Protein AF-A0A7S0A8S7-F1 (afdb_monomer_lite)

Structure (mmCIF, N/CA/C/O backbone):
data_AF-A0A7S0A8S7-F1
#
_entry.id   AF-A0A7S0A8S7-F1
#
loop_
_atom_site.group_PDB
_atom_site.id
_atom_site.type_symbol
_atom_site.label_atom_id
_atom_site.label_alt_id
_atom_site.label_comp_id
_atom_site.label_asym_id
_atom_site.label_entity_id
_atom_site.label_seq_id
_atom_site.pdbx_PDB_ins_code
_atom_site.Cartn_x
_atom_site.Cartn_y
_atom_site.Cartn_z
_atom_site.occupancy
_atom_site.B_iso_or_equiv
_atom_site.auth_seq_id
_atom_site.auth_comp_id
_atom_site.auth_asym_id
_atom_site.auth_atom_id
_atom_site.pdbx_PDB_model_num
ATOM 1 N N . SER A 1 1 ? -9.567 -7.579 32.554 1.00 58.75 1 SER A N 1
ATOM 2 C CA . SER A 1 1 ? -10.789 -6.808 32.878 1.00 58.75 1 SER A CA 1
ATOM 3 C C . SER A 1 1 ? -12.004 -7.494 32.246 1.00 58.75 1 SER A C 1
ATOM 5 O O . SER A 1 1 ? -11.808 -8.459 31.515 1.00 58.75 1 SER A O 1
ATOM 7 N N . SER A 1 2 ? -13.241 -7.058 32.522 1.00 63.56 2 SER A N 1
ATOM 8 C CA . SER A 1 2 ? -14.451 -7.548 31.824 1.00 63.56 2 SER A CA 1
ATOM 9 C C . SER A 1 2 ? -14.402 -7.273 30.315 1.00 63.56 2 SER A C 1
ATOM 11 O O . SER A 1 2 ? -14.761 -8.145 29.536 1.00 63.56 2 SER A O 1
ATOM 13 N N . ILE A 1 3 ? -13.845 -6.124 29.921 1.00 72.00 3 ILE A N 1
ATOM 14 C CA . ILE A 1 3 ? -13.625 -5.705 28.525 1.00 72.00 3 ILE A CA 1
ATOM 15 C C . ILE A 1 3 ? -12.713 -6.686 27.768 1.00 72.00 3 ILE A C 1
ATOM 17 O O . ILE A 1 3 ? -13.007 -7.087 26.646 1.00 72.00 3 ILE A O 1
ATOM 21 N N . ALA A 1 4 ? -11.634 -7.144 28.411 1.00 63.25 4 ALA A N 1
ATOM 22 C CA . ALA A 1 4 ? -10.728 -8.134 27.823 1.00 63.25 4 ALA A CA 1
ATOM 23 C C . ALA A 1 4 ? -11.401 -9.498 27.579 1.00 63.25 4 ALA A C 1
ATOM 25 O O . ALA A 1 4 ? -10.935 -10.269 26.753 1.00 63.25 4 ALA A O 1
ATOM 26 N N . LYS A 1 5 ? -12.473 -9.819 28.321 1.00 64.06 5 LYS A N 1
ATOM 27 C CA . LYS A 1 5 ? -13.243 -11.058 28.131 1.00 64.06 5 LYS A CA 1
ATOM 28 C C . LYS A 1 5 ? -14.317 -10.927 27.049 1.00 64.06 5 LYS A C 1
ATOM 30 O O . LYS A 1 5 ? -14.752 -11.954 26.543 1.00 64.06 5 LYS A O 1
ATOM 35 N N . SER A 1 6 ? -14.757 -9.707 26.734 1.00 76.50 6 SER A N 1
ATOM 36 C CA . SER A 1 6 ? -15.769 -9.440 25.705 1.00 76.50 6 SER A CA 1
ATOM 37 C C . SER A 1 6 ? -15.176 -9.121 24.333 1.00 76.50 6 SER A C 1
ATOM 39 O O . SER A 1 6 ? -15.915 -9.130 23.362 1.00 76.50 6 SER A O 1
ATOM 41 N N . THR A 1 7 ? -13.872 -8.843 24.244 1.00 86.12 7 THR A N 1
ATOM 42 C CA . THR A 1 7 ? -13.192 -8.567 22.970 1.00 86.12 7 THR A CA 1
ATOM 43 C C . THR A 1 7 ? -12.553 -9.853 22.435 1.00 86.12 7 THR A C 1
ATOM 45 O O . THR A 1 7 ? -11.788 -10.484 23.174 1.00 86.12 7 THR A O 1
ATOM 48 N N . PRO A 1 8 ? -12.812 -10.257 21.180 1.00 90.12 8 PRO A N 1
ATOM 49 C CA . PRO A 1 8 ? -12.187 -11.438 20.597 1.00 90.12 8 PRO A CA 1
ATOM 50 C C . PRO A 1 8 ? -10.664 -11.261 20.486 1.00 90.12 8 PRO A C 1
ATOM 52 O O . PRO A 1 8 ? -10.159 -10.206 20.104 1.00 90.12 8 PRO A O 1
ATOM 55 N N . ALA A 1 9 ? -9.917 -12.308 20.842 1.00 91.00 9 ALA A N 1
ATOM 56 C CA . ALA A 1 9 ? -8.463 -12.306 20.728 1.00 91.00 9 ALA A CA 1
ATOM 57 C C . ALA A 1 9 ? -8.043 -12.511 19.269 1.00 91.00 9 ALA A C 1
ATOM 59 O O . ALA A 1 9 ? -8.443 -13.497 18.647 1.00 91.00 9 ALA A O 1
ATOM 60 N N . ASN A 1 10 ? -7.196 -11.621 18.758 1.00 96.25 10 ASN A N 1
ATOM 61 C CA . ASN A 1 10 ? -6.667 -11.719 17.406 1.00 96.25 10 ASN A CA 1
ATOM 62 C C . ASN A 1 10 ? -5.588 -12.812 17.318 1.00 96.25 10 ASN A C 1
ATOM 64 O O . ASN A 1 10 ? -4.741 -12.944 18.206 1.00 96.25 10 ASN A O 1
ATOM 68 N N . ARG A 1 11 ? -5.632 -13.630 16.266 1.00 97.12 11 ARG A N 1
ATOM 69 C CA . ARG A 1 11 ? -4.727 -14.770 16.051 1.00 97.12 11 ARG A CA 1
ATOM 70 C C . ARG A 1 11 ? -4.126 -14.683 14.664 1.00 97.12 11 ARG A C 1
ATOM 72 O O . ARG A 1 11 ? -4.762 -14.169 13.761 1.00 97.12 11 ARG A O 1
ATOM 79 N N . LEU A 1 12 ? -2.932 -15.226 14.474 1.00 98.38 12 LEU A N 1
ATOM 80 C CA . LEU A 1 12 ? -2.344 -15.347 13.143 1.00 98.38 12 LEU A CA 1
ATOM 81 C C . LEU A 1 12 ? -2.818 -16.648 12.490 1.00 98.38 12 LEU A C 1
ATOM 83 O O . LEU A 1 12 ? -2.617 -17.727 13.050 1.00 98.38 12 LEU A O 1
ATOM 87 N N . LEU A 1 13 ? -3.441 -16.542 11.318 1.00 98.44 13 LEU A N 1
ATOM 88 C CA . LEU A 1 13 ? -3.839 -17.677 10.489 1.00 98.44 13 LEU A CA 1
ATOM 89 C C . LEU A 1 13 ? -2.891 -17.807 9.290 1.00 98.44 13 LEU A C 1
ATOM 91 O O . LEU A 1 13 ? -2.504 -16.787 8.711 1.00 98.44 13 LEU A O 1
ATOM 95 N N . PRO A 1 14 ? -2.514 -19.035 8.894 1.00 98.00 14 PRO A N 1
ATOM 96 C CA . PRO A 1 14 ? -1.633 -19.247 7.756 1.00 98.00 14 PRO A CA 1
ATOM 97 C C . PRO A 1 14 ? -2.344 -18.937 6.433 1.00 98.00 14 PRO A C 1
ATOM 99 O O . PRO A 1 14 ? -3.495 -19.315 6.221 1.00 98.00 14 PRO A O 1
ATOM 102 N N . VAL A 1 15 ? -1.614 -18.317 5.513 1.00 97.50 15 VAL A N 1
ATOM 103 C CA . VAL A 1 15 ? -1.987 -18.119 4.113 1.00 97.50 15 VAL A CA 1
ATOM 104 C C . VAL A 1 15 ? -0.984 -18.885 3.260 1.00 97.50 15 VAL A C 1
ATOM 106 O O . VAL A 1 15 ? 0.219 -18.625 3.304 1.00 97.50 15 VAL A O 1
ATOM 109 N N . ALA A 1 16 ? -1.471 -19.866 2.500 1.00 97.00 16 ALA A N 1
ATOM 110 C CA . ALA A 1 16 ? -0.621 -20.662 1.624 1.00 97.00 16 ALA A CA 1
ATOM 111 C C . ALA A 1 16 ? -0.030 -19.806 0.493 1.00 97.00 16 ALA A C 1
ATOM 113 O O . ALA A 1 16 ? -0.680 -18.883 -0.010 1.00 97.00 16 ALA A O 1
ATOM 114 N N . ALA A 1 17 ? 1.185 -20.167 0.071 1.00 97.12 17 ALA A N 1
ATOM 115 C CA . ALA A 1 17 ? 1.816 -19.572 -1.099 1.00 97.12 17 ALA A CA 1
ATOM 116 C C . ALA A 1 17 ? 0.915 -19.724 -2.333 1.00 97.12 17 ALA A C 1
ATOM 118 O O . ALA A 1 17 ? 0.209 -20.725 -2.483 1.00 97.12 17 ALA A O 1
ATOM 119 N N . GLY A 1 18 ? 0.948 -18.739 -3.222 1.00 95.38 18 GLY A N 1
ATOM 120 C CA . GLY A 1 18 ? 0.225 -18.807 -4.481 1.00 95.38 18 GLY A CA 1
ATOM 121 C C . GLY A 1 18 ? 0.223 -17.492 -5.239 1.00 95.38 18 GLY A C 1
ATOM 122 O O . GLY A 1 18 ? 0.656 -16.455 -4.735 1.00 95.38 18 GLY A O 1
ATOM 123 N N . ALA A 1 19 ? -0.309 -17.550 -6.452 1.00 94.81 19 ALA A N 1
ATOM 124 C CA . ALA A 1 19 ? -0.379 -16.404 -7.333 1.00 94.81 19 ALA A CA 1
ATOM 125 C C . ALA A 1 19 ? -1.597 -15.518 -7.030 1.00 94.81 19 ALA A C 1
ATOM 127 O O . ALA A 1 19 ? -2.662 -16.000 -6.634 1.00 94.81 19 ALA A O 1
ATOM 128 N N . THR A 1 20 ? -1.461 -14.217 -7.269 1.00 92.88 20 THR A N 1
ATOM 129 C CA . THR A 1 20 ? -2.587 -13.282 -7.359 1.00 92.88 20 THR A CA 1
ATOM 130 C C . THR A 1 20 ? -2.428 -12.373 -8.564 1.00 92.88 20 THR A C 1
ATOM 132 O O . THR A 1 20 ? -1.311 -12.069 -8.986 1.00 92.88 20 THR A O 1
ATOM 135 N N . ARG A 1 21 ? -3.551 -11.942 -9.129 1.00 92.31 21 ARG A N 1
ATOM 136 C CA . ARG A 1 21 ? -3.578 -11.037 -10.273 1.00 92.31 21 ARG A CA 1
ATOM 1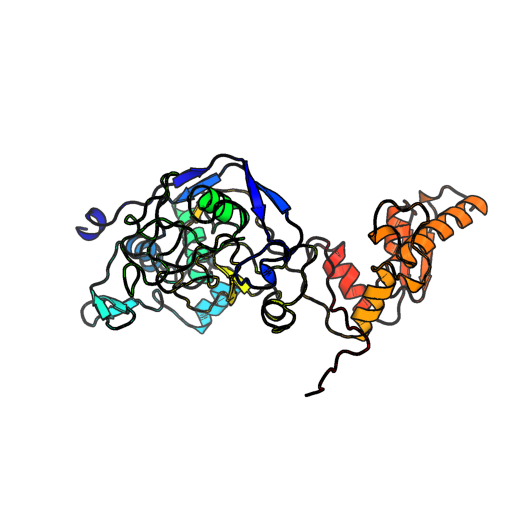37 C C . ARG A 1 21 ? -3.639 -9.587 -9.800 1.00 92.31 21 ARG A C 1
ATOM 139 O O . ARG A 1 21 ? -4.420 -9.264 -8.904 1.00 92.31 21 ARG A O 1
ATOM 146 N N . LEU A 1 22 ? -2.871 -8.716 -10.443 1.00 91.00 22 LEU A N 1
ATOM 147 C CA . LEU A 1 22 ? -2.986 -7.264 -10.324 1.00 91.00 22 LEU A CA 1
ATOM 148 C C . LEU A 1 22 ? -3.376 -6.649 -11.673 1.00 91.00 22 LEU A C 1
ATOM 150 O O . LEU A 1 22 ? -2.930 -7.121 -12.722 1.00 91.00 22 LEU A O 1
ATOM 154 N N . GLY A 1 23 ? -4.177 -5.584 -11.619 1.00 88.31 23 GLY A N 1
ATOM 155 C CA . GLY A 1 23 ? -4.526 -4.734 -12.758 1.00 88.31 23 GLY A CA 1
ATOM 156 C C . GLY A 1 23 ? -5.889 -4.985 -13.382 1.00 88.31 23 GLY A C 1
ATOM 157 O O . GLY A 1 23 ? -6.661 -5.808 -12.917 1.00 88.31 23 GLY A O 1
ATOM 158 N N . ARG A 1 24 ? -6.197 -4.270 -14.451 1.00 85.88 24 ARG A N 1
ATOM 159 C CA . ARG A 1 24 ? -7.437 -4.400 -15.214 1.00 85.88 24 ARG A CA 1
ATOM 160 C C . ARG A 1 24 ? -7.163 -3.913 -16.632 1.00 85.88 24 ARG A C 1
ATOM 162 O O . ARG A 1 24 ? -6.333 -3.029 -16.830 1.00 85.88 24 ARG A O 1
ATOM 169 N N . THR A 1 25 ? -7.826 -4.485 -17.626 1.00 84.94 25 THR A N 1
ATOM 170 C CA . THR A 1 25 ? -7.767 -3.971 -19.003 1.00 84.94 25 THR A CA 1
ATOM 171 C C . THR A 1 25 ? -8.823 -2.897 -19.196 1.00 84.94 25 THR A C 1
ATOM 173 O O . THR A 1 25 ? -9.869 -2.954 -18.558 1.00 84.94 25 THR A O 1
ATOM 176 N N . TRP A 1 26 ? -8.575 -1.912 -20.060 1.00 83.12 26 TRP A N 1
ATOM 177 C CA . TRP A 1 26 ? -9.603 -0.924 -20.405 1.00 83.12 26 TRP A CA 1
ATOM 178 C C . TRP A 1 26 ? -10.731 -1.586 -21.204 1.00 83.12 26 TRP A C 1
ATOM 180 O O . TRP A 1 26 ? -11.916 -1.343 -20.963 1.00 83.12 26 TRP A O 1
ATOM 190 N N . GLU A 1 27 ? -10.366 -2.477 -22.125 1.00 83.00 27 GLU A N 1
ATOM 191 C CA . GLU A 1 27 ? -11.289 -3.217 -22.971 1.00 83.00 27 GLU A CA 1
ATOM 192 C C . GLU A 1 27 ? -12.123 -4.216 -22.166 1.00 83.00 27 GLU A C 1
ATOM 194 O O . GLU A 1 27 ? -11.636 -4.882 -21.251 1.00 83.00 27 GLU A O 1
ATOM 199 N N . GLY A 1 28 ? -13.393 -4.356 -22.553 1.00 74.56 28 GLY A N 1
ATOM 200 C CA . GLY A 1 28 ? -14.297 -5.360 -21.990 1.00 74.56 28 GLY A CA 1
ATOM 201 C C . GLY A 1 28 ? -14.853 -5.014 -20.610 1.00 74.56 28 GLY A C 1
ATOM 202 O O . GLY A 1 28 ? -15.603 -5.811 -20.058 1.00 74.56 28 GLY A O 1
ATOM 203 N N . THR A 1 29 ? -14.545 -3.834 -20.068 1.00 77.69 29 THR A N 1
ATOM 204 C CA . THR A 1 29 ? -15.043 -3.388 -18.764 1.00 77.69 29 THR A CA 1
ATOM 205 C C . THR A 1 29 ? -16.413 -2.723 -18.859 1.00 77.69 29 THR A C 1
ATOM 207 O O . THR A 1 29 ? -16.665 -1.881 -19.716 1.00 77.69 29 THR A O 1
ATOM 210 N N . SER A 1 30 ? -17.326 -3.113 -17.966 1.00 79.94 30 SER A N 1
ATOM 211 C CA . SER A 1 30 ? -18.694 -2.563 -17.901 1.00 79.94 30 SER A CA 1
ATOM 212 C C . SER A 1 30 ? -18.893 -1.571 -16.753 1.00 79.94 30 SER A C 1
ATOM 214 O O . SER A 1 30 ? -19.967 -0.990 -16.601 1.00 79.94 30 SER A O 1
ATOM 216 N N . THR A 1 31 ? -17.855 -1.366 -15.942 1.00 79.88 31 THR A N 1
ATOM 217 C CA . THR A 1 31 ? -17.880 -0.508 -14.758 1.00 79.88 31 THR A CA 1
ATOM 218 C C . THR A 1 31 ? -16.710 0.454 -14.764 1.00 79.88 31 THR A C 1
ATOM 220 O O . THR A 1 31 ? -15.607 0.115 -15.195 1.00 79.88 31 THR A O 1
ATOM 223 N N . TYR A 1 32 ? -16.963 1.646 -14.231 1.00 84.88 32 TYR A N 1
ATOM 224 C CA . TYR A 1 32 ? -15.934 2.645 -13.988 1.00 84.88 32 TYR A CA 1
ATOM 225 C C . TYR A 1 32 ? -14.827 2.092 -13.078 1.00 84.88 32 TYR A C 1
ATOM 227 O O . TYR A 1 32 ? -15.102 1.280 -12.195 1.00 84.88 32 TYR A O 1
ATOM 235 N N . GLY A 1 33 ? -13.599 2.550 -13.289 1.00 86.81 33 GLY A N 1
ATOM 236 C CA . GLY A 1 33 ? -12.448 2.321 -12.421 1.00 86.81 33 GLY A CA 1
ATOM 237 C C . GLY A 1 33 ? -11.481 3.490 -12.567 1.00 86.81 33 GLY A C 1
ATOM 238 O O . GLY A 1 33 ? -11.544 4.226 -13.558 1.00 86.81 33 GLY A O 1
ATOM 239 N N . TRP A 1 34 ? -10.604 3.678 -11.590 1.00 89.94 34 TRP A N 1
ATOM 240 C CA . TRP A 1 34 ? -9.567 4.701 -11.685 1.00 89.94 34 TRP A CA 1
ATOM 241 C C . TRP A 1 34 ? -8.426 4.247 -12.590 1.00 89.94 34 TRP A C 1
ATOM 243 O O . TRP A 1 34 ? -8.141 3.058 -12.691 1.00 89.94 34 TRP A O 1
ATOM 253 N N . ASP A 1 35 ? -7.748 5.193 -13.239 1.00 91.50 35 ASP A N 1
ATOM 254 C CA . ASP A 1 35 ? -6.638 4.923 -14.165 1.00 91.50 35 ASP A CA 1
ATOM 255 C C . ASP A 1 35 ? -5.547 4.014 -13.576 1.00 91.50 35 ASP A C 1
ATOM 257 O O . ASP A 1 35 ? -5.009 3.157 -14.272 1.00 91.50 35 ASP A O 1
ATOM 261 N N . ASN A 1 36 ? -5.256 4.140 -12.278 1.00 91.75 36 ASN A N 1
ATOM 262 C CA . ASN A 1 36 ? -4.265 3.318 -11.577 1.00 91.75 36 ASN A CA 1
ATOM 263 C C . ASN A 1 36 ? -4.650 1.844 -11.389 1.00 91.75 36 ASN A C 1
ATOM 265 O O . ASN A 1 36 ? -3.794 1.047 -10.989 1.00 91.75 36 ASN A O 1
ATOM 269 N N . GLU A 1 37 ? -5.908 1.493 -11.651 1.00 91.44 37 GLU A N 1
ATOM 270 C CA . GLU A 1 37 ? -6.406 0.120 -11.679 1.00 91.44 37 GLU A CA 1
ATOM 271 C C . GLU A 1 37 ? -6.057 -0.556 -13.007 1.00 91.44 37 GLU A C 1
ATOM 273 O O . GLU A 1 37 ? -5.996 -1.783 -13.066 1.00 91.44 37 GLU A O 1
ATOM 278 N N . PHE A 1 38 ? -5.778 0.230 -14.054 1.00 90.31 38 PHE A N 1
ATOM 279 C CA . PHE A 1 38 ? -5.532 -0.253 -15.404 1.00 90.31 38 PHE A CA 1
ATOM 280 C C . PHE A 1 38 ? -4.048 -0.346 -15.764 1.00 90.31 38 PHE A C 1
ATOM 282 O O . PHE A 1 38 ? -3.190 0.361 -15.231 1.00 90.31 38 PHE A O 1
ATOM 289 N N . GLY A 1 39 ? -3.753 -1.244 -16.701 1.00 87.19 39 GLY A N 1
ATOM 290 C CA . GLY A 1 39 ? -2.416 -1.512 -17.219 1.00 87.19 39 GLY A CA 1
ATOM 291 C C . GLY A 1 39 ? -2.258 -2.983 -17.593 1.00 87.19 39 GLY A C 1
ATOM 292 O O . GLY A 1 39 ? -3.232 -3.726 -17.728 1.00 87.19 39 GLY A O 1
ATOM 293 N N . ALA A 1 40 ? -1.016 -3.426 -17.737 1.00 87.75 40 ALA A N 1
ATOM 294 C CA . ALA A 1 40 ? -0.675 -4.809 -18.000 1.00 87.75 40 ALA A CA 1
ATOM 295 C C . ALA A 1 40 ? -1.099 -5.702 -16.825 1.00 87.75 40 ALA A C 1
ATOM 297 O O . ALA A 1 40 ? -0.671 -5.526 -15.677 1.00 87.75 40 ALA A O 1
ATOM 298 N N . LEU A 1 41 ? -1.922 -6.705 -17.133 1.00 88.62 41 LEU A N 1
ATOM 299 C CA . LEU A 1 41 ? -2.302 -7.733 -16.174 1.00 88.62 41 LEU A CA 1
ATOM 300 C C . LEU A 1 41 ? -1.059 -8.510 -15.748 1.00 88.62 41 LEU A C 1
ATOM 302 O O . LEU A 1 41 ? -0.392 -9.143 -16.564 1.00 88.62 41 LEU A O 1
ATOM 306 N N . THR A 1 42 ? -0.769 -8.477 -14.450 1.00 89.25 42 THR A N 1
ATOM 307 C CA . THR A 1 42 ? 0.425 -9.113 -13.892 1.00 89.25 42 THR A CA 1
ATOM 308 C C . THR A 1 42 ? 0.030 -10.174 -12.879 1.00 89.25 42 THR A C 1
ATOM 310 O O . THR A 1 42 ? -0.719 -9.899 -11.940 1.00 89.25 42 THR A O 1
ATOM 313 N N . MET A 1 43 ? 0.581 -11.379 -13.028 1.00 92.56 43 MET A N 1
ATOM 314 C CA . MET A 1 43 ? 0.515 -12.415 -11.999 1.00 92.56 43 MET A CA 1
ATOM 315 C C . MET A 1 43 ? 1.688 -12.248 -11.033 1.00 92.56 43 MET A C 1
ATOM 317 O O . MET A 1 43 ? 2.844 -12.169 -11.450 1.00 92.56 43 MET A O 1
ATOM 321 N N . ARG A 1 44 ? 1.396 -12.162 -9.735 1.00 92.69 44 ARG A N 1
ATOM 322 C CA . ARG A 1 44 ? 2.389 -12.030 -8.665 1.00 92.69 44 ARG A CA 1
ATOM 323 C C . ARG A 1 44 ? 2.406 -13.308 -7.849 1.00 92.69 44 ARG A C 1
ATOM 325 O O . ARG A 1 44 ? 1.390 -13.665 -7.260 1.00 92.69 44 ARG A O 1
ATOM 332 N N . GLU A 1 45 ? 3.561 -13.957 -7.794 1.00 95.38 45 GLU A N 1
ATOM 333 C CA . GLU A 1 45 ? 3.798 -15.072 -6.882 1.00 95.38 45 GLU A CA 1
ATOM 334 C C . GLU A 1 45 ? 4.012 -14.532 -5.469 1.00 95.38 45 GLU A C 1
ATOM 336 O O . GLU A 1 45 ? 4.935 -13.754 -5.216 1.00 95.38 45 GLU A O 1
ATOM 341 N N . VAL A 1 46 ? 3.142 -14.939 -4.549 1.00 96.31 46 VAL A N 1
ATOM 342 C CA . VAL A 1 46 ? 3.194 -14.530 -3.147 1.00 96.31 46 VAL A CA 1
ATOM 343 C C . VAL A 1 46 ? 3.616 -15.741 -2.314 1.00 96.31 46 VAL A C 1
ATOM 345 O O . VAL A 1 46 ? 2.914 -16.758 -2.326 1.00 96.31 46 VAL A O 1
ATOM 348 N N . PRO A 1 47 ? 4.753 -15.675 -1.596 1.00 96.56 47 PRO A N 1
ATOM 349 C CA . PRO A 1 47 ? 5.154 -16.718 -0.656 1.00 96.56 47 PRO A CA 1
ATOM 350 C C . PRO A 1 47 ? 4.105 -16.942 0.436 1.00 96.56 47 PRO A C 1
ATOM 352 O O . PRO A 1 47 ? 3.238 -16.102 0.664 1.00 96.56 47 PRO A O 1
ATOM 355 N N . ALA A 1 48 ? 4.197 -18.066 1.146 1.00 97.50 48 ALA A N 1
ATOM 356 C CA . ALA A 1 48 ? 3.348 -18.295 2.307 1.00 97.50 48 ALA A CA 1
ATOM 357 C C . ALA A 1 48 ? 3.666 -17.271 3.410 1.00 97.50 48 ALA A C 1
ATOM 359 O O . ALA A 1 48 ? 4.826 -16.922 3.626 1.00 97.50 48 ALA A O 1
ATOM 360 N N . PHE A 1 49 ? 2.636 -16.822 4.119 1.00 98.25 49 PHE A N 1
ATOM 361 C CA . PHE A 1 49 ? 2.741 -15.894 5.247 1.00 98.25 49 PHE A CA 1
ATOM 362 C C . PHE A 1 49 ? 1.644 -16.208 6.267 1.00 98.25 49 PHE A C 1
ATOM 364 O O . PHE A 1 49 ? 0.809 -17.080 6.030 1.00 98.25 49 PHE A O 1
ATOM 371 N N . ALA A 1 50 ? 1.619 -15.516 7.404 1.00 98.56 50 ALA A N 1
ATOM 372 C CA . ALA A 1 50 ? 0.454 -15.534 8.285 1.00 98.56 50 ALA A CA 1
ATOM 373 C C . ALA A 1 50 ? -0.157 -14.137 8.388 1.00 98.56 50 ALA A C 1
ATOM 375 O O . ALA A 1 50 ? 0.561 -13.143 8.397 1.00 98.56 50 ALA A O 1
ATOM 376 N N . ALA A 1 51 ? -1.477 -14.052 8.471 1.00 98.56 51 ALA A N 1
ATOM 377 C CA . ALA A 1 51 ? -2.210 -12.799 8.620 1.00 98.56 51 ALA A CA 1
ATOM 378 C C . ALA A 1 51 ? -3.029 -12.827 9.905 1.00 98.56 51 ALA A C 1
ATOM 380 O O . ALA A 1 51 ? -3.490 -13.893 10.318 1.00 98.56 51 ALA A O 1
ATOM 381 N N . SER A 1 52 ? -3.220 -11.675 10.548 1.00 98.56 52 SER A N 1
ATOM 382 C CA . SER A 1 52 ? -4.119 -11.598 11.697 1.00 98.56 52 SER A CA 1
ATOM 383 C C . SER A 1 52 ? -5.530 -11.963 11.239 1.00 98.56 52 SER A C 1
ATOM 385 O O . SER A 1 52 ? -5.925 -11.600 10.137 1.00 98.56 52 SER A O 1
ATOM 387 N N . GLU A 1 53 ? -6.265 -12.738 12.027 1.00 98.38 53 GLU A N 1
ATOM 388 C CA . GLU A 1 53 ? -7.612 -13.233 11.733 1.00 98.38 53 GLU A CA 1
ATOM 389 C C . GLU A 1 53 ? -8.593 -12.064 11.628 1.00 98.38 53 GLU A C 1
ATOM 391 O O . GLU A 1 53 ? -9.399 -11.987 10.698 1.00 98.38 53 GLU A O 1
ATOM 396 N N . LEU A 1 54 ? -8.460 -11.125 12.560 1.00 98.50 54 LEU A N 1
ATOM 397 C CA . LEU A 1 54 ? -9.296 -9.948 12.723 1.00 98.50 54 LEU A CA 1
ATOM 398 C C . LEU A 1 54 ? -8.486 -8.698 12.356 1.00 98.50 54 LEU A C 1
ATOM 400 O O . LEU A 1 54 ? -7.246 -8.705 12.384 1.00 98.50 54 LEU A O 1
ATOM 404 N N . LEU A 1 55 ? -9.185 -7.607 12.047 1.00 98.62 55 LEU A N 1
ATOM 405 C CA . LEU A 1 55 ? -8.572 -6.279 12.073 1.00 98.62 55 LEU A CA 1
ATOM 406 C C . LEU A 1 55 ? -8.150 -5.933 13.504 1.00 98.62 55 LEU A C 1
ATOM 408 O O . LEU A 1 55 ? -8.716 -6.451 14.469 1.00 98.62 55 LEU A O 1
ATOM 412 N N . VAL A 1 56 ? -7.160 -5.051 13.648 1.00 98.69 56 VAL A N 1
ATOM 413 C CA . VAL A 1 56 ? -6.739 -4.586 14.974 1.00 98.69 56 VAL A CA 1
ATOM 414 C C . VAL A 1 56 ? -7.884 -3.816 15.619 1.00 98.69 56 VAL A C 1
ATOM 416 O O . VAL A 1 56 ? -8.351 -2.808 15.086 1.00 98.69 56 VAL A O 1
ATOM 419 N N . SER A 1 57 ? -8.349 -4.301 16.767 1.00 98.56 57 SER A N 1
ATOM 420 C CA . SER A 1 57 ? -9.446 -3.676 17.501 1.00 98.56 57 SER A CA 1
ATOM 421 C C . SER A 1 57 ? -8.975 -2.472 18.312 1.00 98.56 57 SER A C 1
ATOM 423 O O . SER A 1 57 ? -7.786 -2.320 18.613 1.00 98.56 57 SER A O 1
ATOM 425 N N . ASN A 1 58 ? -9.916 -1.630 18.741 1.00 98.38 58 ASN A N 1
ATOM 426 C CA . ASN A 1 58 ? -9.630 -0.550 19.681 1.00 98.38 58 ASN A CA 1
ATOM 427 C C . ASN A 1 58 ? -8.969 -1.079 20.966 1.00 98.38 58 ASN A C 1
ATOM 429 O O . ASN A 1 58 ? -8.064 -0.443 21.505 1.00 98.38 58 ASN A O 1
ATOM 433 N N . PHE A 1 59 ? -9.384 -2.252 21.451 1.00 97.44 59 PHE A N 1
ATOM 434 C CA . PHE A 1 59 ? -8.789 -2.878 22.631 1.00 97.44 59 PHE A CA 1
ATOM 435 C C . PHE A 1 59 ? -7.350 -3.335 22.397 1.00 97.44 59 PHE A C 1
ATOM 437 O O . PHE A 1 59 ? -6.490 -3.126 23.248 1.00 97.44 59 PHE A O 1
ATOM 444 N N . GLU A 1 60 ? -7.077 -3.954 21.248 1.00 97.69 60 GLU A N 1
ATOM 445 C CA . GLU A 1 60 ? -5.727 -4.391 20.898 1.00 97.69 60 GLU A CA 1
ATOM 446 C C . GLU A 1 60 ? -4.796 -3.175 20.751 1.00 97.69 60 GLU A C 1
ATOM 448 O O . GLU A 1 60 ? -3.690 -3.163 21.298 1.00 97.69 60 GLU A O 1
ATOM 453 N N . PHE A 1 61 ? -5.280 -2.098 20.123 1.00 98.56 61 PHE A N 1
ATOM 454 C CA . PHE A 1 61 ? -4.536 -0.846 19.991 1.00 98.56 61 PHE A CA 1
ATOM 455 C C . PHE A 1 61 ? -4.321 -0.123 21.331 1.00 98.56 61 PHE A C 1
ATOM 457 O O . PHE A 1 61 ? -3.284 0.514 21.520 1.00 98.56 61 PHE A O 1
ATOM 464 N N . LEU A 1 62 ? -5.241 -0.251 22.297 1.00 97.56 62 LEU A N 1
ATOM 465 C CA . LEU A 1 62 ? -5.086 0.336 23.635 1.00 97.56 62 LEU A CA 1
ATOM 466 C C . LEU A 1 62 ? -3.773 -0.100 24.298 1.00 97.56 62 LEU A C 1
ATOM 468 O O . LEU A 1 62 ? -3.109 0.728 24.914 1.00 97.56 62 LEU A O 1
ATOM 472 N N . ALA A 1 63 ? -3.347 -1.352 24.112 1.00 97.12 63 ALA A N 1
ATOM 473 C CA . ALA A 1 63 ? -2.089 -1.841 24.675 1.00 97.12 63 ALA A CA 1
ATOM 474 C C . ALA A 1 63 ? -0.864 -1.069 24.148 1.00 97.12 63 ALA A C 1
ATOM 476 O O . ALA A 1 63 ? 0.078 -0.823 24.899 1.00 97.12 63 ALA A O 1
ATOM 477 N N . PHE A 1 64 ? -0.876 -0.653 22.877 1.00 98.56 64 PHE A N 1
ATOM 478 C CA . PHE A 1 64 ? 0.160 0.216 22.310 1.00 98.56 64 PHE A CA 1
ATOM 479 C C . PHE A 1 64 ? 0.126 1.611 22.941 1.00 98.56 64 PHE A C 1
ATOM 481 O O . PHE A 1 64 ? 1.175 2.148 23.296 1.00 98.56 64 PHE A O 1
ATOM 488 N N . VAL A 1 65 ? -1.069 2.177 23.141 1.00 98.25 65 VAL A N 1
ATOM 489 C CA . VAL A 1 65 ? -1.242 3.474 23.816 1.00 98.25 65 VAL A CA 1
ATOM 490 C C . VAL A 1 65 ? -0.690 3.419 25.244 1.00 98.25 65 VAL A C 1
ATOM 492 O O . VAL A 1 65 ? 0.144 4.244 25.617 1.00 98.25 65 VAL A O 1
ATOM 495 N N . GLU A 1 66 ? -1.095 2.415 26.022 1.00 97.25 66 GLU A N 1
ATOM 496 C CA . GLU A 1 66 ? -0.684 2.214 27.418 1.00 97.25 66 GLU A CA 1
ATOM 497 C C . GLU A 1 66 ? 0.812 1.898 27.560 1.00 97.25 66 GLU A C 1
ATOM 499 O O . GLU A 1 66 ? 1.433 2.272 28.554 1.00 97.25 66 GLU A O 1
ATOM 504 N N . ALA A 1 67 ? 1.425 1.275 26.549 1.00 98.12 67 ALA A N 1
ATOM 505 C CA . ALA A 1 67 ? 2.867 1.044 26.490 1.00 98.12 67 ALA A CA 1
ATOM 506 C C . ALA A 1 67 ? 3.688 2.302 26.141 1.00 98.12 67 ALA A C 1
ATOM 508 O O . ALA A 1 67 ? 4.907 2.208 25.979 1.00 98.12 67 ALA A O 1
ATOM 509 N N . GLY A 1 68 ? 3.051 3.471 26.009 1.00 98.25 68 GLY A N 1
ATOM 510 C CA . GLY A 1 68 ? 3.717 4.714 25.624 1.00 98.25 68 GLY A CA 1
ATOM 511 C C . GLY A 1 68 ? 4.006 4.793 24.125 1.00 98.25 68 GLY A C 1
ATOM 512 O O . GLY A 1 68 ? 5.022 5.363 23.726 1.00 98.25 68 GLY A O 1
ATOM 513 N N . GLY A 1 69 ? 3.135 4.216 23.291 1.00 98.38 69 GLY A N 1
ATOM 514 C CA . GLY A 1 69 ? 3.261 4.166 21.831 1.00 98.38 69 GLY A CA 1
ATOM 515 C C . GLY A 1 69 ? 3.603 5.509 21.193 1.00 98.38 69 GLY A C 1
ATOM 516 O O . GLY A 1 69 ? 4.548 5.617 20.413 1.00 98.38 69 GLY A O 1
ATOM 517 N N . TYR A 1 70 ? 2.894 6.557 21.607 1.00 98.44 70 TYR A N 1
ATOM 518 C CA . TYR A 1 70 ? 3.061 7.918 21.094 1.00 98.44 70 TYR A CA 1
ATOM 519 C C . TYR A 1 70 ? 4.241 8.697 21.695 1.00 98.44 70 TYR A C 1
ATOM 521 O O . TYR A 1 70 ? 4.562 9.778 21.216 1.00 98.44 70 TYR A O 1
ATOM 529 N N . SER A 1 71 ? 4.911 8.164 22.719 1.00 97.69 71 SER A N 1
ATOM 530 C CA . SER A 1 71 ? 6.091 8.782 23.344 1.00 97.69 71 SER A CA 1
ATOM 531 C C . SER A 1 71 ? 7.385 8.007 23.083 1.00 97.69 71 SER A C 1
ATOM 533 O O . SER A 1 71 ? 8.418 8.311 23.676 1.00 97.69 71 SER A O 1
ATOM 535 N N . THR A 1 72 ? 7.339 6.988 22.223 1.00 98.25 72 THR A N 1
ATOM 536 C CA . THR A 1 72 ? 8.420 6.014 22.054 1.00 98.25 72 THR A CA 1
ATOM 537 C C . THR A 1 72 ? 8.913 5.973 20.609 1.00 98.25 72 THR A C 1
ATOM 539 O O . THR A 1 72 ? 8.400 5.210 19.797 1.00 98.25 72 THR A O 1
ATOM 542 N N . GLN A 1 73 ? 9.961 6.743 20.298 1.00 98.38 73 GLN A N 1
ATOM 543 C CA . GLN A 1 73 ? 10.487 6.913 18.933 1.00 98.38 73 GLN A CA 1
ATOM 544 C C . GLN A 1 73 ? 10.820 5.607 18.201 1.00 98.38 73 GLN A C 1
ATOM 546 O O . GLN A 1 73 ? 10.559 5.499 17.009 1.00 98.38 73 GLN A O 1
ATOM 551 N N . ARG A 1 74 ? 11.373 4.603 18.893 1.00 98.25 74 ARG A N 1
ATOM 552 C CA . ARG A 1 74 ? 11.899 3.373 18.265 1.00 98.25 74 ARG A CA 1
ATOM 553 C C . ARG A 1 74 ? 10.868 2.550 17.478 1.00 98.25 74 ARG A C 1
ATOM 555 O O . ARG A 1 74 ? 11.258 1.710 16.676 1.00 98.25 74 ARG A O 1
ATOM 562 N N . TRP A 1 75 ? 9.571 2.767 17.702 1.00 98.56 75 TRP A N 1
ATOM 563 C CA . TRP A 1 75 ? 8.508 2.093 16.948 1.00 98.56 75 TRP A CA 1
ATOM 564 C C . TRP A 1 75 ? 8.087 2.854 15.689 1.00 98.56 75 TRP A C 1
ATOM 566 O O . TRP A 1 75 ? 7.368 2.317 14.850 1.00 98.56 75 TRP A O 1
ATOM 576 N N . TRP A 1 76 ? 8.552 4.082 15.499 1.00 98.56 76 TRP A N 1
ATOM 577 C CA . TRP A 1 76 ? 8.162 4.932 14.384 1.00 98.56 76 TRP A CA 1
ATOM 578 C C . TRP A 1 76 ? 9.246 4.939 13.307 1.00 98.56 76 TRP A C 1
ATOM 580 O O . TRP A 1 76 ? 10.440 4.886 13.588 1.00 98.56 76 TRP A O 1
ATOM 590 N N . SER A 1 77 ? 8.820 5.031 12.049 1.00 96.62 77 SER A N 1
ATOM 591 C CA . SER A 1 77 ? 9.690 5.521 10.973 1.00 96.62 77 SER A CA 1
ATOM 592 C C . SER A 1 77 ? 10.079 6.974 11.246 1.00 96.62 77 SER A C 1
ATOM 594 O O . SER A 1 77 ? 9.330 7.664 11.933 1.00 96.62 77 SER A O 1
ATOM 596 N N . GLU A 1 78 ? 11.136 7.474 10.614 1.00 96.88 78 GLU A N 1
ATOM 597 C CA . GLU A 1 78 ? 11.529 8.887 10.708 1.00 96.88 78 GLU A CA 1
ATOM 598 C C . GLU A 1 78 ? 10.373 9.853 10.382 1.00 96.88 78 GLU A C 1
ATOM 600 O O . GLU A 1 78 ? 10.003 10.657 11.234 1.00 96.88 78 GLU A O 1
ATOM 605 N N . GLU A 1 79 ? 9.717 9.695 9.222 1.00 96.00 79 GLU A N 1
ATOM 606 C CA . GLU A 1 79 ? 8.545 10.500 8.821 1.00 96.00 79 GLU A CA 1
ATOM 607 C C . GLU A 1 79 ? 7.418 10.440 9.871 1.00 96.00 79 GLU A C 1
ATOM 609 O O . GLU A 1 79 ? 6.897 11.459 10.320 1.00 96.00 79 GLU A O 1
ATOM 614 N N . GLY A 1 80 ? 7.070 9.229 10.312 1.00 97.88 80 GLY A N 1
ATOM 615 C CA . GLY A 1 80 ? 6.042 9.018 11.333 1.00 97.88 80 GLY A CA 1
ATOM 616 C C . GLY A 1 80 ? 6.388 9.615 12.703 1.00 97.88 80 GLY A C 1
ATOM 617 O O . GLY A 1 80 ? 5.497 10.110 13.389 1.00 97.88 80 GLY A O 1
ATOM 618 N N . TRP A 1 81 ? 7.661 9.599 13.106 1.00 98.56 81 TRP A N 1
ATOM 619 C CA . TRP A 1 81 ? 8.096 10.213 14.360 1.00 98.56 81 TRP A CA 1
ATOM 620 C C . TRP A 1 81 ? 8.075 11.735 14.281 1.00 98.56 81 TRP A C 1
ATOM 622 O O . TRP A 1 81 ? 7.661 12.385 15.239 1.00 98.56 81 TRP A O 1
ATOM 632 N N . GLN A 1 82 ? 8.468 12.297 13.136 1.00 98.25 82 GLN A N 1
ATOM 633 C CA . GLN A 1 82 ? 8.337 13.726 12.877 1.00 98.25 82 GLN A CA 1
ATOM 634 C C . GLN A 1 82 ? 6.869 14.152 13.008 1.00 98.25 82 GLN A C 1
ATOM 636 O O . GLN A 1 82 ? 6.554 15.050 13.786 1.00 98.25 82 GLN A O 1
ATOM 641 N N . TRP A 1 83 ? 5.953 13.418 12.366 1.00 97.88 83 TRP A N 1
ATOM 642 C CA . TRP A 1 83 ? 4.514 13.639 12.515 1.00 97.88 83 TRP A CA 1
ATOM 643 C C . TRP A 1 83 ? 4.045 13.558 13.978 1.00 97.88 83 TRP A C 1
ATOM 645 O O . TRP A 1 83 ? 3.298 14.426 14.433 1.00 97.88 83 TRP A O 1
ATOM 655 N N . ALA A 1 84 ? 4.485 12.546 14.734 1.00 98.19 84 ALA A N 1
ATOM 656 C CA . ALA A 1 84 ? 4.121 12.391 16.142 1.00 98.19 84 ALA A CA 1
ATOM 657 C C . ALA A 1 84 ? 4.646 13.552 17.009 1.00 98.19 84 ALA A C 1
ATOM 659 O O . ALA A 1 84 ? 3.921 14.046 17.874 1.00 98.19 84 ALA A O 1
ATOM 660 N N . CYS A 1 85 ? 5.865 14.034 16.754 1.00 98.12 85 CYS A N 1
ATOM 661 C CA . CYS A 1 85 ? 6.440 15.200 17.428 1.00 98.12 85 CYS A CA 1
ATOM 662 C C . CYS A 1 85 ? 5.668 16.493 17.130 1.00 98.12 85 CYS A C 1
ATOM 664 O O . CYS A 1 85 ? 5.441 17.297 18.040 1.00 98.12 85 CYS A O 1
ATOM 666 N N . ASP A 1 86 ? 5.255 16.681 15.876 1.00 97.81 86 ASP A N 1
ATOM 667 C CA . ASP A 1 86 ? 4.570 17.890 15.422 1.00 97.81 86 ASP A CA 1
ATOM 668 C C . ASP A 1 86 ? 3.119 17.931 15.912 1.00 97.81 86 ASP A C 1
ATOM 670 O O . ASP A 1 86 ? 2.661 18.934 16.467 1.00 97.81 86 ASP A O 1
ATOM 674 N N . MET A 1 87 ? 2.400 16.816 15.765 1.00 97.69 87 MET A N 1
ATOM 675 C CA . MET A 1 87 ? 0.974 16.728 16.087 1.00 97.69 87 MET A CA 1
ATOM 676 C C . MET A 1 87 ? 0.696 16.396 17.555 1.00 97.69 87 MET A C 1
ATOM 678 O O . MET A 1 87 ? -0.404 16.671 18.038 1.00 97.69 87 MET A O 1
ATOM 682 N N . LYS A 1 88 ? 1.670 15.805 18.261 1.00 97.50 88 LYS A N 1
ATOM 683 C CA . LYS A 1 88 ? 1.600 15.393 19.676 1.00 97.50 88 LYS A CA 1
ATOM 684 C C . LYS A 1 88 ? 0.329 14.603 20.035 1.00 97.50 88 LYS A C 1
ATOM 686 O O . LYS A 1 88 ? -0.326 14.923 21.033 1.00 97.50 88 LYS A O 1
ATOM 691 N N . PRO A 1 89 ? -0.068 13.598 19.234 1.00 97.00 89 PRO A N 1
ATOM 692 C CA . PRO A 1 89 ? -1.213 12.756 19.559 1.00 97.00 89 PRO A CA 1
ATOM 693 C C . PRO A 1 89 ? -0.945 11.942 20.831 1.00 97.00 89 PRO A C 1
ATOM 695 O O . PRO A 1 89 ? 0.191 11.596 21.145 1.00 97.00 89 PRO A O 1
ATOM 698 N N . THR A 1 90 ? -2.009 11.608 21.557 1.00 95.88 90 THR A N 1
ATOM 699 C CA . THR A 1 90 ? -1.948 10.730 22.740 1.00 95.88 90 THR A CA 1
ATOM 700 C C . THR A 1 90 ? -2.802 9.471 22.593 1.00 95.88 90 THR A C 1
ATOM 702 O O . THR A 1 90 ? -2.710 8.571 23.422 1.00 95.88 90 THR A O 1
ATOM 705 N N . ALA A 1 91 ? -3.636 9.414 21.555 1.00 97.25 91 ALA A N 1
ATOM 706 C CA . ALA A 1 91 ? -4.536 8.322 21.202 1.00 97.25 91 ALA A CA 1
ATOM 707 C C . ALA A 1 91 ? -4.979 8.495 19.731 1.00 97.25 91 ALA A C 1
ATOM 709 O O . ALA A 1 91 ? -4.811 9.598 19.187 1.00 97.25 91 ALA A O 1
ATOM 710 N N . PRO A 1 92 ? -5.593 7.470 19.107 1.00 97.69 92 PRO A N 1
ATOM 711 C CA . PRO A 1 92 ? -6.200 7.600 17.785 1.00 97.69 92 PRO A CA 1
ATOM 712 C C . PRO A 1 92 ? -7.167 8.787 17.698 1.00 97.69 92 PRO A C 1
ATOM 714 O O . PRO A 1 92 ? -7.878 9.112 18.651 1.00 97.69 92 PRO A O 1
ATOM 717 N N . ARG A 1 93 ? -7.229 9.441 16.531 1.00 96.62 93 ARG A N 1
ATOM 718 C CA . ARG A 1 93 ? -7.901 10.743 16.341 1.00 96.62 93 ARG A CA 1
ATOM 719 C C . ARG A 1 93 ? -9.353 10.801 16.816 1.00 96.62 93 ARG A C 1
ATOM 721 O O . ARG A 1 93 ? -9.810 11.861 17.256 1.00 96.62 93 ARG A O 1
ATOM 728 N N . PHE A 1 94 ? -10.086 9.701 16.672 1.00 96.88 94 PHE A N 1
ATOM 729 C CA . PHE A 1 94 ? -11.508 9.627 17.005 1.00 96.88 94 PHE A CA 1
ATOM 730 C C . PHE A 1 94 ? -11.779 9.184 18.444 1.00 96.88 94 PHE A C 1
ATOM 732 O O . PHE A 1 94 ? -12.931 9.219 18.872 1.00 96.88 94 PHE A O 1
ATOM 739 N N . TRP A 1 95 ? -10.748 8.842 19.218 1.00 98.00 95 TRP A N 1
ATOM 740 C CA . TRP A 1 95 ? -10.883 8.580 20.645 1.00 98.00 95 TRP A CA 1
ATOM 741 C C . TRP A 1 95 ? -10.997 9.904 21.404 1.00 98.00 95 TRP A C 1
ATOM 743 O O . TRP A 1 95 ? -10.140 10.787 21.323 1.00 98.00 95 TRP A O 1
ATOM 753 N N . ARG A 1 96 ? -12.095 10.069 22.138 1.00 97.62 96 ARG A N 1
ATOM 754 C CA . ARG A 1 96 ? -12.472 11.306 22.827 1.00 97.62 96 ARG A CA 1
ATOM 755 C C . ARG A 1 96 ? -12.308 11.114 24.330 1.00 97.62 96 ARG A C 1
ATOM 757 O O . ARG A 1 96 ? -13.103 10.380 24.923 1.00 97.62 96 ARG A O 1
ATOM 764 N N . PRO A 1 97 ? -11.281 11.716 24.955 1.00 95.75 97 PRO A N 1
ATOM 765 C CA . PRO A 1 97 ? -11.037 11.534 26.379 1.00 95.75 97 PRO A CA 1
ATOM 766 C C . PRO A 1 97 ? -12.197 12.103 27.197 1.00 95.75 97 PRO A C 1
ATOM 768 O O . PRO A 1 97 ? -12.687 13.199 26.919 1.00 95.75 97 PRO A O 1
ATOM 771 N N . GLN A 1 98 ? -12.619 11.364 28.220 1.00 95.88 98 GLN A N 1
ATOM 772 C CA . GLN A 1 98 ? -13.715 11.762 29.102 1.00 95.88 98 GLN A CA 1
ATOM 773 C C . GLN A 1 98 ? -13.191 12.359 30.413 1.00 95.88 98 GLN A C 1
ATOM 775 O O . GLN A 1 98 ? -12.128 11.985 30.909 1.00 95.88 98 GLN A O 1
ATOM 780 N N . LYS A 1 99 ? -13.962 13.272 31.024 1.00 88.25 99 LYS A N 1
ATOM 781 C CA . LYS A 1 99 ? -13.579 13.966 32.275 1.00 88.25 99 LYS A CA 1
ATOM 782 C C . LYS A 1 99 ? -13.363 13.021 33.471 1.00 88.25 99 LYS A C 1
ATOM 784 O O . LYS A 1 99 ? -12.676 13.401 34.411 1.00 88.25 99 LYS A O 1
ATOM 789 N N . GLY A 1 100 ? -13.934 11.815 33.435 1.00 85.88 100 GLY A N 1
ATOM 790 C CA . GLY A 1 100 ? -13.766 10.767 34.453 1.00 85.88 100 GLY A CA 1
ATOM 791 C C . GLY A 1 100 ? -12.663 9.747 34.150 1.00 85.88 100 GLY A C 1
ATOM 792 O O . GLY A 1 100 ? -12.559 8.750 34.858 1.00 85.88 100 GLY A O 1
ATOM 793 N N . GLY A 1 101 ? -11.862 9.974 33.105 1.00 87.81 101 GLY A N 1
ATOM 794 C CA . GLY A 1 101 ? -10.939 8.981 32.561 1.00 87.81 101 GLY A CA 1
ATOM 795 C C . GLY A 1 101 ? -11.601 8.075 31.520 1.00 87.81 101 GLY A C 1
ATOM 796 O O . GLY A 1 101 ? -12.824 8.011 31.402 1.00 87.81 101 GLY A O 1
ATOM 797 N N . GLY A 1 102 ? -10.769 7.390 30.736 1.00 91.00 102 GLY A N 1
ATOM 798 C CA . GLY A 1 102 ? -11.217 6.585 29.601 1.00 91.00 102 GLY A CA 1
ATOM 799 C C . GLY A 1 102 ? -11.578 7.417 28.367 1.00 91.00 102 GLY A C 1
ATOM 800 O O . GLY A 1 102 ? -11.337 8.626 28.300 1.00 91.00 102 GLY A O 1
ATOM 801 N N . PHE A 1 103 ? -12.149 6.737 27.376 1.00 96.25 103 PHE A N 1
ATOM 802 C CA . PHE A 1 103 ? -12.443 7.297 26.063 1.00 96.25 103 PHE A CA 1
ATOM 803 C C . PHE A 1 103 ? -13.877 6.982 25.635 1.00 96.25 103 PHE A C 1
ATOM 805 O O . PHE A 1 103 ? -14.436 5.950 26.003 1.00 96.25 103 PHE A O 1
ATOM 812 N N . HIS A 1 104 ? -14.447 7.868 24.827 1.00 97.62 104 HIS A N 1
ATOM 813 C CA . HIS A 1 104 ? -15.548 7.571 23.912 1.00 97.62 104 HIS A CA 1
ATOM 814 C C . HIS A 1 104 ? -15.000 7.470 22.488 1.00 97.62 104 HIS A C 1
ATOM 816 O O . HIS A 1 104 ? -13.916 7.985 22.206 1.00 97.62 104 HIS A O 1
ATOM 822 N N . LEU A 1 105 ? -15.745 6.839 21.585 1.00 97.81 105 LEU A N 1
ATOM 823 C CA . LEU A 1 105 ? -15.448 6.863 20.156 1.00 97.81 105 LEU A CA 1
ATOM 824 C C . LEU A 1 105 ? -16.379 7.858 19.464 1.00 97.81 105 LEU A C 1
ATOM 826 O O . LEU A 1 105 ? -17.598 7.754 19.582 1.00 97.81 105 LEU A O 1
ATOM 830 N N . ARG A 1 106 ? -15.817 8.814 18.720 1.00 97.50 106 ARG A N 1
ATOM 831 C CA . ARG A 1 106 ? -16.606 9.689 17.848 1.00 97.50 106 ARG A CA 1
ATOM 832 C C . ARG A 1 106 ? -16.919 8.973 16.536 1.00 97.50 106 ARG A C 1
ATOM 834 O O . ARG A 1 106 ? -16.020 8.776 15.725 1.00 97.50 106 ARG A O 1
ATOM 841 N N . THR A 1 107 ? -18.188 8.641 16.338 1.00 95.56 107 THR A N 1
ATOM 842 C CA . THR A 1 107 ? -18.751 8.093 15.094 1.00 95.56 107 THR A CA 1
ATOM 843 C C . THR A 1 107 ? -19.229 9.223 14.170 1.00 95.56 107 THR A C 1
ATOM 845 O O . THR A 1 107 ? -18.963 10.398 14.438 1.00 95.56 107 THR A O 1
ATOM 848 N N . LEU A 1 108 ? -19.937 8.890 13.082 1.00 94.31 108 LEU A N 1
ATOM 849 C CA . LEU A 1 108 ? -20.453 9.876 12.128 1.00 94.31 108 LEU A CA 1
ATOM 850 C C . LEU A 1 108 ? -21.392 10.910 12.779 1.00 94.31 108 LEU A C 1
ATOM 852 O O . LEU A 1 108 ? -21.322 12.089 12.435 1.00 94.31 108 LEU A O 1
ATOM 856 N N . PHE A 1 109 ? -22.246 10.487 13.719 1.00 92.81 109 PHE A N 1
ATOM 857 C CA . PHE A 1 109 ? -23.301 11.340 14.286 1.00 92.81 109 PHE A CA 1
ATOM 858 C C . PHE A 1 109 ? -23.176 11.600 15.792 1.00 92.81 109 PHE A C 1
ATOM 860 O O . PHE A 1 109 ? -23.786 12.546 16.290 1.00 92.81 109 PHE A O 1
ATOM 867 N N . GLU A 1 110 ? -22.394 10.805 16.528 1.00 95.50 110 GLU A N 1
ATOM 868 C CA . GLU A 1 110 ? -22.337 10.893 17.992 1.00 95.50 110 GLU A CA 1
ATOM 869 C C . GLU A 1 110 ? -21.022 10.371 18.599 1.00 95.50 110 GLU A C 1
ATOM 871 O O . GLU A 1 110 ? -20.266 9.628 17.969 1.00 95.50 110 GLU A O 1
ATOM 876 N N . GLU A 1 111 ? -20.750 10.756 19.850 1.00 97.12 111 GLU A N 1
ATOM 877 C CA . GLU A 1 111 ? -19.700 10.156 20.681 1.00 97.12 111 GLU A CA 1
ATOM 878 C C . GLU A 1 111 ? -20.298 9.035 21.544 1.00 97.12 111 GLU A C 1
ATOM 880 O O . GLU A 1 111 ? -20.988 9.306 22.528 1.00 97.12 111 GLU A O 1
ATOM 885 N N . VAL A 1 112 ? -20.003 7.781 21.207 1.00 96.31 112 VAL A N 1
ATOM 886 C CA . VAL A 1 112 ? -20.517 6.600 21.919 1.00 96.31 112 VAL A CA 1
ATOM 887 C C . VAL A 1 112 ? -19.525 6.101 22.976 1.00 96.31 112 VAL A C 1
ATOM 889 O O . VAL A 1 112 ? -18.314 6.317 22.826 1.00 96.31 112 VAL A O 1
ATOM 892 N N . PRO A 1 113 ? -19.982 5.394 24.029 1.00 96.06 113 PRO A N 1
ATOM 893 C CA . PRO A 1 113 ? -19.085 4.636 24.900 1.00 96.06 113 PRO A CA 1
ATOM 894 C C . PRO A 1 113 ? -18.151 3.745 24.073 1.00 96.06 113 PRO A C 1
ATOM 896 O O . PRO A 1 113 ? -18.600 3.144 23.102 1.00 96.06 113 PRO A O 1
ATOM 899 N N . MET A 1 114 ? -16.864 3.674 24.434 1.00 96.31 114 MET A N 1
ATOM 900 C CA . MET A 1 114 ? -15.848 3.027 23.593 1.00 96.31 114 MET A CA 1
ATOM 901 C C . MET A 1 114 ? -16.216 1.575 23.225 1.00 96.31 114 MET A C 1
ATOM 903 O O . MET A 1 114 ? -16.243 0.720 24.120 1.00 96.31 114 MET A O 1
ATOM 907 N N . PRO A 1 115 ? -16.432 1.272 21.930 1.00 96.25 115 PRO A N 1
ATOM 908 C CA . PRO A 1 115 ? -16.629 -0.086 21.457 1.00 96.25 115 PRO A CA 1
ATOM 909 C C . PRO A 1 115 ? -15.258 -0.735 21.235 1.00 96.25 115 PRO A C 1
ATOM 911 O O . PRO A 1 115 ? -14.582 -0.551 20.219 1.00 96.25 115 PRO A O 1
ATOM 914 N N . TRP A 1 116 ? -14.802 -1.444 22.261 1.00 97.00 116 TRP A N 1
ATOM 915 C CA . TRP A 1 116 ? -13.455 -2.012 22.336 1.00 97.00 116 TRP A CA 1
ATOM 916 C C . TRP A 1 116 ? -13.182 -3.120 21.306 1.00 97.00 116 TRP A C 1
ATOM 918 O O . TRP A 1 116 ? -12.029 -3.346 20.945 1.00 97.00 116 TRP A O 1
ATOM 928 N N . ASP A 1 117 ? -14.229 -3.765 20.804 1.00 97.38 117 ASP A N 1
ATOM 929 C CA . ASP A 1 117 ? -14.221 -4.820 19.788 1.00 97.38 117 ASP A CA 1
ATOM 930 C C . ASP A 1 117 ? -14.412 -4.311 18.352 1.00 97.38 117 ASP A C 1
ATOM 932 O O . ASP A 1 117 ? -14.376 -5.106 17.419 1.00 97.38 117 ASP A O 1
ATOM 936 N N . TRP A 1 118 ? -14.574 -3.003 18.142 1.00 98.06 118 TRP A N 1
ATOM 937 C CA . TRP A 1 118 ? -14.571 -2.397 16.805 1.00 98.06 118 TRP A CA 1
ATOM 938 C C . TRP A 1 118 ? -13.138 -2.166 16.315 1.00 98.06 118 TRP A C 1
ATOM 940 O O . TRP A 1 118 ? -12.230 -2.045 17.149 1.00 98.06 118 TRP A O 1
ATOM 950 N N . PRO A 1 119 ? -12.901 -2.078 14.992 1.00 98.38 119 PRO A N 1
ATOM 951 C CA . PRO A 1 119 ? -11.574 -1.787 14.470 1.00 98.38 119 PRO A CA 1
ATOM 952 C C . PRO A 1 119 ? -11.105 -0.407 14.932 1.00 98.38 119 PRO A C 1
ATOM 954 O O . PRO A 1 119 ? -11.893 0.538 15.043 1.00 98.38 119 PRO A O 1
ATOM 957 N N . VAL A 1 120 ? -9.805 -0.282 15.181 1.00 98.56 120 VAL A N 1
ATOM 958 C CA . VAL A 1 120 ? -9.192 1.029 15.386 1.00 98.56 120 VAL A CA 1
ATOM 959 C C . VAL A 1 120 ? -9.138 1.783 14.058 1.00 98.56 120 VAL A C 1
ATOM 961 O O . VAL A 1 120 ? -8.683 1.248 13.050 1.00 98.56 120 VAL A O 1
ATOM 964 N N . GLU A 1 121 ? -9.576 3.042 14.061 1.00 98.25 121 GLU A N 1
ATOM 965 C CA . GLU A 1 121 ? -9.354 3.967 12.949 1.00 98.25 121 GLU A CA 1
ATOM 966 C C . GLU A 1 121 ? -8.133 4.847 13.253 1.00 98.25 121 GLU A C 1
ATOM 968 O O . GLU A 1 121 ? -8.136 5.629 14.211 1.00 98.25 121 GLU A O 1
ATOM 973 N N . CYS A 1 122 ? -7.079 4.724 12.448 1.00 98.38 122 CYS A N 1
ATOM 974 C CA . CYS A 1 122 ? -5.810 5.426 12.639 1.00 98.38 122 CYS A CA 1
ATOM 975 C C . CYS A 1 122 ? -5.169 5.809 11.299 1.00 98.38 122 CYS A C 1
ATOM 977 O O . CYS A 1 122 ? -5.596 5.369 10.231 1.00 98.38 122 CYS A O 1
ATOM 979 N N . ASN A 1 123 ? -4.127 6.637 11.329 1.00 98.31 123 ASN A N 1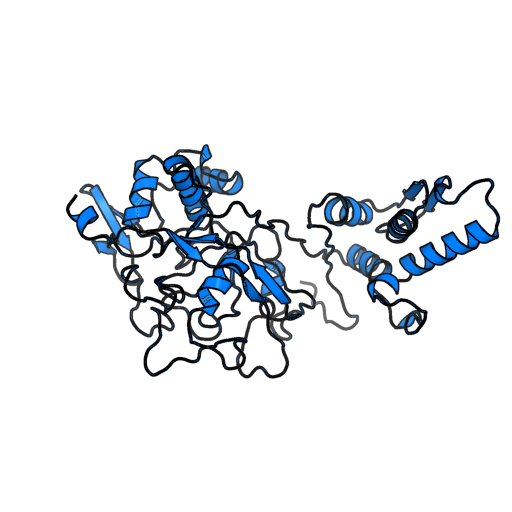
ATOM 980 C CA . ASN A 1 123 ? -3.329 6.899 10.135 1.00 98.31 123 ASN A CA 1
ATOM 981 C C . ASN A 1 123 ? -2.308 5.771 9.876 1.00 98.31 123 ASN A C 1
ATOM 983 O O . ASN A 1 123 ? -2.153 4.839 10.673 1.00 98.31 123 ASN A O 1
ATOM 987 N N . HIS A 1 124 ? -1.599 5.853 8.750 1.00 98.50 124 HIS A N 1
ATOM 988 C CA . HIS A 1 124 ? -0.648 4.821 8.338 1.00 98.50 124 HIS A CA 1
ATOM 989 C C . HIS A 1 124 ? 0.565 4.735 9.278 1.00 98.50 124 HIS A C 1
ATOM 991 O O . HIS A 1 124 ? 1.053 3.640 9.560 1.00 98.50 124 HIS A O 1
ATOM 997 N N . HIS A 1 125 ? 1.063 5.870 9.780 1.00 98.44 125 HIS A N 1
ATOM 998 C CA . HIS A 1 125 ? 2.207 5.891 10.695 1.00 98.44 125 HIS A CA 1
ATOM 999 C C . HIS A 1 125 ? 1.891 5.203 12.023 1.00 98.44 125 HIS A C 1
ATOM 1001 O O . HIS A 1 125 ? 2.704 4.417 12.503 1.00 98.44 125 HIS A O 1
ATOM 1007 N N . GLU A 1 126 ? 0.705 5.457 12.574 1.00 98.88 126 GLU A N 1
ATOM 1008 C CA . GLU A 1 126 ? 0.184 4.811 13.779 1.00 98.88 126 GLU A CA 1
ATOM 1009 C C . GLU A 1 126 ? 0.067 3.294 13.581 1.00 98.88 126 GLU A C 1
ATOM 1011 O O . GLU A 1 126 ? 0.569 2.527 14.402 1.00 98.88 126 GLU A O 1
ATOM 1016 N N . ALA A 1 127 ? -0.515 2.859 12.458 1.00 98.75 127 ALA A N 1
ATOM 1017 C CA . ALA A 1 127 ? -0.656 1.446 12.110 1.00 98.75 127 ALA A CA 1
ATOM 1018 C C . ALA A 1 127 ? 0.707 0.739 11.979 1.00 98.75 127 ALA A C 1
ATOM 1020 O O . ALA A 1 127 ? 0.938 -0.331 12.551 1.00 98.75 127 ALA A O 1
ATOM 1021 N N . ALA A 1 128 ? 1.653 1.360 11.267 1.00 98.44 128 ALA A N 1
ATOM 1022 C CA . ALA A 1 128 ? 3.005 0.835 11.118 1.00 98.44 128 ALA A CA 1
ATOM 1023 C C . ALA A 1 128 ? 3.762 0.808 12.457 1.00 98.44 128 ALA A C 1
ATOM 1025 O O . ALA A 1 128 ? 4.488 -0.149 12.730 1.00 98.44 128 ALA A O 1
ATOM 1026 N N . ALA A 1 129 ? 3.591 1.828 13.305 1.00 98.81 129 ALA A N 1
ATOM 1027 C CA . ALA A 1 129 ? 4.221 1.881 14.619 1.00 98.81 129 ALA A CA 1
ATOM 1028 C C . ALA A 1 129 ? 3.676 0.817 15.571 1.00 98.81 129 ALA A C 1
ATOM 1030 O O . ALA A 1 129 ? 4.456 0.149 16.252 1.00 98.81 129 ALA A O 1
ATOM 1031 N N . PHE A 1 130 ? 2.364 0.584 15.543 1.00 98.88 130 PHE A N 1
ATOM 1032 C CA . PHE A 1 130 ? 1.749 -0.529 16.251 1.00 98.88 130 PHE A CA 1
ATOM 1033 C C . PHE A 1 130 ? 2.358 -1.872 15.824 1.00 98.88 130 PHE A C 1
ATOM 1035 O O . PHE A 1 130 ? 2.711 -2.680 16.681 1.00 98.88 130 PHE A O 1
ATOM 1042 N N . CYS A 1 131 ? 2.543 -2.108 14.519 1.00 98.69 131 CYS A N 1
ATOM 1043 C CA . CYS A 1 131 ? 3.150 -3.353 14.039 1.00 98.69 131 CYS A CA 1
ATOM 1044 C C . CYS A 1 131 ? 4.578 -3.538 14.580 1.00 98.69 131 CYS A C 1
ATOM 1046 O O . CYS A 1 131 ? 4.915 -4.622 15.045 1.00 98.69 131 CYS A O 1
ATOM 1048 N N . ARG A 1 132 ? 5.407 -2.479 14.597 1.00 98.62 132 ARG A N 1
ATOM 1049 C CA . ARG A 1 132 ? 6.767 -2.538 15.177 1.00 98.62 132 ARG A CA 1
ATOM 1050 C C . ARG A 1 132 ? 6.747 -2.778 16.688 1.00 98.62 132 ARG A C 1
ATOM 1052 O O . ARG A 1 132 ? 7.548 -3.565 17.187 1.00 98.62 132 ARG A O 1
ATOM 1059 N N . TYR A 1 133 ? 5.818 -2.148 17.405 1.00 98.81 133 TYR A N 1
ATOM 1060 C CA . TYR A 1 133 ? 5.582 -2.415 18.824 1.00 98.81 133 TYR A CA 1
ATOM 1061 C C . TYR A 1 133 ? 5.229 -3.886 19.073 1.00 98.81 133 TYR A C 1
ATOM 1063 O O . TYR A 1 133 ? 5.823 -4.535 19.937 1.00 98.81 133 TYR A O 1
ATOM 1071 N N . LEU A 1 134 ? 4.277 -4.424 18.310 1.00 98.56 134 LEU A N 1
ATOM 1072 C CA . LEU A 1 134 ? 3.816 -5.795 18.483 1.00 98.56 134 LEU A CA 1
ATOM 1073 C C . LEU A 1 134 ? 4.909 -6.801 18.096 1.00 98.56 134 LEU A C 1
ATOM 1075 O O . LEU A 1 134 ? 5.070 -7.811 18.782 1.00 98.56 134 LEU A O 1
ATOM 1079 N N . SER A 1 135 ? 5.712 -6.496 17.073 1.00 98.44 135 SER A N 1
ATOM 1080 C CA . SER A 1 135 ? 6.918 -7.254 16.721 1.00 98.44 135 SER A CA 1
ATOM 1081 C C . SER A 1 135 ? 7.898 -7.341 17.891 1.00 98.44 135 SER A C 1
ATOM 1083 O O . SER A 1 135 ? 8.284 -8.439 18.282 1.00 98.44 135 SER A O 1
ATOM 1085 N N . GLU A 1 136 ? 8.234 -6.210 18.527 1.00 98.25 136 GLU A N 1
ATOM 1086 C CA . GLU A 1 136 ? 9.108 -6.181 19.715 1.00 98.25 136 GLU A CA 1
ATOM 1087 C C . GLU A 1 136 ? 8.523 -7.013 20.867 1.00 98.25 136 GLU A C 1
ATOM 1089 O O . GLU A 1 136 ? 9.243 -7.760 21.528 1.00 98.25 136 GLU A O 1
ATOM 1094 N N . LYS A 1 137 ? 7.209 -6.920 21.105 1.00 98.12 137 LYS A N 1
ATOM 1095 C CA . LYS A 1 137 ? 6.539 -7.645 22.195 1.00 98.12 137 LYS A CA 1
ATOM 1096 C C . LYS A 1 137 ? 6.462 -9.150 21.986 1.00 98.12 137 LYS A C 1
ATOM 1098 O O . LYS A 1 137 ? 6.491 -9.891 22.966 1.00 98.12 137 LYS A O 1
ATOM 1103 N N . THR A 1 138 ? 6.303 -9.591 20.745 1.00 97.44 138 THR A N 1
ATOM 1104 C CA . THR A 1 138 ? 6.049 -11.001 20.415 1.00 97.44 138 THR A CA 1
ATOM 1105 C C . THR A 1 138 ? 7.286 -11.731 19.904 1.00 97.44 138 THR A C 1
ATOM 1107 O O . THR A 1 138 ? 7.283 -12.958 19.867 1.00 97.44 138 THR A O 1
ATOM 1110 N N . GLY A 1 139 ? 8.335 -11.000 19.513 1.00 97.88 139 GLY A N 1
ATOM 1111 C CA . GLY A 1 139 ? 9.509 -11.554 18.839 1.00 97.88 139 GLY A CA 1
ATOM 1112 C C . GLY A 1 139 ? 9.240 -11.994 17.396 1.00 97.88 139 GLY A C 1
ATOM 1113 O O . GLY A 1 139 ? 10.075 -12.678 16.811 1.00 97.88 139 GLY A O 1
ATOM 1114 N N . LYS A 1 140 ? 8.081 -11.635 16.832 1.00 97.44 140 LYS A N 1
ATOM 1115 C CA . LYS A 1 140 ? 7.675 -11.971 15.463 1.00 97.44 140 LYS A CA 1
ATOM 1116 C C . LYS A 1 140 ? 7.955 -10.820 14.506 1.00 97.44 140 LYS A C 1
ATOM 1118 O O . LYS A 1 140 ? 7.973 -9.662 14.908 1.00 97.44 140 LYS A O 1
ATOM 1123 N N . SER A 1 141 ? 8.107 -11.139 13.226 1.00 97.12 141 SER A N 1
ATOM 1124 C CA . SER A 1 141 ? 8.291 -10.160 12.152 1.00 97.12 141 SER A CA 1
ATOM 1125 C C . SER A 1 141 ? 6.934 -9.668 11.644 1.00 97.12 141 SER A C 1
ATOM 1127 O O . SER A 1 141 ? 6.403 -10.180 10.659 1.00 97.12 141 SER A O 1
ATOM 1129 N N . LEU A 1 142 ? 6.314 -8.734 12.377 1.00 98.44 142 LEU A N 1
ATOM 1130 C CA . LEU A 1 142 ? 4.980 -8.206 12.076 1.00 98.44 142 LEU A CA 1
ATOM 1131 C C . LEU A 1 142 ? 5.038 -6.855 11.363 1.00 98.44 142 LEU A C 1
ATOM 1133 O O . LEU A 1 142 ? 5.701 -5.909 11.803 1.00 98.44 142 LEU A O 1
ATOM 1137 N N . ARG A 1 143 ? 4.270 -6.744 10.280 1.00 98.06 143 ARG A N 1
ATOM 1138 C CA . ARG A 1 143 ? 4.146 -5.524 9.474 1.00 98.06 143 ARG A CA 1
ATOM 1139 C C . ARG A 1 143 ? 2.760 -5.397 8.852 1.00 98.06 143 ARG A C 1
ATOM 1141 O O . ARG A 1 143 ? 1.952 -6.321 8.905 1.00 98.06 143 ARG A O 1
ATOM 1148 N N . LEU A 1 144 ? 2.501 -4.251 8.227 1.00 98.38 144 LEU A N 1
ATOM 1149 C CA . LEU A 1 144 ? 1.340 -4.092 7.355 1.00 98.38 144 LEU A CA 1
ATOM 1150 C C . LEU A 1 144 ? 1.466 -5.025 6.128 1.00 98.38 144 LEU A C 1
ATOM 1152 O O . LEU A 1 144 ? 2.589 -5.249 5.652 1.00 98.38 144 LEU A O 1
ATOM 1156 N N . PRO A 1 145 ? 0.351 -5.559 5.598 1.00 97.62 145 PRO A N 1
ATOM 1157 C CA . PRO A 1 145 ? 0.358 -6.362 4.383 1.00 97.62 145 PRO A CA 1
ATOM 1158 C C . PRO A 1 145 ? 0.839 -5.550 3.176 1.00 97.62 145 PRO A C 1
ATOM 1160 O O . PRO A 1 145 ? 0.489 -4.375 3.020 1.00 97.62 145 PRO A O 1
ATOM 1163 N N . ALA A 1 146 ? 1.590 -6.179 2.277 1.00 96.62 146 ALA A N 1
ATOM 1164 C CA . ALA A 1 146 ? 1.794 -5.649 0.932 1.00 96.62 146 ALA A CA 1
ATOM 1165 C C . ALA A 1 146 ? 0.488 -5.729 0.110 1.00 96.62 146 ALA A C 1
ATOM 1167 O O . ALA A 1 146 ? -0.470 -6.408 0.495 1.00 96.62 146 ALA A O 1
ATOM 1168 N N . GLU A 1 147 ? 0.430 -5.028 -1.024 1.00 95.00 147 GLU A N 1
ATOM 1169 C CA . GLU A 1 147 ? -0.726 -5.069 -1.931 1.00 95.00 147 GLU A CA 1
ATOM 1170 C C . GLU A 1 147 ? -1.058 -6.505 -2.352 1.00 95.00 147 GLU A C 1
ATOM 1172 O O . GLU A 1 147 ? -2.205 -6.927 -2.252 1.00 95.00 147 GLU A O 1
ATOM 1177 N N . ASP A 1 148 ? -0.060 -7.271 -2.784 1.00 95.19 148 ASP A N 1
ATOM 1178 C CA . ASP A 1 148 ? -0.264 -8.633 -3.277 1.00 95.19 148 ASP A CA 1
ATOM 1179 C C . ASP A 1 148 ? -0.672 -9.609 -2.160 1.00 95.19 148 ASP A C 1
ATOM 1181 O O . ASP A 1 148 ? -1.555 -10.436 -2.365 1.00 95.19 148 ASP A O 1
ATOM 1185 N N . GLU A 1 149 ? -0.138 -9.464 -0.948 1.00 97.00 149 GLU A N 1
ATOM 1186 C CA . GLU A 1 149 ? -0.615 -10.189 0.241 1.00 97.00 149 GLU A CA 1
ATOM 1187 C C . GLU A 1 149 ? -2.075 -9.840 0.578 1.00 97.00 149 GLU A C 1
ATOM 1189 O O . GLU A 1 149 ? -2.870 -10.731 0.884 1.00 97.00 149 GLU A O 1
ATOM 1194 N N . SER A 1 150 ? -2.462 -8.565 0.457 1.00 95.50 150 SER A N 1
ATOM 1195 C CA . SER A 1 150 ? -3.859 -8.134 0.623 1.00 95.50 150 SER A CA 1
ATOM 1196 C C . SER A 1 150 ? -4.760 -8.760 -0.443 1.00 95.50 150 SER A C 1
ATOM 1198 O O . SER A 1 150 ? -5.867 -9.207 -0.141 1.00 95.50 150 SER A O 1
ATOM 1200 N N . MET A 1 151 ? -4.275 -8.854 -1.684 1.00 94.06 151 MET A N 1
ATOM 1201 C CA . MET A 1 151 ? -4.998 -9.505 -2.775 1.00 94.06 151 MET A CA 1
ATOM 1202 C C . MET A 1 151 ? -5.128 -11.018 -2.578 1.00 94.06 151 MET A C 1
ATOM 1204 O O . MET A 1 151 ? -6.193 -11.555 -2.860 1.00 94.06 151 MET A O 1
ATOM 1208 N N . ARG A 1 152 ? -4.138 -11.706 -1.988 1.00 94.25 152 ARG A N 1
ATOM 1209 C CA . ARG A 1 152 ? -4.281 -13.127 -1.602 1.00 94.25 152 ARG A CA 1
ATOM 1210 C C . ARG A 1 152 ? -5.433 -13.357 -0.627 1.00 94.25 152 ARG A C 1
ATOM 1212 O O . ARG A 1 152 ? -6.149 -14.346 -0.765 1.00 94.25 152 ARG A O 1
ATOM 1219 N N . LEU A 1 153 ? -5.627 -12.451 0.334 1.00 94.25 153 LEU A N 1
ATOM 1220 C CA . LEU A 1 153 ? -6.778 -12.500 1.241 1.00 94.25 153 LEU A CA 1
ATOM 1221 C C . LEU A 1 153 ? -8.078 -12.200 0.485 1.00 94.25 153 LEU A C 1
ATOM 1223 O O . LEU A 1 153 ? -9.075 -12.902 0.651 1.00 94.25 153 LEU A O 1
ATOM 1227 N N . ARG A 1 154 ? -8.057 -11.179 -0.377 1.00 90.81 154 ARG A N 1
ATOM 1228 C CA . ARG A 1 154 ? -9.218 -10.736 -1.156 1.00 90.81 154 ARG A CA 1
ATOM 1229 C C . ARG A 1 154 ? -9.712 -11.777 -2.163 1.00 90.81 154 ARG A C 1
ATOM 1231 O O . ARG A 1 154 ? -10.923 -11.871 -2.364 1.00 90.81 154 ARG A O 1
ATOM 1238 N N . ASP A 1 155 ? -8.809 -12.567 -2.742 1.00 89.56 155 ASP A N 1
ATOM 1239 C CA . ASP A 1 155 ? -9.105 -13.653 -3.687 1.00 89.56 155 ASP A CA 1
ATOM 1240 C C . ASP A 1 155 ? -9.930 -14.784 -3.049 1.00 89.56 155 ASP A C 1
ATOM 1242 O O . ASP A 1 155 ? -10.595 -15.539 -3.754 1.00 89.56 155 ASP A O 1
ATOM 1246 N N . ALA A 1 156 ? -9.926 -14.899 -1.717 1.00 85.00 156 ALA A N 1
ATOM 1247 C CA . ALA A 1 156 ? -10.749 -15.868 -0.999 1.00 85.00 156 ALA A CA 1
ATOM 1248 C C . ALA A 1 156 ? -12.208 -15.416 -0.791 1.00 85.00 156 ALA A C 1
ATOM 1250 O O . ALA A 1 156 ? -13.023 -16.189 -0.283 1.00 85.00 156 ALA A O 1
ATOM 1251 N N . VAL A 1 157 ? -12.550 -14.171 -1.145 1.00 83.44 157 VAL A N 1
ATOM 1252 C CA . VAL A 1 157 ? -13.896 -13.606 -0.985 1.00 83.44 157 VAL A CA 1
ATOM 1253 C C . VAL A 1 157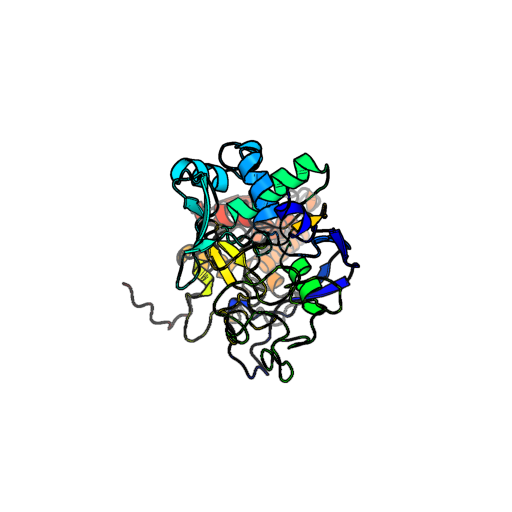 ? -14.629 -13.641 -2.322 1.00 83.44 157 VAL A C 1
ATOM 1255 O O . VAL A 1 157 ? -14.255 -12.949 -3.268 1.00 83.44 157 VAL A O 1
ATOM 1258 N N . ALA A 1 158 ? -15.698 -14.438 -2.386 1.00 73.81 158 ALA A N 1
ATOM 1259 C CA . ALA A 1 158 ? -16.471 -14.663 -3.600 1.00 73.81 158 ALA A CA 1
ATOM 1260 C C . ALA A 1 158 ? -17.433 -13.507 -3.929 1.00 73.81 158 ALA A C 1
ATOM 1262 O O . ALA A 1 158 ? -18.633 -13.614 -3.688 1.00 73.81 158 ALA A O 1
ATOM 1263 N N . THR A 1 159 ? -16.899 -12.397 -4.445 1.00 71.50 159 THR A N 1
ATOM 1264 C CA . THR A 1 159 ? -17.680 -11.244 -4.927 1.00 71.50 159 THR A CA 1
ATOM 1265 C C . THR A 1 159 ? -17.526 -11.052 -6.437 1.00 71.50 159 THR A C 1
ATOM 1267 O O . THR A 1 159 ? -18.101 -11.781 -7.234 1.00 71.50 159 THR A O 1
ATOM 1270 N N . ASP A 1 160 ? -16.679 -10.125 -6.858 1.00 62.47 160 ASP A N 1
ATOM 1271 C CA . ASP A 1 160 ? -16.308 -9.823 -8.241 1.00 62.47 160 ASP A CA 1
ATOM 1272 C C . ASP A 1 160 ? -15.147 -10.693 -8.727 1.00 62.47 160 ASP A C 1
ATOM 1274 O O . ASP A 1 160 ? -14.243 -10.210 -9.410 1.00 62.47 160 ASP A O 1
ATOM 1278 N N . LEU A 1 161 ? -15.155 -11.965 -8.306 1.00 59.94 161 LEU A N 1
ATOM 1279 C CA . LEU A 1 161 ? -14.060 -12.910 -8.480 1.00 59.94 161 LEU A CA 1
ATOM 1280 C C . LEU A 1 161 ? -13.452 -12.795 -9.880 1.00 59.94 161 LEU A C 1
ATOM 1282 O O . LEU A 1 161 ? -13.997 -13.313 -10.847 1.00 59.94 161 LEU A O 1
ATOM 1286 N N . GLN A 1 162 ? -12.258 -12.202 -9.887 1.00 57.88 162 GLN A N 1
ATOM 1287 C CA . GLN A 1 162 ? -11.179 -12.318 -10.861 1.00 57.88 162 GLN A CA 1
ATOM 1288 C C . GLN A 1 162 ? -10.849 -11.107 -11.731 1.00 57.88 162 GLN A C 1
ATOM 1290 O O . GLN A 1 162 ? -9.706 -11.086 -12.157 1.00 57.88 162 GLN A O 1
ATOM 1295 N N . ASP A 1 163 ? -11.659 -10.063 -11.927 1.00 64.12 163 ASP A N 1
ATOM 1296 C CA . ASP A 1 163 ? -11.248 -8.934 -12.812 1.00 64.12 163 ASP A CA 1
ATOM 1297 C C . ASP A 1 163 ? -11.987 -7.595 -12.644 1.00 64.12 163 ASP A C 1
ATOM 1299 O O . ASP A 1 163 ? -11.755 -6.661 -13.419 1.00 64.12 163 ASP A O 1
ATOM 1303 N N . SER A 1 164 ? -12.883 -7.480 -11.656 1.00 77.25 164 SER A N 1
ATOM 1304 C CA . SER A 1 164 ? -13.738 -6.298 -11.460 1.00 77.25 164 SER A CA 1
ATOM 1305 C C . SER A 1 164 ? -14.514 -5.883 -12.725 1.00 77.25 164 SER A C 1
ATOM 1307 O O . SER A 1 164 ? -15.093 -4.797 -12.758 1.00 77.25 164 SER A O 1
ATOM 1309 N N . VAL A 1 165 ? -14.571 -6.708 -13.785 1.00 77.31 165 VAL A N 1
ATOM 1310 C CA . VAL A 1 165 ? -15.124 -6.353 -15.109 1.00 77.31 165 VAL A CA 1
ATOM 1311 C C . VAL A 1 165 ? -16.590 -5.939 -15.010 1.00 77.31 165 VAL A C 1
ATOM 1313 O O . VAL A 1 165 ? -17.018 -4.991 -15.677 1.00 77.31 165 VAL A O 1
ATOM 1316 N N . HIS A 1 166 ? -17.328 -6.594 -14.118 1.00 74.88 166 HIS A N 1
ATOM 1317 C CA . HIS A 1 166 ? -18.738 -6.331 -13.833 1.00 74.88 166 HIS A CA 1
ATOM 1318 C C . HIS A 1 166 ? -18.966 -5.552 -12.530 1.00 74.88 166 HIS A C 1
ATOM 1320 O O . HIS A 1 166 ? -20.107 -5.322 -12.137 1.00 74.88 166 HIS A O 1
ATOM 1326 N N . GLY A 1 167 ? -17.886 -5.104 -11.881 1.00 75.25 167 GLY A N 1
ATOM 1327 C CA . GLY A 1 167 ? -17.934 -4.491 -10.560 1.00 75.25 167 GLY A CA 1
ATOM 1328 C C . GLY A 1 167 ? -18.295 -5.487 -9.455 1.00 75.25 167 GLY A C 1
ATOM 1329 O O . GLY A 1 167 ? -18.291 -6.698 -9.689 1.00 75.25 167 GLY A O 1
ATOM 1330 N N . PRO A 1 168 ? -18.602 -4.989 -8.245 1.00 75.88 168 PRO A N 1
ATOM 1331 C CA . PRO A 1 168 ? -18.896 -5.834 -7.103 1.00 75.88 168 PRO A CA 1
ATOM 1332 C C . PRO A 1 168 ? -20.187 -6.616 -7.356 1.00 75.88 168 PRO A C 1
ATOM 1334 O O . PRO A 1 168 ? -21.261 -6.027 -7.460 1.00 75.88 168 PRO A O 1
ATOM 1337 N N . ALA A 1 169 ? -20.081 -7.940 -7.447 1.00 72.81 169 ALA A N 1
ATOM 1338 C CA . ALA A 1 169 ? -21.222 -8.832 -7.598 1.00 72.81 169 ALA A CA 1
ATOM 1339 C C . ALA A 1 169 ? -21.346 -9.698 -6.343 1.00 72.81 169 ALA A C 1
ATOM 1341 O O . ALA A 1 169 ? -20.528 -10.573 -6.089 1.00 72.81 169 ALA A O 1
ATOM 1342 N N . TRP A 1 170 ? -22.361 -9.451 -5.528 1.00 78.88 170 TRP A N 1
ATOM 1343 C CA . TRP A 1 170 ? -22.748 -10.343 -4.437 1.00 78.88 170 TRP A CA 1
ATOM 1344 C C . TRP A 1 170 ? -24.248 -10.611 -4.512 1.00 78.88 170 TRP A C 1
ATOM 1346 O O . TRP A 1 170 ? -24.959 -9.991 -5.303 1.00 78.88 170 TRP A O 1
ATOM 1356 N N . GLY A 1 171 ? -24.712 -11.594 -3.737 1.00 73.19 171 GLY A N 1
ATOM 1357 C CA . GLY A 1 171 ? -26.129 -11.940 -3.652 1.00 73.19 171 GLY A CA 1
ATOM 1358 C C . GLY A 1 171 ? -26.964 -10.838 -2.990 1.00 73.19 171 GLY A C 1
ATOM 1359 O O . GLY A 1 171 ? -26.644 -9.656 -3.046 1.00 73.19 171 GLY A O 1
ATOM 1360 N N . ALA A 1 172 ? -28.050 -11.223 -2.321 1.00 78.81 172 ALA A N 1
ATOM 1361 C CA . ALA A 1 172 ? -28.944 -10.259 -1.675 1.00 78.81 172 ALA A CA 1
ATOM 1362 C C . ALA A 1 172 ? -28.270 -9.423 -0.565 1.00 78.81 172 ALA A C 1
ATOM 1364 O O . ALA A 1 172 ? -28.726 -8.320 -0.277 1.00 78.81 172 ALA A O 1
ATOM 1365 N N . GLU A 1 173 ? -27.190 -9.927 0.039 1.00 86.06 173 GLU A N 1
ATOM 1366 C CA . GLU A 1 173 ? -26.491 -9.287 1.155 1.00 86.06 173 GLU A CA 1
ATOM 1367 C C . GLU A 1 173 ? -25.023 -9.021 0.808 1.00 86.06 173 GLU A C 1
ATOM 1369 O O . GLU A 1 173 ? -24.350 -9.854 0.193 1.00 86.06 173 GLU A O 1
ATOM 1374 N N . ALA A 1 174 ? -24.520 -7.853 1.217 1.00 89.31 174 ALA A N 1
ATOM 1375 C CA . ALA A 1 174 ? -23.110 -7.515 1.069 1.00 89.31 174 ALA A CA 1
ATOM 1376 C C . ALA A 1 174 ? -22.261 -8.359 2.042 1.00 89.31 174 ALA A C 1
ATOM 1378 O O . ALA A 1 174 ? -22.575 -8.390 3.234 1.00 89.31 174 ALA A O 1
ATOM 1379 N N . PRO A 1 175 ? -21.160 -8.990 1.590 1.00 88.94 175 PRO A N 1
ATOM 1380 C CA . PRO A 1 175 ? -20.381 -9.937 2.399 1.00 88.94 175 PRO A CA 1
ATOM 1381 C C . PRO A 1 175 ? -19.454 -9.274 3.430 1.00 88.94 175 PRO A C 1
ATOM 1383 O O . PRO A 1 175 ? -18.637 -9.946 4.054 1.00 88.94 175 PRO A O 1
ATOM 1386 N N . GLY A 1 176 ? -19.564 -7.958 3.587 1.00 92.56 176 GLY A N 1
ATOM 1387 C CA . GLY A 1 176 ? -18.830 -7.132 4.532 1.00 92.56 176 GLY A CA 1
ATOM 1388 C C . GLY A 1 176 ? -19.634 -5.878 4.861 1.00 92.56 176 GLY A C 1
ATOM 1389 O O . GLY A 1 176 ? -20.583 -5.545 4.142 1.00 92.56 176 GLY A O 1
ATOM 1390 N N . ASN A 1 177 ? -19.239 -5.148 5.906 1.00 95.44 177 ASN A N 1
ATOM 1391 C CA . ASN A 1 177 ? -19.786 -3.820 6.183 1.00 95.44 177 ASN A CA 1
ATOM 1392 C C . ASN A 1 177 ? -19.276 -2.827 5.128 1.00 95.44 177 ASN A C 1
ATOM 1394 O O . ASN A 1 177 ? -18.246 -2.191 5.314 1.00 95.44 177 ASN A O 1
ATOM 1398 N N . ILE A 1 178 ? -19.935 -2.760 3.977 1.00 93.06 178 ILE A N 1
ATOM 1399 C CA . ILE A 1 178 ? -19.546 -1.940 2.827 1.00 93.06 178 ILE A CA 1
ATOM 1400 C C . ILE A 1 178 ? -20.797 -1.450 2.101 1.00 93.06 178 ILE A C 1
ATOM 1402 O O . ILE A 1 178 ? -21.900 -1.938 2.352 1.00 93.06 178 ILE A O 1
ATOM 1406 N N . ASN A 1 179 ? -20.639 -0.502 1.180 1.00 91.06 179 ASN A N 1
ATOM 1407 C CA . ASN A 1 179 ? -21.706 -0.011 0.314 1.00 91.06 179 ASN A CA 1
ATOM 1408 C C . ASN A 1 179 ? -22.897 0.591 1.077 1.00 91.06 179 ASN A C 1
ATOM 1410 O O . ASN A 1 179 ? -24.016 0.580 0.567 1.00 91.06 179 ASN A O 1
ATOM 1414 N N . LEU A 1 180 ? -22.673 1.075 2.309 1.00 92.06 180 LEU A N 1
ATOM 1415 C CA . LEU A 1 180 ? -23.729 1.519 3.225 1.00 92.06 180 LEU A CA 1
ATOM 1416 C C . LEU A 1 180 ? -24.841 0.468 3.420 1.00 92.06 180 LEU A C 1
ATOM 1418 O O . LEU A 1 180 ? -25.981 0.813 3.720 1.00 92.06 180 LEU A O 1
ATOM 1422 N N . ALA A 1 181 ? -24.522 -0.817 3.233 1.00 92.44 181 ALA A N 1
ATOM 1423 C CA . ALA A 1 181 ? -25.510 -1.892 3.225 1.00 92.44 181 ALA A CA 1
ATOM 1424 C C . ALA A 1 181 ? -25.957 -2.316 4.632 1.00 92.44 181 ALA A C 1
ATOM 1426 O O . ALA A 1 181 ? -27.002 -2.945 4.767 1.00 92.44 181 ALA A O 1
ATOM 1427 N N . HIS A 1 182 ? -25.173 -1.979 5.663 1.00 93.69 182 HIS A N 1
ATOM 1428 C CA . HIS A 1 182 ? -25.410 -2.435 7.034 1.00 93.69 182 HIS A CA 1
ATOM 1429 C C . HIS A 1 182 ? -25.532 -1.274 8.025 1.00 93.69 182 HIS A C 1
ATOM 1431 O O . HIS A 1 182 ? -26.607 -1.053 8.580 1.00 93.69 182 HIS A O 1
ATOM 1437 N N . TRP A 1 183 ? -24.452 -0.510 8.231 1.00 94.38 183 TRP A N 1
ATOM 1438 C CA . TRP A 1 183 ? -24.400 0.570 9.224 1.00 94.38 183 TRP A CA 1
ATOM 1439 C C . TRP A 1 183 ? -23.698 1.827 8.699 1.00 94.38 183 TRP A C 1
ATOM 1441 O O . TRP A 1 183 ? -22.933 1.787 7.738 1.00 94.38 183 TRP A O 1
ATOM 1451 N N . ALA A 1 184 ? -23.935 2.953 9.379 1.00 95.12 184 ALA A N 1
ATOM 1452 C CA . ALA A 1 184 ? -23.232 4.225 9.175 1.00 95.12 184 ALA A CA 1
ATOM 1453 C C . ALA A 1 184 ? -22.035 4.387 10.142 1.00 95.12 184 ALA A C 1
ATOM 1455 O O . ALA A 1 184 ? -21.788 5.467 10.685 1.00 95.12 184 ALA A O 1
ATOM 1456 N N . SER A 1 185 ? -21.351 3.278 10.424 1.00 96.00 185 SER A N 1
ATOM 1457 C CA . SER A 1 185 ? -20.211 3.169 11.334 1.00 96.00 185 SER A CA 1
ATOM 1458 C C . SER A 1 185 ? -19.461 1.856 11.086 1.00 96.00 185 SER A C 1
ATOM 1460 O O . SER A 1 185 ? -20.011 0.955 10.440 1.00 96.00 185 SER A O 1
ATOM 1462 N N . PRO A 1 186 ? -18.257 1.686 11.663 1.00 97.31 186 PRO A N 1
ATOM 1463 C CA . PRO A 1 186 ? -17.672 0.364 11.829 1.00 97.31 186 PRO A CA 1
ATOM 1464 C C . PRO A 1 186 ? -18.566 -0.559 12.673 1.00 97.31 186 PRO A C 1
ATOM 1466 O O . PRO A 1 186 ? -19.532 -0.120 13.304 1.00 97.31 186 PRO A O 1
ATOM 1469 N N . CYS A 1 187 ? -18.222 -1.841 12.691 1.00 97.25 187 CYS A N 1
ATOM 1470 C CA . CYS A 1 187 ? -18.865 -2.888 13.484 1.00 97.25 187 CYS A CA 1
ATOM 1471 C C . CYS A 1 187 ? -17.805 -3.768 14.183 1.00 97.25 187 CYS A C 1
ATOM 1473 O O . CYS A 1 187 ? -16.613 -3.619 13.883 1.00 97.25 187 CYS A O 1
ATOM 1475 N N . PRO A 1 188 ? -18.195 -4.688 15.090 1.00 97.81 188 PRO A N 1
ATOM 1476 C CA . PRO A 1 188 ? -17.253 -5.608 15.730 1.00 97.81 188 PRO A CA 1
ATOM 1477 C C . PRO A 1 188 ? -16.412 -6.387 14.712 1.00 97.81 188 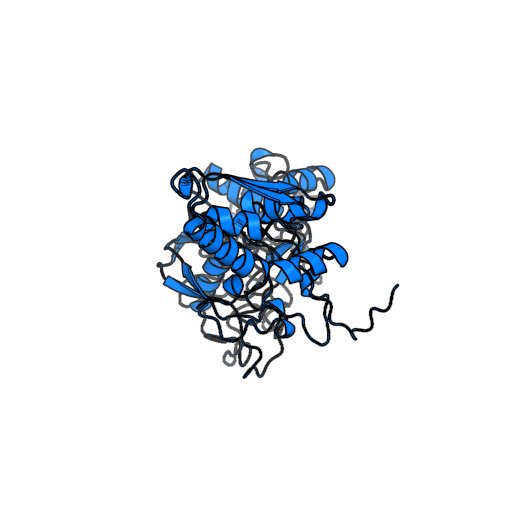PRO A C 1
ATOM 1479 O O . PRO A 1 188 ? -16.938 -6.842 13.692 1.00 97.81 188 PRO A O 1
ATOM 1482 N N . VAL A 1 189 ? -15.113 -6.539 14.992 1.00 98.06 189 VAL A N 1
ATOM 1483 C CA . VAL A 1 189 ? -14.103 -7.086 14.058 1.00 98.06 189 VAL A CA 1
ATOM 1484 C C . VAL A 1 189 ? -14.290 -8.565 13.695 1.00 98.06 189 VAL A C 1
ATOM 1486 O O . VAL A 1 189 ? -13.561 -9.103 12.865 1.00 98.06 189 VAL A O 1
ATOM 1489 N N . ASP A 1 190 ? -15.226 -9.256 14.340 1.00 97.06 190 ASP A N 1
ATOM 1490 C CA . ASP A 1 190 ? -15.550 -10.666 14.132 1.00 97.06 190 ASP A CA 1
ATOM 1491 C C . ASP A 1 190 ? -16.902 -10.891 13.429 1.00 97.06 190 ASP A C 1
ATOM 1493 O O . ASP A 1 190 ? -17.338 -12.036 13.301 1.00 97.06 190 ASP A O 1
ATOM 1497 N N . THR A 1 191 ? -17.530 -9.821 12.923 1.00 96.38 191 THR A N 1
ATOM 1498 C CA . THR A 1 191 ? -18.864 -9.870 12.298 1.00 96.38 191 THR A CA 1
ATOM 1499 C C . THR A 1 191 ? -18.851 -10.552 10.924 1.00 96.38 191 THR A C 1
ATOM 1501 O O . THR A 1 191 ? -19.648 -11.458 10.680 1.00 96.38 191 THR A O 1
ATOM 1504 N N . PHE A 1 192 ? -17.956 -10.146 10.012 1.00 94.88 192 PHE A N 1
ATOM 1505 C CA . PHE A 1 192 ? -17.970 -10.617 8.618 1.00 94.88 192 PHE A CA 1
ATOM 1506 C C . PHE A 1 192 ? -16.816 -11.557 8.316 1.00 94.88 192 PHE A C 1
ATOM 1508 O O . PHE A 1 192 ? -15.723 -11.120 7.964 1.00 94.88 192 PHE A O 1
ATOM 1515 N N . ARG A 1 193 ? -17.061 -12.865 8.408 1.00 95.12 193 ARG A N 1
ATOM 1516 C CA . ARG A 1 193 ? -16.043 -13.896 8.180 1.00 95.12 193 ARG A CA 1
ATOM 1517 C C . ARG A 1 193 ? -16.019 -14.378 6.729 1.00 95.12 193 ARG A C 1
ATOM 1519 O O . ARG A 1 193 ? -17.018 -14.869 6.211 1.00 95.12 193 ARG A O 1
ATOM 1526 N N . SER A 1 194 ? -14.852 -14.300 6.095 1.00 92.25 194 SER A N 1
ATOM 1527 C CA . SER A 1 194 ? -14.615 -14.866 4.762 1.00 92.25 194 SER A CA 1
ATOM 1528 C C . SER A 1 194 ? -14.510 -16.402 4.789 1.00 92.25 194 SER A C 1
ATOM 1530 O O . SER A 1 194 ? -14.191 -16.978 5.834 1.00 92.25 194 SER A O 1
ATOM 1532 N N . PRO A 1 195 ? -14.678 -17.088 3.640 1.00 90.19 195 PRO A N 1
ATOM 1533 C CA . PRO A 1 195 ? -14.461 -18.536 3.530 1.00 90.19 195 PRO A CA 1
ATOM 1534 C C . PRO A 1 195 ? -13.059 -19.009 3.946 1.00 90.19 195 PRO A C 1
ATOM 1536 O O . PRO A 1 195 ? -12.905 -20.139 4.399 1.00 90.19 195 PRO A O 1
ATOM 1539 N N . ALA A 1 196 ? -12.040 -18.149 3.833 1.00 91.50 196 ALA A N 1
ATOM 1540 C CA . ALA A 1 196 ? -10.679 -18.436 4.298 1.00 91.50 196 ALA A CA 1
ATOM 1541 C C . ALA A 1 196 ? -10.483 -18.226 5.812 1.00 91.50 196 ALA A C 1
ATOM 1543 O O . ALA A 1 196 ? -9.377 -18.393 6.319 1.00 91.50 196 ALA A O 1
ATOM 1544 N N . GLY A 1 197 ? -11.535 -17.854 6.545 1.00 95.31 197 GLY A N 1
ATOM 1545 C CA . GLY A 1 197 ? -11.514 -17.689 7.997 1.00 95.31 197 GLY A CA 1
ATOM 1546 C C . GLY A 1 197 ? -11.124 -16.293 8.482 1.00 95.31 197 GLY A C 1
ATOM 1547 O O . GLY A 1 197 ? -11.316 -16.015 9.660 1.00 95.31 197 GLY A O 1
ATOM 1548 N N . PHE A 1 198 ? -10.655 -15.398 7.611 1.00 97.19 198 PHE A N 1
ATOM 1549 C CA . PHE A 1 198 ? -10.340 -14.007 7.960 1.00 97.19 198 PHE A CA 1
ATOM 1550 C C . PHE A 1 198 ? -11.603 -13.149 8.021 1.00 97.19 198 PHE A C 1
ATOM 1552 O O . PHE A 1 198 ? -12.429 -13.229 7.107 1.00 97.19 198 PHE A O 1
ATOM 1559 N N . CYS A 1 199 ? -11.740 -12.309 9.046 1.00 97.19 199 CYS A N 1
ATOM 1560 C CA . CYS A 1 199 ? -12.855 -11.369 9.160 1.00 97.19 199 CYS A CA 1
ATOM 1561 C C . CYS A 1 199 ? -12.536 -10.016 8.523 1.00 97.19 199 CYS A C 1
ATOM 1563 O O . CYS A 1 199 ? -11.377 -9.611 8.535 1.00 97.19 199 CYS A O 1
ATOM 1565 N N . ASP A 1 200 ? -13.542 -9.325 7.984 1.00 96.19 200 ASP A N 1
ATOM 1566 C CA . ASP A 1 200 ? -13.438 -7.975 7.408 1.00 96.19 200 ASP A CA 1
ATOM 1567 C C . ASP A 1 200 ? -12.329 -7.856 6.345 1.00 96.19 200 ASP A C 1
ATOM 1569 O O . ASP A 1 200 ? -11.518 -6.932 6.331 1.00 96.19 200 ASP A O 1
ATOM 1573 N N . VAL A 1 201 ? -12.238 -8.838 5.443 1.00 94.12 201 VAL A N 1
ATOM 1574 C CA . VAL A 1 201 ? -11.365 -8.731 4.256 1.00 94.12 201 VAL A CA 1
ATOM 1575 C C . VAL A 1 201 ? -11.899 -7.667 3.284 1.00 94.12 201 VAL A C 1
ATOM 1577 O O . VAL A 1 201 ? -11.119 -7.023 2.586 1.00 94.12 201 VAL A O 1
ATOM 1580 N N . LEU A 1 202 ? -13.220 -7.475 3.258 1.00 91.56 202 LEU A N 1
ATOM 1581 C CA . LEU A 1 202 ? -13.924 -6.444 2.500 1.00 91.56 202 LEU A CA 1
ATOM 1582 C C . LEU A 1 202 ? -14.762 -5.604 3.472 1.00 91.56 202 LEU A C 1
ATOM 1584 O O . LEU A 1 202 ? -15.556 -6.161 4.231 1.00 91.56 202 LEU A O 1
ATOM 1588 N N . GLY A 1 203 ? -14.633 -4.282 3.408 1.00 93.94 203 GLY A N 1
ATOM 1589 C CA . GLY A 1 203 ? -15.406 -3.360 4.229 1.00 93.94 203 GLY A CA 1
ATOM 1590 C C . GLY A 1 203 ? -14.951 -3.270 5.687 1.00 93.94 203 GLY A C 1
ATOM 1591 O O . GLY A 1 203 ? -13.819 -3.577 6.050 1.00 93.94 203 GLY A O 1
ATOM 1592 N N . ASN A 1 204 ? -15.877 -2.811 6.523 1.00 97.25 204 ASN A N 1
ATOM 1593 C CA . ASN A 1 204 ? -15.684 -2.274 7.861 1.00 97.25 204 ASN A CA 1
ATOM 1594 C C . ASN A 1 204 ? -14.841 -0.995 7.807 1.00 97.25 204 ASN A C 1
ATOM 1596 O O . ASN A 1 204 ? -15.390 0.104 7.800 1.00 97.25 204 ASN A O 1
ATOM 1600 N N . VAL A 1 205 ? -13.532 -1.113 7.621 1.00 97.50 205 VAL A N 1
ATOM 1601 C CA . VAL A 1 205 ? -12.628 0.022 7.412 1.00 97.50 205 VAL A CA 1
ATOM 1602 C C . VAL A 1 205 ? -11.641 -0.306 6.303 1.00 97.50 205 VAL A C 1
ATOM 1604 O O . VAL A 1 205 ? -11.242 -1.456 6.126 1.00 97.50 205 VAL A O 1
ATOM 1607 N N . TRP A 1 206 ? -11.186 0.728 5.603 1.00 97.38 206 TRP A N 1
ATOM 1608 C CA . TRP A 1 206 ? -10.034 0.613 4.722 1.00 97.38 206 TRP A CA 1
ATOM 1609 C C . TRP A 1 206 ? -8.832 0.043 5.485 1.00 97.38 206 TRP A C 1
ATOM 1611 O O . TRP A 1 206 ? -8.646 0.331 6.665 1.00 97.38 206 TRP A O 1
ATOM 1621 N N . GLN A 1 207 ? -7.990 -0.743 4.822 1.00 97.31 207 GLN A N 1
ATOM 1622 C CA . GLN A 1 207 ? -6.832 -1.381 5.450 1.00 97.31 207 GLN A CA 1
ATOM 1623 C C . GLN A 1 207 ? -5.537 -0.770 4.925 1.00 97.31 207 GLN A C 1
ATOM 1625 O O . GLN A 1 207 ? -5.275 -0.819 3.722 1.00 97.31 207 GLN A O 1
ATOM 1630 N N . HIS A 1 208 ? -4.718 -0.207 5.819 1.00 97.94 208 HIS A N 1
ATOM 1631 C CA . HIS A 1 208 ? -3.394 0.315 5.461 1.00 97.94 208 HIS A CA 1
ATOM 1632 C C . HIS A 1 208 ? -2.490 -0.786 4.901 1.00 97.94 208 HIS A C 1
ATOM 1634 O O . HIS A 1 208 ? -2.308 -1.828 5.532 1.00 97.94 208 HIS A O 1
ATOM 1640 N N . SER A 1 209 ? -1.870 -0.523 3.751 1.00 96.75 209 SER A N 1
ATOM 1641 C CA . SER A 1 209 ? -0.875 -1.402 3.136 1.00 96.75 209 SER A CA 1
ATOM 1642 C C . SER A 1 209 ? 0.536 -0.842 3.297 1.00 96.75 209 SER A C 1
ATOM 1644 O O . SER A 1 209 ? 0.744 0.370 3.255 1.00 96.75 209 SER A O 1
ATOM 1646 N N . ALA A 1 210 ? 1.520 -1.733 3.439 1.00 95.75 210 ALA A N 1
ATOM 1647 C CA . ALA A 1 210 ? 2.938 -1.387 3.366 1.00 95.75 210 ALA A CA 1
ATOM 1648 C C . ALA A 1 210 ? 3.367 -0.939 1.958 1.00 95.75 210 ALA A C 1
ATOM 1650 O O . ALA A 1 210 ? 4.400 -0.289 1.817 1.00 95.75 210 ALA A O 1
ATOM 1651 N N . SER A 1 211 ? 2.603 -1.291 0.918 1.00 94.00 211 SER A N 1
ATOM 1652 C CA . SER A 1 211 ? 2.923 -0.899 -0.450 1.00 94.00 211 SER A CA 1
ATOM 1653 C C . SER A 1 211 ? 2.661 0.595 -0.665 1.00 94.00 211 SER A C 1
ATOM 1655 O O . SER A 1 211 ? 1.556 1.075 -0.373 1.00 94.00 211 SER A O 1
ATOM 1657 N N . PRO A 1 212 ? 3.640 1.342 -1.204 1.00 92.44 212 PRO A N 1
ATOM 1658 C CA . PRO A 1 212 ? 3.411 2.719 -1.598 1.00 92.44 212 PRO A CA 1
ATOM 1659 C C . PRO A 1 212 ? 2.454 2.782 -2.792 1.00 92.44 212 PRO A C 1
ATOM 1661 O O . PRO A 1 212 ? 2.181 1.775 -3.456 1.00 92.44 212 PRO A O 1
ATOM 1664 N N . ILE A 1 213 ? 1.948 3.978 -3.081 1.00 90.94 213 ILE A N 1
ATOM 1665 C CA . ILE A 1 213 ? 1.212 4.188 -4.323 1.00 90.94 213 ILE A CA 1
ATOM 1666 C C . ILE A 1 213 ? 2.161 4.167 -5.504 1.00 90.94 213 ILE A C 1
ATOM 1668 O O . ILE A 1 213 ? 3.165 4.874 -5.541 1.00 90.94 213 ILE A O 1
ATOM 1672 N N . ASP A 1 214 ? 1.789 3.334 -6.468 1.00 89.00 214 ASP A N 1
ATOM 1673 C CA . ASP A 1 214 ? 2.480 3.185 -7.729 1.00 89.00 214 ASP A CA 1
ATOM 1674 C C . ASP A 1 214 ? 1.517 2.700 -8.822 1.00 89.00 214 ASP A C 1
ATOM 1676 O O . ASP A 1 214 ? 0.470 2.108 -8.516 1.00 89.00 214 ASP A O 1
ATOM 1680 N N . VAL A 1 215 ? 1.893 2.914 -10.078 1.00 88.50 215 VAL A N 1
ATOM 1681 C CA . VAL A 1 215 ? 1.147 2.525 -11.278 1.00 88.50 215 VAL A CA 1
ATOM 1682 C C . VAL A 1 215 ? 1.555 1.147 -11.795 1.00 88.50 215 VAL A C 1
ATOM 1684 O O . VAL A 1 215 ? 2.614 0.616 -11.450 1.00 88.50 215 VAL A O 1
ATOM 1687 N N . LEU A 1 216 ? 0.691 0.558 -12.615 1.00 88.62 216 LEU A N 1
ATOM 1688 C CA . LEU A 1 216 ? 0.960 -0.691 -13.318 1.00 88.62 216 LEU A CA 1
ATOM 1689 C C . LEU A 1 216 ? 1.768 -0.426 -14.592 1.00 88.62 216 LEU A C 1
ATOM 1691 O O . LEU A 1 216 ? 1.779 0.690 -15.117 1.00 88.62 216 LEU A O 1
ATOM 1695 N N . ASP A 1 217 ? 2.446 -1.453 -15.098 1.00 84.25 217 ASP A N 1
ATOM 1696 C CA . ASP A 1 217 ? 3.139 -1.352 -16.383 1.00 84.25 217 ASP A CA 1
ATOM 1697 C C . ASP A 1 217 ? 2.103 -1.072 -17.486 1.00 84.25 217 ASP A C 1
ATOM 1699 O O . ASP A 1 217 ? 1.004 -1.616 -17.455 1.00 84.25 217 ASP A O 1
ATOM 1703 N N . GLY A 1 218 ? 2.402 -0.181 -18.433 1.00 83.06 218 GLY A N 1
ATOM 1704 C CA . GLY A 1 218 ? 1.423 0.251 -19.442 1.00 83.06 218 GLY A CA 1
ATOM 1705 C C . GLY A 1 218 ? 0.311 1.174 -18.918 1.00 83.06 218 GLY A C 1
ATOM 1706 O O . GLY A 1 218 ? -0.686 1.366 -19.610 1.00 83.06 218 GLY A O 1
ATOM 1707 N N . PHE A 1 219 ? 0.457 1.740 -17.714 1.00 87.38 219 PHE A N 1
ATOM 1708 C CA . PHE A 1 219 ? -0.447 2.770 -17.200 1.00 87.38 219 PHE A CA 1
ATOM 1709 C C . PHE A 1 219 ? -0.579 3.953 -18.166 1.00 87.38 219 PHE A C 1
ATOM 1711 O O . PHE A 1 219 ? 0.413 4.484 -18.670 1.00 87.38 219 PHE A O 1
ATOM 1718 N N . ALA A 1 220 ? -1.818 4.404 -18.337 1.00 86.19 220 ALA A N 1
ATOM 1719 C CA . ALA A 1 220 ? -2.176 5.640 -19.008 1.00 86.19 220 ALA A CA 1
ATOM 1720 C C . ALA A 1 220 ? -3.181 6.385 -18.129 1.00 86.19 220 ALA A C 1
ATOM 1722 O O . ALA A 1 220 ? -4.022 5.758 -17.484 1.00 86.19 220 ALA A O 1
ATOM 1723 N N . THR A 1 221 ? -3.087 7.712 -18.105 1.00 87.94 221 THR A N 1
ATOM 1724 C CA . THR A 1 221 ? -4.009 8.555 -17.344 1.00 87.94 221 THR A CA 1
ATOM 1725 C C . THR A 1 221 ? -5.438 8.428 -17.860 1.00 87.94 221 THR A C 1
ATOM 1727 O O . THR A 1 221 ? -5.682 8.101 -19.024 1.00 87.94 221 THR A O 1
ATOM 1730 N N . HIS A 1 222 ? -6.408 8.710 -16.989 1.00 85.81 222 HIS A N 1
ATOM 1731 C CA . HIS A 1 222 ? -7.807 8.701 -17.398 1.00 85.81 222 HIS A CA 1
ATOM 1732 C C . HIS A 1 222 ? -8.061 9.825 -18.429 1.00 85.81 222 HIS A C 1
ATOM 1734 O O . HIS A 1 222 ? -7.760 10.980 -18.119 1.00 85.81 222 HIS A O 1
ATOM 1740 N N . PRO A 1 223 ? -8.703 9.562 -19.590 1.00 80.00 223 PRO A N 1
ATOM 1741 C CA . PRO A 1 223 ? -8.891 10.565 -20.652 1.00 80.00 223 PRO A CA 1
ATOM 1742 C C . PRO A 1 223 ? -9.669 11.826 -20.245 1.00 80.00 223 PRO A C 1
ATOM 1744 O O . PRO A 1 223 ? -9.641 12.833 -20.939 1.00 80.00 223 PRO A O 1
ATOM 1747 N N . LEU A 1 224 ? -10.431 11.748 -19.151 1.00 85.25 224 LEU A N 1
ATOM 1748 C CA . LEU A 1 224 ? -11.241 12.852 -18.618 1.00 85.25 224 LEU A CA 1
ATOM 1749 C C . LEU A 1 224 ? -10.714 13.423 -17.291 1.00 85.25 224 LEU A C 1
ATOM 1751 O O . LEU A 1 224 ? -11.318 14.354 -16.766 1.00 85.25 224 LEU A O 1
ATOM 1755 N N . TYR A 1 225 ? -9.667 12.832 -16.704 1.00 85.31 225 TYR A N 1
ATOM 1756 C CA . TYR A 1 225 ? -9.149 13.244 -15.395 1.00 85.31 225 TYR A CA 1
ATOM 1757 C C . TYR A 1 225 ? -7.670 12.859 -15.256 1.00 85.31 225 TYR A C 1
ATOM 1759 O O . TYR A 1 225 ? -7.318 11.849 -14.649 1.00 85.31 225 TYR A O 1
ATOM 1767 N N . GLU A 1 226 ? -6.805 13.663 -15.867 1.00 80.19 226 GLU A N 1
ATOM 1768 C CA . GLU A 1 226 ? -5.394 13.319 -16.077 1.00 80.19 226 GLU A CA 1
ATOM 1769 C C . GLU A 1 226 ? -4.529 13.356 -14.807 1.00 80.19 226 GLU A C 1
ATOM 1771 O O . GLU A 1 226 ? -3.492 12.697 -14.735 1.00 80.19 226 GLU A O 1
ATOM 1776 N N . ASP A 1 227 ? -4.940 14.105 -13.786 1.00 83.75 227 ASP A N 1
ATOM 1777 C CA . ASP A 1 227 ? -4.179 14.330 -12.558 1.00 83.75 227 ASP A CA 1
ATOM 1778 C C . ASP A 1 227 ? -4.746 13.592 -11.337 1.00 83.75 227 ASP A C 1
ATOM 1780 O O . ASP A 1 227 ? -4.348 13.881 -10.210 1.00 83.75 227 ASP A O 1
ATOM 1784 N N . PHE A 1 228 ? -5.611 12.590 -11.529 1.00 88.12 228 PHE A N 1
ATOM 1785 C CA . PHE A 1 228 ? -6.111 11.779 -10.416 1.00 88.12 228 PHE A CA 1
ATOM 1786 C C . PHE A 1 228 ? -4.988 10.980 -9.729 1.00 88.12 228 PHE A C 1
ATOM 1788 O O . PHE A 1 228 ? -4.787 11.089 -8.518 1.00 88.12 228 PHE A O 1
ATOM 1795 N N . THR A 1 229 ? -4.222 10.194 -10.496 1.00 90.00 229 THR A N 1
ATOM 1796 C CA . THR A 1 229 ? -3.188 9.305 -9.937 1.00 90.00 229 THR A CA 1
ATOM 1797 C C . THR A 1 229 ? -1.807 9.944 -9.891 1.00 90.00 229 THR A C 1
ATOM 1799 O O . THR A 1 229 ? -1.103 9.803 -8.889 1.00 90.00 229 THR A O 1
ATOM 1802 N N . LEU A 1 230 ? -1.385 10.647 -10.946 1.00 86.25 230 LEU A N 1
ATOM 1803 C CA . LEU A 1 230 ? 0.002 11.107 -11.099 1.00 86.25 230 LEU A CA 1
ATOM 1804 C C . LEU A 1 230 ? 0.561 11.914 -9.909 1.00 86.25 230 LEU A C 1
ATOM 1806 O O . LEU A 1 230 ? 1.733 11.721 -9.579 1.00 86.25 230 LEU A O 1
ATOM 1810 N N . PRO A 1 231 ? -0.198 12.800 -9.232 1.00 87.50 231 PRO A N 1
ATOM 1811 C CA . PRO A 1 231 ? 0.294 13.523 -8.055 1.00 87.50 231 PRO A CA 1
ATOM 1812 C C . PRO A 1 231 ? 0.560 12.636 -6.834 1.00 87.50 231 PRO A C 1
ATOM 1814 O O . PRO A 1 231 ? 1.220 13.078 -5.899 1.00 87.50 231 PRO A O 1
ATOM 1817 N N . THR A 1 232 ? 0.043 11.406 -6.823 1.00 89.62 232 THR A N 1
ATOM 1818 C CA . THR A 1 232 ? 0.164 10.481 -5.688 1.00 89.62 232 THR A CA 1
ATOM 1819 C C . THR A 1 232 ? 1.350 9.518 -5.806 1.00 89.62 232 THR A C 1
ATOM 1821 O O . THR A 1 232 ? 1.761 8.920 -4.811 1.00 89.62 232 THR A O 1
ATOM 1824 N N . VAL A 1 233 ? 1.961 9.416 -6.991 1.00 88.25 233 VAL A N 1
ATOM 1825 C CA . VAL A 1 233 ? 3.155 8.595 -7.267 1.00 88.25 233 VAL A CA 1
ATOM 1826 C C . VAL A 1 233 ? 4.419 9.386 -6.906 1.00 88.25 233 VAL A C 1
ATOM 1828 O O . VAL A 1 233 ? 5.218 9.763 -7.760 1.00 88.25 233 VAL A O 1
ATOM 1831 N N . ASP A 1 234 ? 4.565 9.704 -5.620 1.00 84.69 234 ASP A N 1
ATOM 1832 C CA . ASP A 1 234 ? 5.614 10.598 -5.106 1.00 84.69 234 ASP A CA 1
ATOM 1833 C C . ASP A 1 234 ? 6.375 10.046 -3.891 1.00 84.69 234 ASP A C 1
ATOM 1835 O O . ASP A 1 234 ? 7.172 10.746 -3.270 1.00 84.69 234 ASP A O 1
ATOM 1839 N N . GLY A 1 235 ? 6.115 8.789 -3.528 1.00 86.69 235 GLY A N 1
ATOM 1840 C CA . GLY A 1 235 ? 6.772 8.115 -2.409 1.00 86.69 235 GLY A CA 1
ATOM 1841 C C . GLY A 1 235 ? 6.256 8.497 -1.015 1.00 86.69 235 GLY A C 1
ATOM 1842 O O . GLY A 1 235 ? 6.651 7.843 -0.045 1.00 86.69 235 GLY A O 1
ATOM 1843 N N . LEU A 1 236 ? 5.344 9.473 -0.883 1.00 90.50 236 LEU A N 1
ATOM 1844 C CA . LEU A 1 236 ? 4.740 9.852 0.412 1.00 90.50 236 LEU A CA 1
ATOM 1845 C C . LEU A 1 236 ? 3.263 9.434 0.544 1.00 90.50 236 LEU A C 1
ATOM 1847 O O . LEU A 1 236 ? 2.616 9.721 1.556 1.00 90.50 236 LEU A O 1
ATOM 1851 N N . HIS A 1 237 ? 2.716 8.748 -0.461 1.00 93.81 237 HIS A N 1
ATOM 1852 C CA . HIS A 1 237 ? 1.417 8.081 -0.376 1.00 93.81 237 HIS A CA 1
ATOM 1853 C C . HIS A 1 237 ? 1.586 6.571 -0.190 1.00 93.81 237 HIS A C 1
ATOM 1855 O O . HIS A 1 237 ? 2.431 5.937 -0.826 1.00 93.81 237 HIS A O 1
ATOM 1861 N N . SER A 1 238 ? 0.741 5.992 0.660 1.00 94.38 238 SER A N 1
ATOM 1862 C CA . SER A 1 238 ? 0.607 4.540 0.813 1.00 94.38 238 SER A CA 1
ATOM 1863 C C . SER A 1 238 ? -0.770 4.089 0.350 1.00 94.38 238 SER A C 1
ATOM 1865 O O . SER A 1 238 ? -1.733 4.865 0.382 1.00 94.38 238 SER A O 1
ATOM 1867 N N . ARG A 1 239 ? -0.857 2.829 -0.081 1.00 93.88 239 ARG A N 1
ATOM 1868 C CA . ARG A 1 239 ? -2.125 2.225 -0.478 1.00 93.88 239 ARG A CA 1
ATOM 1869 C C . ARG A 1 239 ? -3.015 1.942 0.727 1.00 93.88 239 ARG A C 1
ATOM 1871 O O . ARG A 1 239 ? -2.535 1.552 1.795 1.00 93.88 239 ARG A O 1
ATOM 1878 N N . ILE A 1 240 ? -4.316 2.069 0.508 1.00 94.81 240 ILE A N 1
ATOM 1879 C CA . ILE A 1 240 ? -5.355 1.512 1.368 1.00 94.81 240 ILE A CA 1
ATOM 1880 C C . ILE A 1 240 ? -6.222 0.549 0.553 1.00 94.81 240 ILE A C 1
ATOM 1882 O O . ILE A 1 240 ? -6.543 0.824 -0.602 1.00 94.81 240 ILE A O 1
ATOM 1886 N N . MET A 1 241 ? -6.577 -0.591 1.148 1.00 93.94 241 MET A N 1
ATOM 1887 C CA . MET A 1 241 ? -7.224 -1.710 0.452 1.00 93.94 241 MET A CA 1
ATOM 1888 C C . MET A 1 241 ? -8.552 -2.101 1.115 1.00 93.94 241 MET A C 1
ATOM 1890 O O . MET A 1 241 ? -8.734 -1.898 2.314 1.00 93.94 241 MET A O 1
ATOM 1894 N N . GLY A 1 242 ? -9.468 -2.691 0.343 1.00 90.81 242 GLY A N 1
ATOM 1895 C CA . GLY A 1 242 ? -10.644 -3.404 0.865 1.00 90.81 242 GLY A CA 1
ATOM 1896 C C . GLY A 1 242 ? -11.910 -2.579 1.132 1.00 90.81 242 GLY A C 1
ATOM 1897 O O . GLY A 1 242 ? -12.950 -3.181 1.390 1.00 90.81 242 GLY A O 1
ATOM 1898 N N . GLY A 1 243 ? -11.868 -1.249 1.035 1.00 93.56 243 GLY A N 1
ATOM 1899 C CA . GLY A 1 243 ? -13.039 -0.396 1.261 1.00 93.56 243 GLY A CA 1
ATOM 1900 C C . GLY A 1 243 ? -13.425 -0.239 2.733 1.00 93.56 243 GLY A C 1
ATOM 1901 O O . GLY A 1 243 ? -13.002 -0.998 3.597 1.00 93.56 243 GLY A O 1
ATOM 1902 N N . SER A 1 244 ? -14.266 0.752 3.021 1.00 95.81 244 SER A N 1
ATOM 1903 C CA . SER A 1 244 ? -14.871 0.978 4.344 1.00 95.81 244 SER A CA 1
ATOM 1904 C C . SER A 1 244 ? -16.395 0.860 4.286 1.00 95.81 244 SER A C 1
ATOM 1906 O O . SER A 1 244 ? -16.967 0.761 3.201 1.00 95.81 244 SER A O 1
ATOM 1908 N N . TRP A 1 245 ? -17.070 0.940 5.433 1.00 95.88 245 TRP A N 1
ATOM 1909 C CA . TRP A 1 245 ? -18.539 0.928 5.530 1.00 95.88 245 TRP A CA 1
ATOM 1910 C C . TRP A 1 245 ? -19.250 1.945 4.619 1.00 95.88 245 TRP A C 1
ATOM 1912 O O . TRP A 1 245 ? -20.348 1.668 4.132 1.00 95.88 245 TRP A O 1
ATOM 1922 N N . ILE A 1 246 ? -18.603 3.073 4.296 1.00 94.75 246 ILE A N 1
ATOM 1923 C CA . ILE A 1 246 ? -19.136 4.112 3.396 1.00 94.75 246 ILE A CA 1
ATOM 1924 C C . ILE A 1 246 ? -18.652 4.004 1.938 1.00 94.75 246 ILE A C 1
ATOM 1926 O O . ILE A 1 246 ? -19.112 4.751 1.073 1.00 94.75 246 ILE A O 1
ATOM 1930 N N . SER A 1 247 ? -17.736 3.083 1.629 1.00 92.94 247 SER A N 1
ATOM 1931 C CA . SER A 1 247 ? -17.241 2.871 0.263 1.00 92.94 247 SER A CA 1
ATOM 1932 C C . SER A 1 247 ? -18.322 2.246 -0.616 1.00 92.94 247 SER A C 1
ATOM 1934 O O . SER A 1 247 ? -18.896 1.223 -0.253 1.00 92.94 247 SER A O 1
ATOM 1936 N N . THR A 1 248 ? -18.578 2.831 -1.788 1.00 87.69 248 THR A N 1
ATOM 1937 C CA . THR A 1 248 ? -19.615 2.387 -2.737 1.00 87.69 248 THR A CA 1
ATOM 1938 C C . THR A 1 248 ? -19.032 2.221 -4.142 1.00 87.69 248 THR A C 1
ATOM 1940 O O . THR A 1 248 ? -18.132 2.962 -4.541 1.00 87.69 248 THR A O 1
ATOM 1943 N N . GLY A 1 249 ? -19.540 1.247 -4.904 1.00 79.75 249 GLY A N 1
ATOM 1944 C CA . GLY A 1 249 ? -19.140 1.011 -6.299 1.00 79.75 249 GLY A CA 1
ATOM 1945 C C . GLY A 1 249 ? -17.620 0.917 -6.517 1.00 79.75 249 GLY A C 1
ATOM 1946 O O . GLY A 1 249 ? -16.905 0.268 -5.756 1.00 79.75 249 GLY A O 1
ATOM 1947 N N . ALA A 1 250 ? -17.118 1.597 -7.551 1.00 72.75 250 ALA A N 1
ATOM 1948 C CA . ALA A 1 250 ? -15.687 1.657 -7.868 1.00 72.75 250 ALA A CA 1
ATOM 1949 C C . ALA A 1 250 ? -14.837 2.365 -6.792 1.00 72.75 250 ALA A C 1
ATOM 1951 O O . ALA A 1 250 ? -13.620 2.214 -6.773 1.00 72.75 250 ALA A O 1
ATOM 1952 N N . ASN A 1 251 ? -15.456 3.083 -5.843 1.00 74.94 251 ASN A N 1
ATOM 1953 C CA . ASN A 1 251 ? -14.751 3.791 -4.773 1.00 74.94 251 ASN A CA 1
ATOM 1954 C C . ASN A 1 251 ? -14.390 2.887 -3.580 1.00 74.94 251 ASN A C 1
ATOM 1956 O O . ASN A 1 251 ? -14.591 3.243 -2.413 1.00 74.94 251 ASN A O 1
ATOM 1960 N N . GLY A 1 252 ? -13.863 1.698 -3.879 1.00 73.25 252 GLY A N 1
ATOM 1961 C CA . GLY A 1 252 ? -13.354 0.752 -2.889 1.00 73.25 252 GLY A CA 1
ATOM 1962 C C . GLY A 1 252 ? -14.206 -0.474 -2.614 1.00 73.25 252 GLY A C 1
ATOM 1963 O O . GLY A 1 252 ? -13.841 -1.245 -1.733 1.00 73.25 252 GLY A O 1
ATOM 1964 N N . ALA A 1 253 ? -15.312 -0.679 -3.335 1.00 75.50 253 ALA A N 1
ATOM 1965 C CA . ALA A 1 253 ? -16.074 -1.924 -3.232 1.00 75.50 253 ALA A CA 1
ATOM 1966 C C . ALA A 1 253 ? -15.632 -2.995 -4.247 1.00 75.50 253 ALA A C 1
ATOM 1968 O O . ALA A 1 253 ? -16.039 -4.150 -4.113 1.00 75.50 253 ALA A O 1
ATOM 1969 N N . THR A 1 254 ? -14.791 -2.646 -5.228 1.00 84.75 254 THR A N 1
ATOM 1970 C CA . THR A 1 254 ? -14.221 -3.614 -6.184 1.00 84.75 254 THR A CA 1
ATOM 1971 C C . THR A 1 254 ? -12.885 -4.173 -5.705 1.00 84.75 254 THR A C 1
ATOM 1973 O O . THR A 1 254 ? -12.211 -3.580 -4.862 1.00 84.75 254 THR A O 1
ATOM 1976 N N . ARG A 1 255 ? -12.502 -5.339 -6.226 1.00 87.88 255 ARG A N 1
ATOM 1977 C CA . ARG A 1 255 ? -11.232 -6.014 -5.950 1.00 87.88 255 ARG A CA 1
ATOM 1978 C C . ARG A 1 255 ? -10.039 -5.184 -6.406 1.00 87.88 255 ARG A C 1
ATOM 1980 O O . ARG A 1 255 ? -9.060 -5.110 -5.670 1.00 87.88 255 ARG A O 1
ATOM 1987 N N . ASP A 1 256 ? -10.112 -4.619 -7.610 1.00 88.50 256 ASP A N 1
ATOM 1988 C CA . ASP A 1 256 ? -8.967 -3.976 -8.264 1.00 88.50 256 ASP A CA 1
ATOM 1989 C C . ASP A 1 256 ? -8.807 -2.491 -7.891 1.00 88.50 256 ASP A C 1
ATOM 1991 O O . ASP A 1 256 ? -7.810 -1.881 -8.274 1.00 88.50 256 ASP A O 1
ATOM 1995 N N . SER A 1 257 ? -9.719 -1.935 -7.081 1.00 89.00 257 SER A N 1
ATOM 1996 C CA . SER A 1 257 ? -9.625 -0.567 -6.558 1.00 89.00 257 SER A CA 1
ATOM 1997 C C . SER A 1 257 ? -8.294 -0.316 -5.843 1.00 89.00 257 SER A C 1
ATOM 1999 O O . SER A 1 257 ? -7.968 -0.969 -4.848 1.00 89.00 257 SER A O 1
ATOM 2001 N N . ARG A 1 258 ? -7.556 0.701 -6.302 1.00 90.12 258 ARG A N 1
ATOM 2002 C CA . ARG A 1 258 ? -6.253 1.103 -5.751 1.00 90.12 258 ARG A CA 1
ATOM 2003 C C . ARG A 1 258 ? -6.307 2.551 -5.281 1.00 90.12 258 ARG A C 1
ATOM 2005 O O . ARG A 1 258 ? -6.215 3.491 -6.064 1.00 90.12 258 ARG A O 1
ATOM 2012 N N . TYR A 1 259 ? -6.433 2.732 -3.970 1.00 90.44 259 TYR A N 1
ATOM 2013 C CA . TYR A 1 259 ? -6.524 4.056 -3.362 1.00 90.44 259 TYR A CA 1
ATOM 2014 C C . TYR A 1 259 ? -5.265 4.453 -2.625 1.00 90.44 259 TYR A C 1
ATOM 2016 O O . TYR A 1 259 ? -4.694 3.665 -1.873 1.00 90.44 259 TYR A O 1
ATOM 2024 N N . GLY A 1 260 ? -4.877 5.709 -2.821 1.00 89.94 260 GLY A N 1
ATOM 2025 C CA . GLY A 1 260 ? -3.690 6.315 -2.251 1.00 89.94 260 GLY A CA 1
ATOM 2026 C C . GLY A 1 260 ? -3.995 7.498 -1.371 1.00 89.94 260 GLY A C 1
ATOM 2027 O O . GLY A 1 260 ? -4.693 8.411 -1.795 1.00 89.94 260 GLY A O 1
ATOM 2028 N N . PHE A 1 261 ? -3.419 7.521 -0.173 1.00 92.69 261 PHE A N 1
ATOM 2029 C CA . PHE A 1 261 ? -3.513 8.677 0.713 1.00 92.69 261 PHE A CA 1
ATOM 2030 C C . PHE A 1 261 ? -2.169 9.003 1.355 1.00 92.69 261 PHE A C 1
ATOM 2032 O O . PHE A 1 261 ? -1.312 8.135 1.549 1.00 92.69 261 PHE A O 1
ATOM 2039 N N . ARG A 1 262 ? -1.994 10.287 1.694 1.00 95.56 262 ARG A N 1
ATOM 2040 C CA . ARG A 1 262 ? -0.885 10.748 2.532 1.00 95.56 262 ARG A CA 1
ATOM 2041 C C . ARG A 1 262 ? -0.910 9.977 3.844 1.00 95.56 262 ARG A C 1
ATOM 2043 O O . ARG A 1 262 ? -1.950 9.895 4.495 1.00 95.56 262 ARG A O 1
ATOM 2050 N N . ARG A 1 263 ? 0.243 9.453 4.259 1.00 96.25 263 ARG A N 1
ATOM 2051 C CA . ARG A 1 263 ? 0.359 8.549 5.418 1.00 96.25 263 ARG A CA 1
ATOM 2052 C C . ARG A 1 263 ? -0.142 9.144 6.739 1.00 96.25 263 ARG A C 1
ATOM 2054 O O . ARG A 1 263 ? -0.551 8.400 7.627 1.00 96.25 263 ARG A O 1
ATOM 2061 N N . HIS A 1 264 ? -0.147 10.470 6.857 1.00 96.00 264 HIS A N 1
ATOM 2062 C CA . HIS A 1 264 ? -0.614 11.199 8.036 1.00 96.00 264 HIS A CA 1
ATOM 2063 C C . HIS A 1 264 ? -2.095 11.621 7.978 1.00 96.00 264 HIS A C 1
ATOM 2065 O O . HIS A 1 264 ? -2.603 12.174 8.956 1.00 96.00 264 HIS A O 1
ATOM 2071 N N . PHE A 1 265 ? -2.800 11.395 6.864 1.00 95.56 265 PHE A N 1
ATOM 2072 C CA . PHE A 1 265 ? -4.225 11.712 6.757 1.00 95.56 265 PHE A CA 1
ATOM 2073 C C . PHE A 1 265 ? -5.083 10.625 7.397 1.00 95.56 265 PHE A C 1
ATOM 2075 O O . PHE A 1 265 ? -4.836 9.430 7.248 1.00 95.56 265 PHE A O 1
ATOM 2082 N N . TYR A 1 266 ? -6.131 11.067 8.087 1.00 93.69 266 TYR A N 1
ATOM 2083 C CA . TYR A 1 266 ? -7.152 10.182 8.628 1.00 93.69 266 TYR A CA 1
ATOM 2084 C C . TYR A 1 266 ? -8.210 9.910 7.567 1.00 93.69 266 TYR A C 1
ATOM 2086 O O . TYR A 1 266 ? -8.744 10.838 6.964 1.00 93.69 266 TYR A O 1
ATOM 2094 N N . GLN A 1 267 ? -8.506 8.633 7.378 1.00 94.12 267 GLN A N 1
ATOM 2095 C CA . GLN A 1 267 ? -9.630 8.107 6.609 1.00 94.12 267 GLN A CA 1
ATOM 2096 C C . GLN A 1 267 ? -10.423 7.172 7.536 1.00 94.12 267 GLN A C 1
ATOM 2098 O O . GLN A 1 267 ? -9.979 6.915 8.658 1.00 94.12 267 GLN A O 1
ATOM 2103 N N . HIS A 1 268 ? -11.543 6.610 7.074 1.00 95.94 268 HIS A N 1
ATOM 2104 C CA . HIS A 1 268 ? -12.156 5.439 7.723 1.00 95.94 268 HIS A CA 1
ATOM 2105 C C . HIS A 1 268 ? -11.285 4.202 7.480 1.00 95.94 268 HIS A C 1
ATOM 2107 O O . HIS A 1 268 ? -11.648 3.311 6.712 1.00 95.94 268 HIS A O 1
ATOM 2113 N N . ALA A 1 269 ? -10.082 4.219 8.056 1.00 97.44 269 ALA A N 1
ATOM 2114 C CA . ALA A 1 269 ? -9.013 3.273 7.807 1.00 97.44 269 ALA A CA 1
ATOM 2115 C C . ALA A 1 269 ? -8.442 2.735 9.119 1.00 97.44 269 ALA A C 1
ATOM 2117 O O . ALA A 1 269 ? -8.014 3.496 9.985 1.00 97.44 269 ALA A O 1
ATOM 2118 N N . GLY A 1 270 ? -8.411 1.416 9.221 1.00 98.31 270 GLY A N 1
ATOM 2119 C CA . GLY A 1 270 ? -7.677 0.664 10.221 1.00 98.31 270 GLY A CA 1
ATOM 2120 C C . GLY A 1 270 ? -6.635 -0.204 9.536 1.00 98.31 270 GLY A C 1
ATOM 2121 O O . GLY A 1 270 ? -6.084 0.150 8.489 1.00 98.31 270 GLY A O 1
ATOM 2122 N N . PHE A 1 271 ? -6.331 -1.354 10.126 1.00 98.62 271 PHE A N 1
ATOM 2123 C CA . PHE A 1 271 ? -5.340 -2.246 9.547 1.00 98.62 271 PHE A CA 1
ATOM 2124 C C . PHE A 1 271 ? -5.448 -3.677 10.060 1.00 98.62 271 PHE A C 1
ATOM 2126 O O . PHE A 1 271 ? -6.000 -3.971 11.122 1.00 98.62 271 PHE A O 1
ATOM 2133 N N . ARG A 1 272 ? -4.849 -4.553 9.262 1.00 98.06 272 ARG A N 1
ATOM 2134 C CA . ARG A 1 272 ? -4.457 -5.917 9.595 1.00 98.06 272 ARG A CA 1
ATOM 2135 C C . ARG A 1 272 ? -2.936 -5.953 9.689 1.00 98.06 272 ARG A C 1
ATOM 2137 O O . ARG A 1 272 ? -2.280 -5.136 9.045 1.00 98.06 272 ARG A O 1
ATOM 2144 N N . TYR A 1 273 ? -2.371 -6.900 10.427 1.00 98.62 273 TYR A N 1
ATOM 2145 C CA . TYR A 1 273 ? -0.937 -7.187 10.357 1.00 98.62 273 TYR A CA 1
ATOM 2146 C C . TYR A 1 273 ? -0.678 -8.583 9.794 1.00 98.62 273 TYR A C 1
ATOM 2148 O O . TYR A 1 273 ? -1.520 -9.479 9.878 1.00 98.62 273 TYR A O 1
ATOM 2156 N N . VAL A 1 274 ? 0.505 -8.761 9.215 1.00 98.69 274 VAL A N 1
ATOM 2157 C CA . VAL A 1 274 ? 1.016 -10.043 8.722 1.00 98.69 274 VAL A CA 1
ATOM 2158 C C . VAL A 1 274 ? 2.341 -10.373 9.387 1.00 98.69 274 VAL A C 1
ATOM 2160 O O . VAL A 1 274 ? 3.108 -9.468 9.705 1.00 98.69 274 VAL A O 1
ATOM 2163 N N . GLU A 1 275 ? 2.604 -11.662 9.570 1.00 98.56 275 GLU A N 1
ATOM 2164 C CA . GLU A 1 275 ? 3.911 -12.216 9.920 1.00 98.56 275 GLU A CA 1
ATOM 2165 C C . GLU A 1 275 ? 4.616 -12.662 8.635 1.00 98.56 275 GLU A C 1
ATOM 2167 O O . GLU A 1 275 ? 4.157 -13.598 7.971 1.00 98.56 275 GLU A O 1
ATOM 2172 N N . SER A 1 276 ? 5.684 -11.956 8.251 1.00 96.00 276 SER A N 1
ATOM 2173 C CA . SER A 1 276 ? 6.425 -12.217 7.012 1.00 96.00 276 SER A CA 1
ATOM 2174 C C . SER A 1 276 ? 7.773 -11.492 6.996 1.00 96.00 276 SER A C 1
ATOM 2176 O O . SER A 1 276 ? 7.820 -10.269 7.123 1.00 96.00 276 SER A O 1
ATOM 2178 N N . ASP A 1 277 ? 8.852 -12.232 6.731 1.00 90.81 277 ASP A N 1
ATOM 2179 C CA . ASP A 1 277 ? 10.207 -11.685 6.541 1.00 90.81 277 ASP A CA 1
ATOM 2180 C C . ASP A 1 277 ? 10.454 -11.164 5.120 1.00 90.81 277 ASP A C 1
ATOM 2182 O O . ASP A 1 277 ? 11.545 -10.701 4.789 1.00 90.81 277 ASP A O 1
ATOM 2186 N N . ARG A 1 278 ? 9.443 -11.241 4.248 1.00 91.75 278 ARG A N 1
ATOM 2187 C CA . ARG A 1 278 ? 9.540 -10.730 2.885 1.00 91.75 278 ARG A CA 1
ATOM 2188 C C . ARG A 1 278 ? 9.699 -9.212 2.908 1.00 91.75 278 ARG A C 1
ATOM 2190 O O . ARG A 1 278 ? 8.839 -8.504 3.440 1.00 91.75 278 ARG A O 1
ATOM 2197 N N . GLU A 1 279 ? 10.744 -8.730 2.243 1.00 85.94 279 GLU A N 1
ATOM 2198 C CA . GLU A 1 279 ? 10.928 -7.307 1.976 1.00 85.94 279 GLU A CA 1
ATOM 2199 C C . GLU A 1 279 ? 9.818 -6.770 1.066 1.00 85.94 279 GLU A C 1
ATOM 2201 O O . GLU A 1 279 ? 9.469 -7.360 0.039 1.00 85.94 279 GLU A O 1
ATOM 2206 N N . VAL A 1 280 ? 9.261 -5.622 1.448 1.00 85.94 280 VAL A N 1
ATOM 2207 C CA . VAL A 1 280 ? 8.284 -4.892 0.639 1.00 85.94 280 VAL A CA 1
ATOM 2208 C C . VAL A 1 280 ? 9.036 -3.831 -0.149 1.00 85.94 280 VAL A C 1
ATOM 2210 O O . VAL A 1 280 ? 9.747 -3.017 0.434 1.00 85.94 280 VAL A O 1
ATOM 2213 N N . ALA A 1 281 ? 8.873 -3.818 -1.471 1.00 77.50 281 ALA A N 1
ATOM 2214 C CA . ALA A 1 281 ? 9.443 -2.766 -2.302 1.00 77.50 281 ALA A CA 1
ATOM 2215 C C . ALA A 1 281 ? 8.792 -1.416 -1.951 1.00 77.50 281 ALA A C 1
ATOM 2217 O O . ALA A 1 281 ? 7.592 -1.228 -2.156 1.00 77.50 281 ALA A O 1
ATOM 2218 N N . LEU A 1 282 ? 9.588 -0.494 -1.404 1.00 75.44 282 LEU A N 1
ATOM 2219 C CA . LEU A 1 282 ? 9.151 0.857 -1.025 1.00 75.44 282 LEU A CA 1
ATOM 2220 C C . LEU A 1 282 ? 9.554 1.930 -2.047 1.00 75.44 282 LEU A C 1
ATOM 2222 O O . LEU A 1 282 ? 9.066 3.055 -1.966 1.00 75.44 282 LEU A O 1
ATOM 2226 N N . GLY A 1 283 ? 10.443 1.596 -2.987 1.00 69.12 283 GLY A N 1
ATOM 2227 C CA . GLY A 1 283 ? 10.897 2.520 -4.022 1.00 69.12 283 GLY A CA 1
ATOM 2228 C C . GLY A 1 283 ? 9.759 2.870 -4.974 1.00 69.12 283 GLY A C 1
ATOM 2229 O O . GLY A 1 283 ? 9.217 1.990 -5.641 1.00 69.12 283 GLY A O 1
ATOM 2230 N N . VAL A 1 284 ? 9.413 4.153 -5.038 1.00 74.69 284 VAL A N 1
ATOM 2231 C CA . VAL A 1 284 ? 8.510 4.709 -6.048 1.00 74.69 284 VAL A CA 1
ATOM 2232 C C . VAL A 1 284 ? 9.350 5.549 -6.988 1.00 74.69 284 VAL A C 1
ATOM 2234 O O . VAL A 1 284 ? 10.050 6.445 -6.526 1.00 74.69 284 VAL A O 1
ATOM 2237 N N . ALA A 1 285 ? 9.252 5.280 -8.289 1.00 74.38 285 ALA A N 1
ATOM 2238 C CA . ALA A 1 285 ? 9.850 6.133 -9.304 1.00 74.38 285 ALA A CA 1
ATOM 2239 C C . ALA A 1 285 ? 8.911 7.310 -9.585 1.00 74.38 285 ALA A C 1
ATOM 2241 O O . ALA A 1 285 ? 7.871 7.086 -10.222 1.00 74.38 285 ALA A O 1
ATOM 2242 N N . PRO A 1 286 ? 9.213 8.535 -9.108 1.00 74.81 286 PRO A N 1
ATOM 2243 C CA . PRO A 1 286 ? 8.405 9.689 -9.457 1.00 74.81 286 PRO A CA 1
ATOM 2244 C C . PRO A 1 286 ? 8.537 9.974 -10.954 1.00 74.81 286 PRO A C 1
ATOM 2246 O O . PRO A 1 286 ? 9.544 9.647 -11.585 1.00 74.81 286 PRO A O 1
ATOM 2249 N N . TYR A 1 287 ? 7.516 10.609 -11.519 1.00 77.88 287 TYR A N 1
ATOM 2250 C CA . TYR A 1 287 ? 7.570 11.077 -12.898 1.00 77.88 287 TYR A CA 1
ATOM 2251 C C . TYR A 1 287 ? 8.453 12.316 -13.000 1.00 77.88 287 TYR A C 1
ATOM 2253 O O . TYR A 1 287 ? 8.198 13.312 -12.319 1.00 77.88 287 TYR A O 1
ATOM 2261 N N . GLU A 1 288 ? 9.431 12.284 -13.903 1.00 83.25 288 GLU A N 1
ATOM 2262 C CA . GLU A 1 288 ? 10.037 13.512 -14.407 1.00 83.25 288 GLU A CA 1
ATOM 2263 C C . GLU A 1 288 ? 8.983 14.307 -15.196 1.00 83.25 288 GLU A C 1
ATOM 2265 O O . GLU A 1 288 ? 8.191 13.739 -15.954 1.00 83.25 288 GLU A O 1
ATOM 2270 N N . ARG A 1 289 ? 8.943 15.621 -14.969 1.00 81.00 289 ARG A N 1
ATOM 2271 C CA . ARG A 1 289 ? 7.965 16.556 -15.550 1.00 81.00 289 ARG A CA 1
ATOM 2272 C C . ARG A 1 289 ? 8.634 17.754 -16.213 1.00 81.00 289 ARG A C 1
ATOM 2274 O O . ARG A 1 289 ? 7.974 18.525 -16.907 1.00 81.00 289 ARG A O 1
ATOM 2281 N N . GLU A 1 290 ? 9.933 17.957 -16.014 1.00 85.56 290 GLU A N 1
ATOM 2282 C CA . GLU A 1 290 ? 10.656 18.967 -16.764 1.00 85.56 290 GLU A CA 1
ATOM 2283 C C . GLU A 1 290 ? 10.692 18.548 -18.236 1.00 85.56 290 GLU A C 1
ATOM 2285 O O . GLU A 1 290 ? 11.336 17.568 -18.612 1.00 85.56 290 GLU A O 1
ATOM 2290 N N . ARG A 1 291 ? 9.981 19.295 -19.087 1.00 84.19 291 ARG A N 1
ATOM 2291 C CA . ARG A 1 291 ? 9.783 18.947 -20.500 1.00 84.19 291 ARG A CA 1
ATOM 2292 C C . ARG A 1 291 ? 11.093 18.690 -21.250 1.00 84.19 291 ARG A C 1
ATOM 2294 O O . ARG A 1 291 ? 11.135 17.792 -22.083 1.00 84.19 291 ARG A O 1
ATOM 2301 N N . ALA A 1 292 ? 12.146 19.457 -20.960 1.00 84.62 292 ALA A N 1
ATOM 2302 C CA . ALA A 1 292 ? 13.457 19.257 -21.573 1.00 84.62 292 ALA A CA 1
ATOM 2303 C C . ALA A 1 292 ? 14.036 17.876 -21.221 1.00 84.62 292 ALA A C 1
ATOM 2305 O O . ALA A 1 292 ? 14.372 17.115 -22.122 1.00 84.62 292 ALA A O 1
ATOM 2306 N N . LEU A 1 293 ? 14.046 17.511 -19.934 1.00 86.31 293 LEU A N 1
ATOM 2307 C CA . LEU A 1 293 ? 14.509 16.197 -19.475 1.00 86.31 293 LEU A CA 1
ATOM 2308 C C . LEU A 1 293 ? 13.622 15.057 -19.990 1.00 86.31 293 LEU A C 1
ATOM 2310 O O . LEU A 1 293 ? 14.135 14.016 -20.384 1.00 86.31 293 LEU A O 1
ATOM 2314 N N . CYS A 1 294 ? 12.303 15.254 -20.043 1.00 86.69 294 CYS A N 1
ATOM 2315 C CA . CYS A 1 294 ? 11.378 14.264 -20.601 1.00 86.69 294 CYS A CA 1
ATOM 2316 C C . CYS A 1 294 ? 11.660 13.995 -22.085 1.00 86.69 294 CYS A C 1
ATOM 2318 O O . CYS A 1 294 ? 11.632 12.846 -22.516 1.00 86.69 294 CYS A O 1
ATOM 2320 N N . ASN A 1 295 ? 11.964 15.036 -22.867 1.00 85.06 295 ASN A N 1
ATOM 2321 C CA . ASN A 1 295 ? 12.320 14.888 -24.278 1.00 85.06 295 ASN A CA 1
ATOM 2322 C C . ASN A 1 295 ? 13.641 14.125 -24.457 1.00 85.06 295 ASN A C 1
ATOM 2324 O O . ASN A 1 295 ? 13.723 13.263 -25.331 1.00 85.06 295 ASN A O 1
ATOM 2328 N N . GLU A 1 296 ? 14.642 14.407 -23.619 1.00 86.94 296 GLU A N 1
ATOM 2329 C CA . GLU A 1 296 ? 15.908 13.666 -23.608 1.00 86.94 296 GLU A CA 1
ATOM 2330 C C . GLU A 1 296 ? 15.680 12.191 -23.254 1.00 86.94 296 GLU A C 1
ATOM 2332 O O . GLU A 1 296 ? 16.111 11.296 -23.979 1.00 86.94 296 GLU A O 1
ATOM 2337 N N . LEU A 1 297 ? 14.929 11.906 -22.187 1.00 87.31 297 LEU A N 1
ATOM 2338 C CA . LEU A 1 297 ? 14.588 10.533 -21.810 1.00 87.31 297 LEU A CA 1
ATOM 2339 C C . LEU A 1 297 ? 13.832 9.808 -22.926 1.00 87.31 297 LEU A C 1
ATOM 2341 O O . LEU A 1 297 ? 14.191 8.686 -23.269 1.00 87.31 297 LEU A O 1
ATOM 2345 N N . ARG A 1 298 ? 12.861 10.464 -23.561 1.00 84.44 298 ARG A N 1
ATOM 2346 C CA . ARG A 1 298 ? 12.141 9.918 -24.714 1.00 84.44 298 ARG A CA 1
ATOM 2347 C C . ARG A 1 298 ? 13.081 9.585 -25.871 1.00 84.44 298 ARG A C 1
ATOM 2349 O O . ARG A 1 298 ? 13.019 8.480 -26.396 1.00 84.44 298 ARG A O 1
ATOM 2356 N N . PHE A 1 299 ? 13.979 10.489 -26.260 1.00 84.56 299 PHE A N 1
ATOM 2357 C CA . PHE A 1 299 ? 14.956 10.198 -27.317 1.00 84.56 299 PHE A CA 1
ATOM 2358 C C . PHE A 1 299 ? 15.861 9.012 -26.953 1.00 84.56 299 PHE A C 1
ATOM 2360 O O . PHE A 1 299 ? 16.209 8.198 -27.813 1.00 84.56 299 PHE A O 1
ATOM 2367 N N . HIS A 1 300 ? 16.224 8.903 -25.673 1.00 87.12 300 HIS A N 1
ATOM 2368 C CA . HIS A 1 300 ? 17.165 7.898 -25.214 1.00 87.12 300 HIS A CA 1
ATOM 2369 C C . HIS A 1 300 ? 16.559 6.524 -24.930 1.00 87.12 300 HIS A C 1
ATOM 2371 O O . HIS A 1 300 ? 17.259 5.521 -25.073 1.00 87.12 300 HIS A O 1
ATOM 2377 N N . PHE A 1 301 ? 15.297 6.450 -24.520 1.00 83.62 301 PHE A N 1
ATOM 2378 C CA . PHE A 1 301 ? 14.691 5.217 -24.024 1.00 83.62 301 PHE A CA 1
ATOM 2379 C C . PHE A 1 301 ? 13.488 4.739 -24.841 1.00 83.62 301 PHE A C 1
ATOM 2381 O O . PHE A 1 301 ? 13.298 3.525 -24.899 1.00 83.62 301 PHE A O 1
ATOM 2388 N N . ASP A 1 302 ? 12.754 5.620 -25.532 1.00 78.94 302 ASP A N 1
ATOM 2389 C CA . ASP A 1 302 ? 11.675 5.189 -26.430 1.00 78.94 302 ASP A CA 1
ATOM 2390 C C . ASP A 1 302 ? 12.224 4.721 -27.782 1.00 78.94 302 ASP A C 1
ATOM 2392 O O . ASP A 1 302 ? 13.303 5.118 -28.227 1.00 78.94 302 ASP A O 1
ATOM 2396 N N . ALA A 1 303 ? 11.442 3.893 -28.476 1.00 68.31 303 ALA A N 1
ATOM 2397 C CA . ALA A 1 303 ? 11.662 3.532 -29.870 1.00 68.31 303 ALA A CA 1
ATOM 2398 C C . ALA A 1 303 ? 10.802 4.439 -30.771 1.00 68.31 303 ALA A C 1
ATOM 2400 O O . ALA A 1 303 ? 9.606 4.188 -30.920 1.00 68.31 303 ALA A O 1
ATOM 2401 N N . PRO A 1 304 ? 11.343 5.509 -31.388 1.00 56.88 304 PRO A N 1
ATOM 2402 C CA . PRO A 1 304 ? 10.516 6.408 -32.180 1.00 56.88 304 PRO A CA 1
ATOM 2403 C C . PRO A 1 304 ? 10.099 5.709 -33.483 1.00 56.88 304 PRO A C 1
ATOM 2405 O O . PRO A 1 304 ? 10.983 5.275 -34.231 1.00 56.88 304 PRO A O 1
ATOM 2408 N N . PRO A 1 305 ? 8.798 5.684 -33.836 1.00 50.66 305 PRO A N 1
ATOM 2409 C CA . PRO A 1 305 ? 8.341 5.138 -35.119 1.00 50.66 305 PRO A CA 1
ATOM 2410 C C . PRO A 1 305 ? 9.029 5.820 -36.317 1.00 50.66 305 PRO A C 1
ATOM 2412 O O . PRO A 1 305 ? 9.365 5.189 -37.317 1.00 50.66 305 PRO A O 1
ATOM 2415 N N . ALA A 1 306 ? 9.322 7.120 -36.182 1.00 54.06 306 ALA A N 1
ATOM 2416 C CA . ALA A 1 306 ? 9.897 7.963 -37.230 1.00 54.06 306 ALA A CA 1
ATOM 2417 C C . ALA A 1 306 ? 11.359 7.642 -37.601 1.00 54.06 306 ALA A C 1
ATOM 2419 O O . ALA A 1 306 ? 11.805 8.044 -38.674 1.00 54.06 306 ALA A O 1
ATOM 2420 N N . LEU A 1 307 ? 12.113 6.924 -36.758 1.00 54.69 307 LEU A N 1
ATOM 2421 C CA . LEU A 1 307 ? 13.506 6.546 -37.054 1.00 54.69 307 LEU A CA 1
ATOM 2422 C C . LEU A 1 307 ? 13.623 5.201 -37.797 1.00 54.69 307 LEU A C 1
ATOM 2424 O O . LEU A 1 307 ? 14.733 4.709 -38.005 1.00 54.69 307 LEU A O 1
ATOM 2428 N N . GLY A 1 308 ? 12.499 4.600 -38.212 1.00 48.22 308 GLY A N 1
ATOM 2429 C CA . GLY A 1 308 ? 12.499 3.352 -38.984 1.00 48.22 308 GLY A CA 1
ATOM 2430 C C . GLY A 1 308 ? 13.044 2.158 -38.195 1.00 48.22 308 GLY A C 1
ATOM 2431 O O . GLY A 1 308 ? 13.669 1.264 -38.763 1.00 48.22 308 GLY A O 1
ATOM 2432 N N . CYS A 1 309 ? 12.862 2.157 -36.872 1.00 49.69 309 CYS A N 1
ATOM 2433 C CA . CYS A 1 309 ? 13.315 1.080 -35.987 1.00 49.69 309 CYS A CA 1
ATOM 2434 C C . CYS A 1 309 ? 12.378 -0.143 -35.979 1.00 49.69 309 CYS A C 1
ATOM 2436 O O . CYS A 1 309 ? 12.668 -1.140 -35.316 1.00 49.69 309 CYS A O 1
ATOM 2438 N N . GLU A 1 310 ? 11.277 -0.097 -36.729 1.00 48.38 310 GLU A N 1
ATOM 2439 C CA . GLU A 1 310 ? 10.392 -1.236 -36.955 1.00 48.38 310 GLU A CA 1
ATOM 2440 C C . GLU A 1 310 ? 11.034 -2.190 -37.976 1.00 48.38 310 GLU A C 1
ATOM 2442 O O . GLU A 1 310 ? 10.987 -1.961 -39.181 1.00 48.38 310 GLU A O 1
ATOM 2447 N N . GLY A 1 311 ? 11.688 -3.254 -37.498 1.00 46.00 311 GLY A N 1
ATOM 2448 C CA . GLY A 1 311 ? 12.094 -4.383 -38.352 1.00 46.00 311 GLY A CA 1
ATOM 2449 C C . GLY A 1 311 ? 13.564 -4.813 -38.302 1.00 46.00 311 GLY A C 1
ATOM 2450 O O . GLY A 1 311 ? 13.919 -5.789 -38.958 1.00 46.00 311 GLY A O 1
ATOM 2451 N N . ALA A 1 312 ? 14.429 -4.162 -37.520 1.00 44.50 312 ALA A N 1
ATOM 2452 C CA . ALA A 1 312 ? 15.848 -4.525 -37.439 1.00 44.50 312 ALA A CA 1
ATOM 2453 C C . ALA A 1 312 ? 16.163 -5.401 -36.210 1.00 44.50 312 ALA A C 1
ATOM 2455 O O . ALA A 1 312 ? 16.707 -4.905 -35.231 1.00 44.50 312 ALA A O 1
ATOM 2456 N N . GLY A 1 313 ? 15.811 -6.691 -36.253 1.00 46.22 313 GLY A N 1
ATOM 2457 C CA . GLY A 1 313 ? 16.428 -7.764 -35.444 1.00 46.22 313 GLY A CA 1
ATOM 2458 C C . GLY A 1 313 ? 16.337 -7.712 -33.906 1.00 46.22 313 GLY A C 1
ATOM 2459 O O . GLY A 1 313 ? 16.784 -8.658 -33.269 1.00 46.22 313 GLY A O 1
ATOM 2460 N N . ALA A 1 314 ? 15.776 -6.664 -33.302 1.00 51.50 314 ALA A N 1
ATOM 2461 C CA . ALA A 1 314 ? 15.629 -6.532 -31.853 1.00 51.50 314 ALA A CA 1
ATOM 2462 C C . ALA A 1 314 ? 14.320 -7.173 -31.361 1.00 51.50 314 ALA A C 1
ATOM 2464 O O . ALA A 1 314 ? 13.215 -6.752 -31.741 1.00 51.50 314 ALA A O 1
ATOM 2465 N N . GLU A 1 315 ? 14.445 -8.180 -30.493 1.00 51.34 315 GLU A N 1
ATOM 2466 C CA . GLU A 1 315 ? 13.311 -8.914 -29.917 1.00 51.34 315 GLU A CA 1
ATOM 2467 C C . GLU A 1 315 ? 12.526 -8.064 -28.903 1.00 51.34 315 GLU A C 1
ATOM 2469 O O . GLU A 1 315 ? 11.309 -8.215 -28.802 1.00 51.34 315 GLU A O 1
ATOM 2474 N N . LYS A 1 316 ? 13.188 -7.125 -28.205 1.00 56.59 316 LYS A N 1
ATOM 2475 C CA . LYS A 1 316 ? 12.579 -6.249 -27.187 1.00 56.59 316 LYS A CA 1
ATOM 2476 C C . LYS A 1 316 ? 12.485 -4.795 -27.649 1.00 56.59 316 LYS A C 1
ATOM 2478 O O . LYS A 1 316 ? 13.361 -4.292 -28.344 1.00 56.59 316 LYS A O 1
ATOM 2483 N N . GLU A 1 317 ? 11.423 -4.107 -27.239 1.00 60.31 317 GLU A N 1
ATOM 2484 C CA . GLU A 1 317 ? 11.142 -2.713 -27.616 1.00 60.31 317 GLU A CA 1
ATOM 2485 C C . GLU A 1 317 ? 12.218 -1.732 -27.126 1.00 60.31 317 GLU A C 1
ATOM 2487 O O . GLU A 1 317 ? 12.667 -0.872 -27.878 1.00 60.31 317 GLU A O 1
ATOM 2492 N N . GLU A 1 318 ? 12.728 -1.940 -25.912 1.00 58.69 318 GLU A N 1
ATOM 2493 C CA . GLU A 1 318 ? 13.784 -1.126 -25.294 1.00 58.69 318 GLU A CA 1
ATOM 2494 C C . GLU A 1 318 ? 15.106 -1.144 -26.080 1.00 58.69 318 GLU A C 1
ATOM 2496 O O . GLU A 1 318 ? 15.894 -0.206 -25.983 1.00 58.69 318 GLU A O 1
ATOM 2501 N N . GLU A 1 319 ? 15.365 -2.195 -26.863 1.00 62.66 319 GLU A N 1
ATOM 2502 C CA . GLU A 1 319 ? 16.573 -2.358 -27.689 1.00 62.66 319 GLU A CA 1
ATOM 2503 C C . GLU A 1 319 ? 16.438 -1.655 -29.055 1.00 62.66 319 GLU A C 1
ATOM 2505 O O . GLU A 1 319 ? 17.396 -1.579 -29.827 1.00 62.66 319 GLU A O 1
ATOM 2510 N N . ARG A 1 320 ? 15.251 -1.113 -29.365 1.00 67.31 320 ARG A N 1
ATOM 2511 C CA . ARG A 1 320 ? 14.955 -0.419 -30.628 1.00 67.31 320 ARG A CA 1
ATOM 2512 C C . ARG A 1 320 ? 15.214 1.087 -30.568 1.00 67.31 320 ARG A C 1
ATOM 2514 O O . ARG A 1 320 ? 15.148 1.739 -31.615 1.00 67.31 320 ARG A O 1
ATOM 2521 N N . CYS A 1 321 ? 15.521 1.649 -29.396 1.00 80.00 321 CYS A N 1
ATOM 2522 C CA . CYS A 1 321 ? 15.856 3.068 -29.277 1.00 80.00 321 CYS A CA 1
ATOM 2523 C C . CYS A 1 321 ? 17.173 3.399 -30.002 1.00 80.00 321 CYS A C 1
ATOM 2525 O O . CYS A 1 321 ? 18.050 2.547 -30.191 1.00 80.00 321 CYS A O 1
ATOM 2527 N N . PHE A 1 322 ? 17.321 4.655 -30.429 1.00 84.88 322 PHE A N 1
ATOM 2528 C CA . PHE A 1 322 ? 18.491 5.077 -31.201 1.00 84.88 322 PHE A CA 1
ATOM 2529 C C . PHE A 1 322 ? 19.817 4.869 -30.441 1.00 84.88 322 PHE A C 1
ATOM 2531 O O . PHE A 1 322 ? 20.721 4.267 -31.029 1.00 84.88 322 PHE A O 1
ATOM 2538 N N . PRO A 1 323 ? 19.953 5.246 -29.151 1.00 89.69 323 PRO A N 1
ATOM 2539 C CA . PRO A 1 323 ? 21.207 5.035 -28.420 1.00 89.69 323 PRO A CA 1
ATOM 2540 C C . PRO A 1 323 ? 21.629 3.574 -28.247 1.00 89.69 323 PRO A C 1
ATOM 2542 O O . PRO A 1 323 ? 22.819 3.276 -28.331 1.00 89.69 323 PRO A O 1
ATOM 2545 N N . ALA A 1 324 ? 20.687 2.643 -28.059 1.00 87.25 324 ALA A N 1
ATOM 2546 C CA . ALA A 1 324 ? 21.021 1.220 -27.966 1.00 87.25 324 ALA A CA 1
ATOM 2547 C C . ALA A 1 324 ? 21.581 0.683 -29.290 1.00 87.25 324 ALA A C 1
ATOM 2549 O O . ALA A 1 324 ? 22.605 -0.003 -29.317 1.00 87.25 324 ALA A O 1
ATOM 2550 N N . ARG A 1 325 ? 20.972 1.078 -30.413 1.00 85.44 325 ARG A N 1
ATOM 2551 C CA . ARG A 1 325 ? 21.468 0.726 -31.750 1.00 85.44 325 ARG A CA 1
ATOM 2552 C C . ARG A 1 325 ? 22.812 1.378 -32.059 1.00 85.44 325 ARG A C 1
ATOM 2554 O O . ARG A 1 325 ? 23.666 0.739 -32.670 1.00 85.44 325 ARG A O 1
ATOM 2561 N N . LEU A 1 326 ? 23.009 2.625 -31.630 1.00 88.44 326 LEU A N 1
ATOM 2562 C CA . LEU A 1 326 ? 24.288 3.317 -31.758 1.00 88.44 326 LEU A CA 1
ATOM 2563 C C . LEU A 1 326 ? 25.388 2.566 -30.999 1.00 88.44 326 LEU A C 1
ATOM 2565 O O . LEU A 1 326 ? 26.435 2.295 -31.579 1.00 88.44 326 LEU A O 1
ATOM 2569 N N . ALA A 1 327 ? 25.133 2.158 -29.752 1.00 90.88 327 ALA A N 1
ATOM 2570 C CA . ALA A 1 327 ? 26.078 1.375 -28.959 1.00 90.88 327 ALA A CA 1
ATOM 2571 C C . ALA A 1 327 ? 26.461 0.056 -29.652 1.00 90.88 327 ALA A C 1
ATOM 2573 O O . ALA A 1 327 ? 27.650 -0.249 -29.774 1.00 90.88 327 ALA A O 1
ATOM 2574 N N . ALA A 1 328 ? 25.477 -0.685 -30.174 1.00 88.81 328 ALA A N 1
ATOM 2575 C CA . ALA A 1 328 ? 25.721 -1.918 -30.923 1.00 88.81 328 ALA A CA 1
ATOM 2576 C C . ALA A 1 328 ? 26.562 -1.671 -32.190 1.00 88.81 328 ALA A C 1
ATOM 2578 O O . ALA A 1 328 ? 27.563 -2.352 -32.418 1.00 88.81 328 ALA A O 1
ATOM 2579 N N . ALA A 1 329 ? 26.218 -0.650 -32.982 1.00 88.25 329 ALA A N 1
ATOM 2580 C CA . ALA A 1 329 ? 26.963 -0.293 -34.188 1.00 88.25 329 ALA A CA 1
ATOM 2581 C C . ALA A 1 329 ? 28.403 0.151 -33.876 1.00 88.25 329 ALA A C 1
ATOM 2583 O O . ALA A 1 329 ? 29.334 -0.227 -34.592 1.00 88.25 329 ALA A O 1
ATOM 2584 N N . CYS A 1 330 ? 28.604 0.916 -32.798 1.00 87.56 330 CYS A N 1
ATOM 2585 C CA . CYS A 1 330 ? 29.925 1.299 -32.308 1.00 87.56 330 CYS A CA 1
ATOM 2586 C C . CYS A 1 330 ? 30.746 0.075 -31.890 1.00 87.56 330 CYS A C 1
ATOM 2588 O O . CYS A 1 330 ? 31.912 -0.022 -32.272 1.00 87.56 330 CYS A O 1
ATOM 2590 N N . ALA A 1 331 ? 30.145 -0.872 -31.164 1.00 87.25 331 ALA A N 1
ATOM 2591 C CA . ALA A 1 331 ? 30.811 -2.108 -30.765 1.00 87.25 331 ALA A CA 1
ATOM 2592 C C . ALA A 1 331 ? 31.256 -2.929 -31.984 1.00 87.25 331 ALA A C 1
ATOM 2594 O O . ALA A 1 331 ? 32.423 -3.311 -32.083 1.00 87.25 331 ALA A O 1
ATOM 2595 N N . GLU A 1 332 ? 30.375 -3.120 -32.969 1.00 87.44 332 GLU A N 1
ATOM 2596 C CA . GLU A 1 332 ? 30.730 -3.812 -34.210 1.00 87.44 332 GLU A CA 1
ATOM 2597 C C . GLU A 1 332 ? 31.828 -3.094 -35.001 1.00 87.44 332 GLU A C 1
ATOM 2599 O O . GLU A 1 332 ? 32.747 -3.730 -35.521 1.00 87.44 332 GLU A O 1
ATOM 2604 N N . ALA A 1 333 ? 31.724 -1.769 -35.140 1.00 85.81 333 ALA A N 1
ATOM 2605 C CA . ALA A 1 333 ? 32.695 -0.974 -35.880 1.00 85.81 333 ALA A CA 1
ATOM 2606 C C . ALA A 1 333 ? 34.079 -1.044 -35.229 1.00 85.81 333 ALA A C 1
ATOM 2608 O O . ALA A 1 333 ? 35.070 -1.215 -35.937 1.00 85.81 333 ALA A O 1
ATOM 2609 N N . LEU A 1 334 ? 34.139 -0.975 -33.898 1.00 79.69 334 LEU A N 1
ATOM 2610 C CA . LEU A 1 334 ? 35.381 -1.109 -33.149 1.00 79.69 334 LEU A CA 1
ATOM 2611 C C . LEU A 1 334 ? 35.974 -2.505 -33.319 1.00 79.69 334 LEU A C 1
ATOM 2613 O O . LEU A 1 334 ? 37.137 -2.594 -33.687 1.00 79.69 334 LEU A O 1
ATOM 2617 N N . VAL A 1 335 ? 35.191 -3.581 -33.172 1.00 81.31 335 VAL A N 1
ATOM 2618 C CA . VAL A 1 335 ? 35.669 -4.955 -33.423 1.00 81.31 335 VAL A CA 1
ATOM 2619 C C . VAL A 1 335 ? 36.222 -5.106 -34.845 1.00 81.31 335 VAL A C 1
ATOM 2621 O O . VAL A 1 335 ? 37.307 -5.658 -35.021 1.00 81.31 335 VAL A O 1
ATOM 2624 N N . ARG A 1 336 ? 35.529 -4.569 -35.861 1.00 84.25 336 ARG A N 1
ATOM 2625 C CA . ARG A 1 336 ? 35.994 -4.586 -37.261 1.00 84.25 336 ARG A CA 1
ATOM 2626 C C . ARG A 1 336 ? 37.278 -3.784 -37.476 1.00 84.25 336 ARG A C 1
ATOM 2628 O O . ARG A 1 336 ? 38.102 -4.184 -38.292 1.00 84.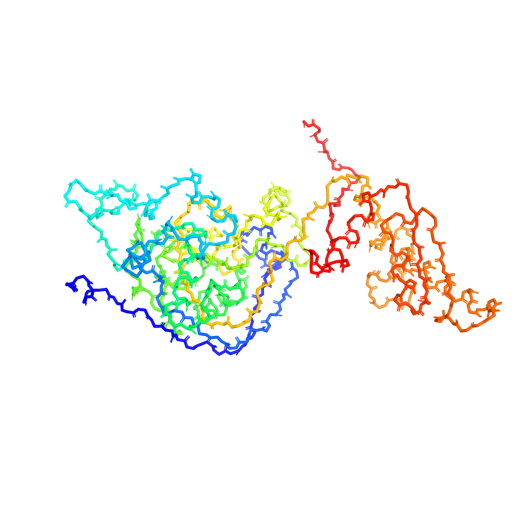25 336 ARG A O 1
ATOM 2635 N N . ALA A 1 337 ? 37.444 -2.666 -36.772 1.00 81.81 337 ALA A N 1
ATOM 2636 C CA . ALA A 1 337 ? 38.630 -1.821 -36.874 1.00 81.81 337 ALA A CA 1
ATOM 2637 C C . ALA A 1 337 ? 39.886 -2.470 -36.266 1.00 81.81 337 ALA A C 1
ATOM 2639 O O . ALA A 1 337 ? 40.989 -2.007 -36.544 1.00 81.81 337 ALA A O 1
ATOM 2640 N N . GLY A 1 338 ? 39.733 -3.535 -35.469 1.00 75.75 338 GLY A N 1
ATOM 2641 C CA . GLY A 1 338 ? 40.844 -4.234 -34.828 1.00 75.75 338 GLY A CA 1
ATOM 2642 C C . GLY A 1 338 ? 41.570 -3.331 -33.831 1.00 75.75 338 GLY A C 1
ATOM 2643 O O . GLY A 1 338 ? 42.745 -3.020 -34.042 1.00 75.75 338 GLY A O 1
ATOM 2644 N N . PRO A 1 339 ? 40.903 -2.884 -32.749 1.00 67.50 339 PRO A N 1
ATOM 2645 C CA . PRO A 1 339 ? 41.583 -2.133 -31.711 1.00 67.50 339 PRO A CA 1
ATOM 2646 C C . PRO A 1 339 ? 42.652 -3.062 -31.120 1.00 67.50 339 PRO A C 1
ATOM 2648 O O . PRO A 1 339 ? 42.486 -4.281 -31.123 1.00 67.50 339 PRO A O 1
ATOM 2651 N N . GLY A 1 340 ? 43.780 -2.521 -30.666 1.00 68.75 340 GLY A N 1
ATOM 2652 C CA . GLY A 1 340 ? 44.921 -3.316 -30.194 1.00 68.75 340 GLY A CA 1
ATOM 2653 C C . GLY A 1 340 ? 44.671 -4.054 -28.870 1.00 68.75 340 GLY A C 1
ATOM 2654 O O . GLY A 1 340 ? 45.401 -3.816 -27.916 1.00 68.75 340 GLY A O 1
ATOM 2655 N N . GLY A 1 341 ? 43.644 -4.904 -28.789 1.00 77.19 341 GLY A N 1
ATOM 2656 C CA . GLY A 1 341 ? 43.243 -5.669 -27.612 1.00 77.19 341 GLY A CA 1
ATOM 2657 C C . GLY A 1 341 ? 41.785 -6.159 -27.675 1.00 77.19 341 GLY A C 1
ATOM 2658 O O . GLY A 1 341 ? 41.019 -5.756 -28.554 1.00 77.19 341 GLY A O 1
ATOM 2659 N N . PRO A 1 342 ? 41.371 -7.034 -26.743 1.00 81.94 342 PRO A N 1
ATOM 2660 C CA . PRO A 1 342 ? 39.995 -7.516 -26.644 1.00 81.94 342 PRO A CA 1
ATOM 2661 C C . PRO A 1 342 ? 39.013 -6.393 -26.266 1.00 81.94 342 PRO A C 1
ATOM 2663 O O . PRO A 1 342 ? 39.383 -5.412 -25.622 1.00 81.94 342 PRO A O 1
ATOM 2666 N N . TRP A 1 343 ? 37.736 -6.559 -26.635 1.00 83.69 343 TRP A N 1
ATOM 2667 C CA . TRP A 1 343 ? 36.647 -5.603 -26.364 1.00 83.69 343 TRP A CA 1
ATOM 2668 C C . TRP A 1 343 ? 36.532 -5.209 -24.882 1.00 83.69 343 TRP A C 1
ATOM 2670 O O . TRP A 1 343 ? 36.414 -4.028 -24.560 1.00 83.69 343 TRP A O 1
ATOM 2680 N N . GLY A 1 344 ? 36.672 -6.183 -23.980 1.00 86.00 344 GLY A N 1
ATOM 2681 C CA . GLY A 1 344 ? 36.624 -5.971 -22.530 1.00 86.00 344 GLY A CA 1
ATOM 2682 C C . GLY A 1 344 ? 37.788 -5.165 -21.944 1.00 86.00 344 GLY A C 1
ATOM 2683 O O . GLY A 1 344 ? 37.764 -4.852 -20.762 1.00 86.00 344 GLY A O 1
ATOM 2684 N N . GLU A 1 345 ? 38.794 -4.807 -22.744 1.00 88.06 345 GLU A N 1
ATOM 2685 C CA . GLU A 1 345 ? 39.890 -3.913 -22.340 1.00 88.06 345 GLU A CA 1
ATOM 2686 C C . GLU A 1 345 ? 39.775 -2.523 -22.983 1.00 88.06 345 GLU A C 1
ATOM 2688 O O . GLU A 1 345 ? 40.508 -1.599 -22.622 1.00 88.06 345 GLU A O 1
ATOM 2693 N N . GLN A 1 346 ? 38.847 -2.350 -23.929 1.00 87.75 346 GLN A N 1
ATOM 2694 C CA . GLN A 1 346 ? 38.648 -1.078 -24.611 1.00 87.75 346 GLN A CA 1
ATOM 2695 C C . GLN A 1 346 ? 37.896 -0.081 -23.728 1.00 87.75 346 GLN A C 1
ATOM 2697 O O . GLN A 1 346 ? 37.160 -0.437 -22.803 1.00 87.75 346 GLN A O 1
ATOM 2702 N N . ARG A 1 347 ? 38.085 1.203 -24.039 1.00 91.06 347 ARG A N 1
ATOM 2703 C CA . ARG A 1 347 ? 37.458 2.319 -23.330 1.00 91.06 347 ARG A CA 1
ATOM 2704 C C . ARG A 1 347 ? 36.785 3.258 -24.321 1.00 91.06 347 ARG A C 1
ATOM 2706 O O . ARG A 1 347 ? 37.371 3.563 -25.357 1.00 91.06 347 ARG A O 1
ATOM 2713 N N . ALA A 1 348 ? 35.597 3.746 -23.984 1.00 90.88 348 ALA A N 1
ATOM 2714 C CA . ALA A 1 348 ? 34.869 4.732 -24.780 1.00 90.88 348 ALA A CA 1
ATOM 2715 C C . ALA A 1 348 ? 34.489 5.953 -23.938 1.00 90.88 348 ALA A C 1
ATOM 2717 O O . ALA A 1 348 ? 34.244 5.836 -22.736 1.00 90.88 348 ALA A O 1
ATOM 2718 N N . LEU A 1 349 ? 34.430 7.113 -24.593 1.00 93.00 349 LEU A N 1
ATOM 2719 C CA . LEU A 1 349 ? 33.911 8.360 -24.042 1.00 93.00 349 LEU A CA 1
ATOM 2720 C C . LEU A 1 349 ? 32.829 8.899 -24.979 1.00 93.00 349 LEU A C 1
ATOM 2722 O O . LEU A 1 349 ? 33.113 9.173 -26.144 1.00 93.00 349 LEU A O 1
ATOM 2726 N N . GLU A 1 350 ? 31.619 9.079 -24.463 1.00 91.75 350 GLU A N 1
ATOM 2727 C CA . GLU A 1 350 ? 30.535 9.783 -25.146 1.00 91.75 350 GLU A CA 1
ATOM 2728 C C . GLU A 1 350 ? 30.463 11.225 -24.626 1.00 91.75 350 GLU A C 1
ATOM 2730 O O . GLU A 1 350 ? 30.311 11.458 -23.425 1.00 91.75 350 GLU A O 1
ATOM 2735 N N . LEU A 1 351 ? 30.607 12.194 -25.532 1.00 91.00 351 LEU A N 1
ATOM 2736 C CA . LEU A 1 351 ? 30.438 13.620 -25.246 1.00 91.00 351 LEU A CA 1
ATOM 2737 C C . LEU A 1 351 ? 29.030 14.047 -25.669 1.00 91.00 351 LEU A C 1
ATOM 2739 O O . LEU A 1 351 ? 28.629 13.761 -26.793 1.00 91.00 351 LEU A O 1
ATOM 2743 N N . GLY A 1 352 ? 28.313 14.757 -24.799 1.00 87.88 352 GLY A N 1
ATOM 2744 C CA . GLY A 1 352 ? 26.897 15.072 -25.002 1.00 87.88 352 GLY A CA 1
ATOM 2745 C C . GLY A 1 352 ? 26.008 13.842 -24.825 1.00 87.88 352 GLY A C 1
ATOM 2746 O O . GLY A 1 352 ? 25.123 13.605 -25.639 1.00 87.88 352 GLY A O 1
ATOM 2747 N N . CYS A 1 353 ? 26.300 13.002 -23.826 1.00 88.25 353 CYS A N 1
ATOM 2748 C CA . CYS A 1 353 ? 25.615 11.718 -23.672 1.00 88.25 353 CYS A CA 1
ATOM 2749 C C . CYS A 1 353 ? 24.177 11.831 -23.145 1.00 88.25 353 CYS A C 1
ATOM 2751 O O . CYS A 1 353 ? 23.517 10.797 -23.010 1.00 88.25 353 CYS A O 1
ATOM 2753 N N . GLY A 1 354 ? 23.702 13.032 -22.793 1.00 89.56 354 GLY A N 1
ATOM 2754 C CA . GLY A 1 354 ? 22.385 13.238 -22.202 1.00 89.56 354 GLY A CA 1
ATOM 2755 C C . GLY A 1 354 ? 22.181 12.317 -20.989 1.00 89.56 354 GLY A C 1
ATOM 2756 O O . GLY A 1 354 ? 23.049 12.243 -20.113 1.00 89.56 354 GLY A O 1
ATOM 2757 N N . PRO A 1 355 ? 21.070 11.559 -20.922 1.00 89.69 355 PRO A N 1
ATOM 2758 C CA . PRO A 1 355 ? 20.821 10.550 -19.890 1.00 89.69 355 PRO A CA 1
ATOM 2759 C C . PRO A 1 355 ? 21.792 9.358 -19.887 1.00 89.69 355 PRO A C 1
ATOM 2761 O O . PRO A 1 355 ? 21.732 8.532 -18.982 1.00 89.69 355 PRO A O 1
ATOM 2764 N N . GLY A 1 356 ? 22.674 9.215 -20.878 1.00 90.31 356 GLY A N 1
ATOM 2765 C CA . GLY A 1 356 ? 23.748 8.220 -20.874 1.00 90.31 356 GLY A CA 1
ATOM 2766 C C . GLY A 1 356 ? 23.343 6.821 -21.340 1.00 90.31 356 GLY A C 1
ATOM 2767 O O . GLY A 1 356 ? 24.048 5.858 -21.043 1.00 90.31 356 GLY A O 1
ATOM 2768 N N . ARG A 1 357 ? 22.229 6.668 -22.075 1.00 90.25 357 ARG A N 1
ATOM 2769 C CA . ARG A 1 357 ? 21.787 5.342 -22.555 1.00 90.25 357 ARG A CA 1
ATOM 2770 C C . ARG A 1 357 ? 22.859 4.620 -23.383 1.00 90.25 357 ARG A C 1
ATOM 2772 O O . ARG A 1 357 ? 23.070 3.436 -23.146 1.00 90.25 357 ARG A O 1
ATOM 2779 N N . THR A 1 358 ? 23.559 5.292 -24.302 1.00 91.69 358 THR A N 1
ATOM 2780 C CA . THR A 1 358 ? 24.621 4.650 -25.104 1.00 91.69 358 THR A CA 1
ATOM 2781 C C . THR A 1 358 ? 25.743 4.123 -24.205 1.00 91.69 358 THR A C 1
ATOM 2783 O O . THR A 1 358 ? 26.193 2.994 -24.386 1.00 91.69 358 THR A O 1
ATOM 2786 N N . VAL A 1 359 ? 26.162 4.904 -23.199 1.00 91.94 359 VAL A N 1
ATOM 2787 C CA . VAL A 1 359 ? 27.162 4.498 -22.193 1.00 91.94 359 VAL A CA 1
ATOM 2788 C C . VAL A 1 359 ? 26.734 3.216 -21.473 1.00 91.94 359 VAL A C 1
ATOM 2790 O O . VAL A 1 359 ? 27.534 2.288 -21.352 1.00 91.94 359 VAL A O 1
ATOM 2793 N N . LEU A 1 360 ? 25.472 3.143 -21.033 1.00 90.75 360 LEU A N 1
ATOM 2794 C CA . LEU A 1 360 ? 24.920 1.957 -20.371 1.00 90.75 360 LEU A CA 1
ATOM 2795 C C . LEU A 1 360 ? 24.932 0.729 -21.279 1.00 90.75 360 LEU A C 1
ATOM 2797 O O . LEU A 1 360 ? 25.307 -0.359 -20.845 1.00 90.75 360 LEU A O 1
ATOM 2801 N N . GLU A 1 361 ? 24.541 0.900 -22.537 1.00 91.25 361 GLU A N 1
ATOM 2802 C CA . GLU A 1 361 ? 24.471 -0.193 -23.505 1.00 91.25 361 GLU A CA 1
ATOM 2803 C C . GLU A 1 361 ? 25.865 -0.692 -23.894 1.00 91.25 361 GLU A C 1
ATOM 2805 O O . GLU A 1 361 ? 26.098 -1.896 -23.943 1.00 91.25 361 GLU A O 1
ATOM 2810 N N . LEU A 1 362 ? 26.841 0.204 -24.060 1.00 92.19 362 LEU A N 1
ATOM 2811 C CA . LEU A 1 362 ? 28.242 -0.180 -24.257 1.00 92.19 362 LEU A CA 1
ATOM 2812 C C . LEU A 1 362 ? 28.784 -0.985 -23.067 1.00 92.19 362 LEU A C 1
ATOM 2814 O O . LEU A 1 362 ? 29.456 -1.999 -23.269 1.00 92.19 362 LEU A O 1
ATOM 2818 N N . ALA A 1 363 ? 28.467 -0.570 -21.837 1.00 90.94 363 ALA A N 1
ATOM 2819 C CA . ALA A 1 363 ? 28.833 -1.321 -20.638 1.00 90.94 363 ALA A CA 1
ATOM 2820 C C . ALA A 1 363 ? 28.148 -2.700 -20.600 1.00 90.94 363 ALA A C 1
ATOM 2822 O O . ALA A 1 363 ? 28.804 -3.704 -20.325 1.00 90.94 363 ALA A O 1
ATOM 2823 N N . ARG A 1 364 ? 26.857 -2.777 -20.950 1.00 90.00 364 ARG A N 1
ATOM 2824 C CA . ARG A 1 364 ? 26.096 -4.036 -21.043 1.00 90.00 364 ARG A CA 1
ATOM 2825 C C . ARG A 1 364 ? 26.656 -4.984 -22.105 1.00 90.00 364 ARG A C 1
ATOM 2827 O O . ARG A 1 364 ? 26.662 -6.194 -21.896 1.00 90.00 364 ARG A O 1
ATOM 2834 N N . LEU A 1 365 ? 27.168 -4.446 -23.210 1.00 90.50 365 LEU A N 1
ATOM 2835 C CA . LEU A 1 365 ? 27.867 -5.200 -24.254 1.00 90.50 365 LEU A CA 1
ATOM 2836 C C . LEU A 1 365 ? 29.270 -5.668 -23.822 1.00 90.50 365 LEU A C 1
ATOM 2838 O O . LEU A 1 365 ? 29.967 -6.300 -24.613 1.00 90.50 365 LEU A O 1
ATOM 2842 N N . GLY A 1 366 ? 29.706 -5.380 -22.593 1.00 89.94 366 GLY A N 1
ATOM 2843 C CA . GLY A 1 366 ? 30.961 -5.876 -22.030 1.00 89.94 366 GLY A CA 1
ATOM 2844 C C . GLY A 1 366 ? 32.187 -5.030 -22.370 1.00 89.94 366 GLY A C 1
ATOM 2845 O O . GLY A 1 366 ? 33.296 -5.561 -22.362 1.00 89.94 366 GLY A O 1
ATOM 2846 N N . LEU A 1 367 ? 32.007 -3.745 -22.695 1.00 91.38 367 LEU A N 1
ATOM 2847 C CA . LEU A 1 367 ? 33.124 -2.815 -22.865 1.00 91.38 367 LEU A CA 1
ATOM 2848 C C . LEU A 1 367 ? 33.869 -2.637 -21.534 1.00 91.38 367 LEU A C 1
ATOM 2850 O O . LEU A 1 367 ? 33.237 -2.472 -20.492 1.00 91.38 367 LEU A O 1
ATOM 2854 N N . GLY A 1 368 ? 35.204 -2.603 -21.574 1.00 90.62 368 GLY A N 1
ATOM 2855 C CA . GLY A 1 368 ? 36.034 -2.488 -20.368 1.00 90.62 368 GLY A CA 1
ATOM 2856 C C . GLY A 1 368 ? 35.759 -1.242 -19.527 1.00 90.62 368 GLY A C 1
ATOM 2857 O O . GLY A 1 368 ? 35.707 -1.316 -18.301 1.00 90.62 368 GLY A O 1
ATOM 2858 N N . ALA A 1 369 ? 35.550 -0.094 -20.176 1.00 92.50 369 ALA A N 1
ATOM 2859 C CA . ALA A 1 369 ? 35.013 1.092 -19.515 1.00 92.50 369 ALA A CA 1
ATOM 2860 C C . ALA A 1 369 ? 34.239 1.990 -20.487 1.00 92.50 369 ALA A C 1
ATOM 2862 O O . ALA A 1 369 ? 34.753 2.372 -21.539 1.00 92.50 369 ALA A O 1
ATOM 2863 N N . ALA A 1 370 ? 33.038 2.407 -20.095 1.00 92.56 370 ALA A N 1
ATOM 2864 C CA . ALA A 1 370 ? 32.250 3.408 -20.804 1.00 92.56 370 ALA A CA 1
ATOM 2865 C C . ALA A 1 370 ? 32.137 4.666 -19.934 1.00 92.56 370 ALA A C 1
ATOM 2867 O O . ALA A 1 370 ? 31.744 4.596 -18.771 1.00 92.56 370 ALA A O 1
ATOM 2868 N N . HIS A 1 371 ? 32.525 5.813 -20.483 1.00 92.00 371 HIS A N 1
ATOM 2869 C CA . HIS A 1 371 ? 32.486 7.105 -19.810 1.00 92.00 371 HIS A CA 1
ATOM 2870 C C . HIS A 1 371 ? 31.512 8.023 -20.557 1.00 92.00 371 HIS A C 1
ATOM 2872 O O . HIS A 1 371 ? 31.514 8.052 -21.785 1.00 92.00 371 HIS A O 1
ATOM 2878 N N . GLY A 1 372 ? 30.706 8.789 -19.825 1.00 89.50 372 GLY A N 1
ATOM 2879 C CA . GLY A 1 372 ? 29.820 9.811 -20.384 1.00 89.50 372 GLY A CA 1
ATOM 2880 C C . GLY A 1 372 ? 30.152 11.186 -19.819 1.00 89.50 372 GLY A C 1
ATOM 2881 O O . GLY A 1 372 ? 30.503 11.301 -18.644 1.00 89.50 372 GLY A O 1
ATOM 2882 N N . ALA A 1 373 ? 30.044 12.221 -20.647 1.00 88.81 373 ALA A N 1
ATOM 2883 C CA . ALA A 1 373 ? 30.118 13.613 -20.224 1.00 88.81 373 ALA A CA 1
ATOM 2884 C C . ALA A 1 373 ? 29.021 14.424 -20.920 1.00 88.81 373 ALA A C 1
ATOM 2886 O O . ALA A 1 373 ? 28.853 14.334 -22.132 1.00 88.81 373 ALA A O 1
ATOM 2887 N N . ASP A 1 374 ? 28.306 15.244 -20.158 1.00 86.94 374 ASP A N 1
ATOM 2888 C CA . ASP A 1 374 ? 27.233 16.114 -20.639 1.00 86.94 374 ASP A CA 1
ATOM 2889 C C . ASP A 1 374 ? 27.279 17.450 -19.889 1.00 86.94 374 ASP A C 1
ATOM 2891 O O . ASP A 1 374 ? 27.827 17.538 -18.787 1.00 86.94 374 ASP A O 1
ATOM 2895 N N . LEU A 1 375 ? 26.717 18.499 -20.488 1.00 83.44 375 LEU A N 1
ATOM 2896 C CA . LEU A 1 375 ? 26.622 19.822 -19.870 1.00 83.44 375 LEU A CA 1
ATOM 2897 C C . LEU A 1 375 ? 25.467 19.908 -18.858 1.00 83.44 375 LEU A C 1
ATOM 2899 O O . LEU A 1 375 ? 25.462 20.795 -18.005 1.00 83.44 375 LEU A O 1
ATOM 2903 N N . THR A 1 376 ? 24.496 18.996 -18.937 1.00 76.44 376 THR A N 1
ATOM 2904 C CA . THR A 1 376 ? 23.296 18.971 -18.100 1.00 76.44 376 THR A CA 1
ATOM 2905 C C . THR A 1 376 ? 23.409 17.912 -17.000 1.00 76.44 376 THR A C 1
ATOM 2907 O O . THR A 1 376 ? 23.237 16.713 -17.207 1.00 76.44 376 THR A O 1
ATOM 2910 N N . ALA A 1 377 ? 23.654 18.356 -15.764 1.00 76.50 377 ALA A N 1
ATOM 2911 C CA . ALA A 1 377 ? 23.702 17.449 -14.612 1.00 76.50 377 ALA A CA 1
ATOM 2912 C C . ALA A 1 377 ? 22.358 16.729 -14.359 1.00 76.50 377 ALA A C 1
ATOM 2914 O O . ALA A 1 377 ? 22.343 15.624 -13.818 1.00 76.50 377 ALA A O 1
ATOM 2915 N N . GLY A 1 378 ? 21.234 17.335 -14.769 1.00 75.31 378 GLY A N 1
ATOM 2916 C CA . GLY A 1 378 ? 19.886 16.784 -14.586 1.00 75.31 378 GLY A CA 1
ATOM 2917 C C . GLY A 1 378 ? 19.682 15.428 -15.267 1.00 75.31 378 GLY A C 1
ATOM 2918 O O . GLY A 1 378 ? 19.129 14.519 -14.651 1.00 75.31 378 GLY A O 1
ATOM 2919 N N . CYS A 1 379 ? 20.205 15.259 -16.484 1.00 74.69 379 CYS A N 1
ATOM 2920 C CA . CYS A 1 379 ? 20.115 14.009 -17.235 1.00 74.69 379 CYS A CA 1
ATOM 2921 C C . CYS A 1 379 ? 20.865 12.860 -16.545 1.00 74.69 379 CYS A C 1
ATOM 2923 O O . CYS A 1 379 ? 20.333 11.757 -16.409 1.00 74.69 379 CYS A O 1
ATOM 2925 N N . PHE A 1 380 ? 22.073 13.130 -16.038 1.00 76.69 380 PHE A N 1
ATOM 2926 C CA . PHE A 1 380 ? 22.843 12.142 -15.279 1.00 76.69 380 PHE A CA 1
ATOM 2927 C C . PHE A 1 380 ? 22.195 11.783 -13.958 1.00 76.69 380 PHE A C 1
ATOM 2929 O O . PHE A 1 380 ? 22.223 10.620 -13.573 1.00 76.69 380 PHE A O 1
ATOM 2936 N N . ARG A 1 381 ? 21.626 12.768 -13.260 1.00 75.56 381 ARG A N 1
ATOM 2937 C CA . ARG A 1 381 ? 20.991 12.557 -11.961 1.00 75.56 381 ARG A CA 1
ATOM 2938 C C . ARG A 1 381 ? 19.904 11.491 -12.056 1.00 75.56 381 ARG A C 1
ATOM 2940 O O . ARG A 1 381 ? 19.882 10.571 -11.249 1.00 75.56 381 ARG A O 1
ATOM 2947 N N . LEU A 1 382 ? 19.044 11.574 -13.071 1.00 74.69 382 LEU A N 1
ATOM 2948 C CA . LEU A 1 382 ? 17.967 10.604 -13.261 1.00 74.69 382 LEU A CA 1
ATOM 2949 C C . LEU A 1 382 ? 18.526 9.199 -13.499 1.00 74.69 382 LEU A C 1
ATOM 2951 O O . LEU A 1 382 ? 18.212 8.281 -12.749 1.00 74.69 382 LEU A O 1
ATOM 2955 N N . THR A 1 383 ? 19.420 9.022 -14.467 1.00 76.44 383 THR A N 1
ATOM 2956 C CA . THR A 1 383 ? 19.971 7.694 -14.764 1.00 76.44 383 THR A CA 1
ATOM 2957 C C . THR A 1 383 ? 20.842 7.145 -13.627 1.00 76.44 383 THR A C 1
ATOM 2959 O O . THR A 1 383 ? 20.707 5.987 -13.243 1.00 76.44 383 THR A O 1
ATOM 2962 N N . ALA A 1 384 ? 21.719 7.950 -13.034 1.00 74.06 384 ALA A N 1
ATOM 2963 C CA . ALA A 1 384 ? 22.615 7.489 -11.979 1.00 74.06 384 ALA A CA 1
ATOM 2964 C C . ALA A 1 384 ? 21.873 7.210 -10.662 1.00 74.06 384 ALA A C 1
ATOM 2966 O O . ALA A 1 384 ? 22.074 6.154 -10.064 1.00 74.06 384 ALA A O 1
ATOM 2967 N N . GLU A 1 385 ? 21.001 8.116 -10.213 1.00 70.88 385 GLU A N 1
ATOM 2968 C CA . GLU A 1 385 ? 20.335 7.989 -8.911 1.00 70.88 385 GLU A CA 1
ATOM 2969 C C . GLU A 1 385 ? 19.088 7.100 -8.976 1.00 70.88 385 GLU A C 1
ATOM 2971 O O . GLU A 1 385 ? 18.871 6.281 -8.083 1.00 70.88 385 GLU A O 1
ATOM 2976 N N . GLN A 1 386 ? 18.270 7.227 -10.028 1.00 72.50 386 GLN A N 1
ATOM 2977 C CA . GLN A 1 386 ? 17.001 6.494 -10.115 1.00 72.50 386 GLN A CA 1
ATOM 2978 C C . GLN A 1 386 ? 17.191 5.098 -10.714 1.00 72.50 386 GLN A C 1
ATOM 2980 O O . GLN A 1 386 ? 16.698 4.118 -10.147 1.00 72.50 386 GLN A O 1
ATOM 2985 N N . LEU A 1 387 ? 17.936 4.991 -11.822 1.00 74.50 387 LEU A N 1
ATOM 2986 C CA . LEU A 1 387 ? 18.121 3.718 -12.523 1.00 74.50 387 LEU A CA 1
ATOM 2987 C C . LEU A 1 387 ? 19.227 2.858 -11.891 1.00 74.50 387 LEU A C 1
ATOM 2989 O O . LEU A 1 387 ? 18.992 1.688 -11.605 1.00 74.50 387 LEU A O 1
ATOM 2993 N N . LEU A 1 388 ? 20.424 3.411 -11.664 1.00 74.00 388 LEU A N 1
ATOM 2994 C CA . LEU A 1 388 ? 21.595 2.612 -11.269 1.00 74.00 388 LEU A CA 1
ATOM 2995 C C . LEU A 1 388 ? 21.758 2.432 -9.756 1.00 74.00 388 LEU A C 1
ATOM 2997 O O . LEU A 1 388 ? 22.073 1.334 -9.307 1.00 74.00 388 LEU A O 1
ATOM 3001 N N . ALA A 1 389 ? 21.543 3.480 -8.956 1.00 66.94 389 ALA A N 1
ATOM 3002 C CA . ALA A 1 389 ? 21.738 3.425 -7.502 1.00 66.94 389 ALA A CA 1
ATOM 3003 C C . ALA A 1 389 ? 20.586 2.732 -6.744 1.00 66.94 389 ALA A C 1
ATOM 3005 O O . ALA A 1 389 ? 20.577 2.707 -5.515 1.00 66.94 389 ALA A O 1
ATOM 3006 N N . GLY A 1 390 ? 19.603 2.174 -7.460 1.00 57.88 390 GLY A N 1
ATOM 3007 C CA . GLY A 1 390 ? 18.475 1.451 -6.872 1.00 57.88 390 GLY A CA 1
ATOM 3008 C C . GLY A 1 390 ? 17.388 2.338 -6.257 1.00 57.88 390 GLY A C 1
ATOM 3009 O O . GLY A 1 390 ? 16.420 1.793 -5.728 1.00 57.88 390 GLY A O 1
ATOM 3010 N N . GLY A 1 391 ? 17.488 3.672 -6.366 1.00 59.00 391 GLY A N 1
ATOM 3011 C CA . GLY A 1 391 ? 16.515 4.618 -5.799 1.00 59.00 391 GLY A CA 1
ATOM 3012 C C . GLY A 1 391 ? 15.076 4.390 -6.277 1.00 59.00 391 GLY A C 1
ATOM 3013 O O . GLY A 1 391 ? 14.134 4.568 -5.508 1.00 59.00 391 GLY A O 1
ATOM 3014 N N . SER A 1 392 ? 14.919 3.896 -7.508 1.00 60.94 392 SER A N 1
ATOM 3015 C CA . SER A 1 392 ? 13.631 3.558 -8.126 1.00 60.94 392 SER A CA 1
ATOM 3016 C C . SER A 1 392 ? 13.512 2.080 -8.516 1.00 60.94 392 SER A C 1
ATOM 3018 O O . SER A 1 392 ? 12.808 1.742 -9.466 1.00 60.94 392 SER A O 1
ATOM 3020 N N . ALA A 1 393 ? 14.230 1.184 -7.827 1.00 65.19 393 ALA A N 1
ATOM 3021 C CA . ALA A 1 393 ? 14.272 -0.247 -8.157 1.00 65.19 393 ALA A CA 1
ATOM 3022 C C . ALA A 1 393 ? 14.607 -0.524 -9.642 1.00 65.19 393 ALA A C 1
ATOM 3024 O O . ALA A 1 393 ? 14.055 -1.436 -10.257 1.00 65.19 393 ALA A O 1
ATOM 3025 N N . GLY A 1 394 ? 15.493 0.291 -10.228 1.00 71.31 394 GLY A N 1
ATOM 3026 C CA . GLY A 1 394 ? 15.899 0.151 -11.627 1.00 71.31 394 GLY A CA 1
ATOM 3027 C C . GLY A 1 394 ? 14.866 0.645 -12.640 1.00 71.31 394 GLY A C 1
ATOM 3028 O O . GLY A 1 394 ? 14.853 0.160 -13.767 1.00 71.31 394 GLY A O 1
ATOM 3029 N N . ARG A 1 395 ? 13.996 1.592 -12.264 1.00 76.00 395 ARG A N 1
ATOM 3030 C CA . ARG A 1 395 ? 12.982 2.183 -13.152 1.00 76.00 395 ARG A CA 1
ATOM 3031 C C . ARG A 1 395 ? 13.225 3.674 -13.375 1.00 76.00 395 ARG A C 1
ATOM 3033 O O . ARG A 1 395 ? 13.642 4.389 -12.468 1.00 76.00 395 ARG A O 1
ATOM 3040 N N . LEU A 1 396 ? 12.895 4.138 -14.576 1.00 80.12 396 LEU A N 1
ATOM 3041 C CA . LEU A 1 396 ? 12.791 5.552 -14.939 1.00 80.12 396 LEU A CA 1
ATOM 3042 C C . LEU A 1 396 ? 11.373 5.824 -15.436 1.00 80.12 396 LEU A C 1
ATOM 3044 O O . LEU A 1 396 ? 10.795 4.990 -16.128 1.00 80.12 396 LEU A O 1
ATOM 3048 N N . ARG A 1 397 ? 10.815 6.984 -15.080 1.00 80.00 397 ARG A N 1
ATOM 3049 C CA . ARG A 1 397 ? 9.495 7.428 -15.542 1.00 80.00 397 ARG A CA 1
ATOM 3050 C C . ARG A 1 397 ? 9.528 8.902 -15.895 1.00 80.00 397 ARG A C 1
ATOM 3052 O O . ARG A 1 397 ? 10.107 9.705 -15.168 1.00 80.00 397 ARG A O 1
ATOM 3059 N N . TRP A 1 398 ? 8.869 9.257 -16.985 1.00 82.69 398 TRP A N 1
ATOM 3060 C CA . TRP A 1 398 ? 8.739 10.634 -17.442 1.00 82.69 398 TRP A CA 1
ATOM 3061 C C . TRP A 1 398 ? 7.363 10.856 -18.059 1.00 82.69 398 TRP A C 1
ATOM 3063 O O . TRP A 1 398 ? 6.688 9.911 -18.470 1.00 82.69 398 TRP A O 1
ATOM 3073 N N . ALA A 1 399 ? 6.928 12.111 -18.078 1.00 81.12 399 ALA A N 1
ATOM 3074 C CA . ALA A 1 399 ? 5.711 12.504 -18.765 1.00 81.12 399 ALA A CA 1
ATOM 3075 C C . 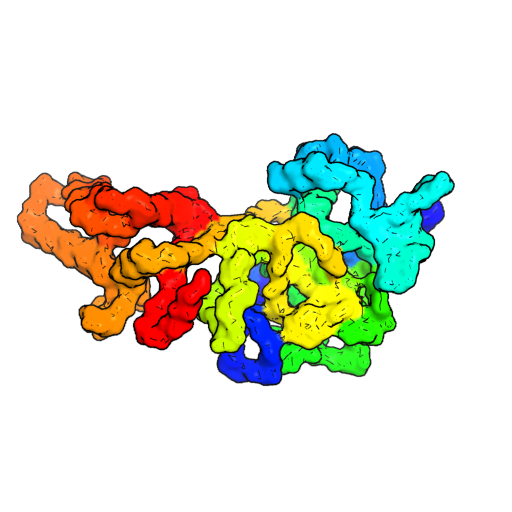ALA A 1 399 ? 5.945 12.546 -20.284 1.00 81.12 399 ALA A C 1
ATOM 3077 O O . ALA A 1 399 ? 6.895 13.168 -20.765 1.00 81.12 399 ALA A O 1
ATOM 3078 N N . ASN A 1 400 ? 5.050 11.918 -21.046 1.00 76.06 400 ASN A N 1
ATOM 3079 C CA . ASN A 1 400 ? 5.025 12.041 -22.498 1.00 76.06 400 ASN A CA 1
ATOM 3080 C C . ASN A 1 400 ? 4.092 13.186 -22.896 1.00 76.06 400 ASN A C 1
ATOM 3082 O O . ASN A 1 400 ? 2.877 13.071 -22.797 1.00 76.06 400 ASN A O 1
ATOM 3086 N N . TYR A 1 401 ? 4.676 14.289 -23.362 1.00 71.38 401 TYR A N 1
ATOM 3087 C CA . TYR A 1 401 ? 3.929 15.422 -23.904 1.00 71.38 401 TYR A CA 1
ATOM 3088 C C . TYR A 1 401 ? 3.686 15.199 -25.402 1.00 71.38 401 TYR A C 1
ATOM 3090 O O . TYR A 1 401 ? 4.646 15.163 -26.181 1.00 71.38 401 TYR A O 1
ATOM 3098 N N . LEU A 1 402 ? 2.427 15.047 -25.820 1.00 64.50 402 LEU A N 1
ATOM 3099 C CA . LEU A 1 402 ? 2.068 14.975 -27.236 1.00 64.50 402 LEU A CA 1
ATOM 3100 C C . LEU A 1 402 ? 1.963 16.394 -27.816 1.00 64.50 402 LEU A C 1
ATOM 3102 O O . LEU A 1 402 ? 1.414 17.310 -27.201 1.00 64.50 402 LEU A O 1
ATOM 3106 N N . GLU A 1 403 ? 2.532 16.613 -29.005 1.00 56.12 403 GLU A N 1
ATOM 3107 C CA . GLU A 1 403 ? 2.353 17.884 -29.712 1.00 56.12 403 GLU A CA 1
ATOM 3108 C C . GLU A 1 403 ? 0.892 18.011 -30.159 1.00 56.12 403 GLU A C 1
ATOM 3110 O O . GLU A 1 403 ? 0.423 17.233 -30.986 1.00 56.12 403 GLU A O 1
ATOM 3115 N N . GLY A 1 404 ? 0.176 18.988 -29.598 1.00 55.06 404 GLY A N 1
ATOM 3116 C CA . GLY A 1 404 ? -1.252 19.207 -29.850 1.00 55.06 404 GLY A CA 1
ATOM 3117 C C . GLY A 1 404 ? -2.104 19.236 -28.583 1.00 55.06 404 GLY A C 1
ATOM 3118 O O . GLY A 1 404 ? -3.198 19.796 -28.625 1.00 55.06 404 GLY A O 1
ATOM 3119 N N . ASP A 1 405 ? -1.587 18.739 -27.455 1.00 48.53 405 ASP A N 1
ATOM 3120 C CA . ASP A 1 405 ? -2.247 18.924 -26.164 1.00 48.53 405 ASP A CA 1
ATOM 3121 C C . ASP A 1 405 ? -2.180 20.401 -25.776 1.00 48.53 405 ASP A C 1
ATOM 3123 O O . ASP A 1 405 ? -1.102 21.000 -25.641 1.00 48.53 405 ASP A O 1
ATOM 3127 N N . PHE A 1 406 ? -3.358 21.006 -25.629 1.00 42.97 406 PHE A N 1
ATOM 3128 C CA . PHE A 1 406 ? -3.518 22.356 -25.111 1.00 42.97 406 PHE A CA 1
ATOM 3129 C C . PHE A 1 406 ? -3.057 22.376 -23.653 1.00 42.97 406 PHE A C 1
ATOM 3131 O O . PHE A 1 406 ? -3.848 22.262 -22.725 1.00 42.97 406 PHE A O 1
ATOM 3138 N N . ASN A 1 407 ? -1.757 22.565 -23.443 1.00 46.75 407 ASN A N 1
ATOM 3139 C CA . ASN A 1 407 ? -1.248 23.026 -22.164 1.00 46.75 407 ASN A CA 1
ATOM 3140 C C . ASN A 1 407 ? -1.743 24.464 -21.978 1.00 46.75 407 ASN A C 1
ATOM 3142 O O . ASN A 1 407 ? -1.075 25.420 -22.388 1.00 46.75 407 ASN A O 1
ATOM 3146 N N . GLU A 1 408 ? -2.929 24.629 -21.389 1.00 42.66 408 GLU A N 1
ATOM 3147 C CA . GLU A 1 408 ? -3.296 25.899 -20.780 1.00 42.66 408 GLU A CA 1
ATOM 3148 C C . GLU A 1 408 ? -2.258 26.191 -19.696 1.00 42.66 408 GLU A C 1
ATOM 3150 O O . GLU A 1 408 ? -2.299 25.668 -18.585 1.00 42.66 408 GLU A O 1
ATOM 3155 N N . ARG A 1 409 ? -1.277 27.025 -20.049 1.00 42.53 409 ARG A N 1
ATOM 3156 C CA . ARG A 1 409 ? -0.415 27.692 -19.079 1.00 42.53 409 ARG A CA 1
ATOM 3157 C C . ARG A 1 409 ? -1.326 28.420 -18.088 1.00 42.53 409 ARG A C 1
ATOM 3159 O O . ARG A 1 409 ? -1.985 29.385 -18.480 1.00 42.53 409 ARG A O 1
ATOM 3166 N N . ARG A 1 410 ? -1.334 27.992 -16.829 1.00 36.16 410 ARG A N 1
ATOM 3167 C CA . ARG A 1 410 ? -1.744 28.826 -15.698 1.00 36.16 410 ARG A CA 1
ATOM 3168 C C . ARG A 1 410 ? -0.597 28.978 -14.726 1.00 36.16 410 ARG A C 1
ATOM 3170 O O . ARG A 1 410 ? 0.043 27.950 -14.418 1.00 36.16 410 ARG A O 1
#

Radius of gyration: 25.47 Å; chains: 1; bounding box: 74×50×73 Å

Sequence (410 aa):
SSIAKSTPANRLLPVAAGATRLGRTWEGTSTYGWDNEFGALTMREVPAFAASELLVSNFEFLAFVEAGGYSTQRWWSEEGWQWACDMKPTAPRFWRPQKGGGFHLRTLFEEVPMPWDWPVECNHHEAAAFCRYLSEKTGKSLRLPAEDESMRLRDAVATDLQDSVHGPAWGAEAPGNINLAHWASPCPVDTFRSPAGFCDVLGNVWQHSASPIDVLDGFATHPLYEDFTLPTVDGLHSRIMGGSWISTGANGATRDSRYGFRRHFYQHAGFRYVESDREVALGVAPYERERALCNELRFHFDAPPALGCEGAGAEKEEERCFPARLAAACAEALVRAGPGGPWGEQRALELGCGPGRTVLELARLGLGAAHGADLTAGCFRLTAEQLLAGGSAGRLRWANYLEGDFNERR

pLDDT: mean 86.83, std 12.99, range [36.16, 98.88]

Foldseek 3Di:
DVLVVVADDKDWDKQAWDKFKAAADPPLAPADAFLQRHDDIDIDTDHIWIWIQFFQFQQNLVVCLVVVLLPDPVLFDPVLVVVSVVVVDSGAPQWDADPVGGTFGDAPPDTHRDPRQWHGFHFQRSQSSSQSVVCVVPVFQKGFAALRSLRSLVCQAPFCHDHCRVWTHDPPADLALAQLRDDSAADGRCPRAGPSSHGLSAASAWAWHPEAQDGYHGRDHDPVGRPPRQVRLPLQKTWTARHYNYQHTNRHRGSSRTDIDGRRDTDSYTHMMMGDPDDHDSFGAHAAEPVVLQVLCCQQQAQDVVVVLPPPDDPDRRCSHPLNVVLVVVLVVPVVVCDVDDQLADEEEAEQCQLVNNQVNNVVVNGVHRHYDHPDVVSPCQCVVCQPVCNRPNDHHYDDDDPPPPPPDD

Secondary structure (DSSP, 8-state):
-HHHHHSPPP-EEEE--EEEEE---STT--S---GGG-SS-EEEEE--EEEESSPPBHHHHHHHHHTTGGG-GGGS-HHHHHHHHHH--SS-TTEEE-TTSSEEEE-SS-EEE--TTSBPP--HHHHHHHHHHHHHHHTS-EEPPPHHHHHHHHTTS-SSTTT-TT----SSS-SSS-TTSS-SS---TTSSB-TTS-B-SSSSSEEEEEEEP-PPTT---BTTBTTSSGGG-SSSEEEEES--TT--TTTTTSSS--EEEETT---SEE---EE--PPP-----PPB--HHHHHHHHHHHS--GGGT-TTSS-SSGGGGSHHHHHHHHHHHHHHHH--SS-GGG-EEEEES-TT-HHHHHHHHTT-SEEEEE-S-HHHHHIIIIIIISSTTTT---B----TT------

InterPro domains:
  IPR005532 Sulfatase-modifying factor enzyme-like domain [PF03781] (12-274)
  IPR016187 C-type lectin fold [SSF56436] (9-275)
  IPR029063 S-adenosyl-L-methionine-dependent methyltransferase superfamily [G3DSA:3.40.50.150] (315-408)
  IPR029063 S-adenosyl-L-methionine-dependent methyltransferase superfamily [SSF53335] (341-397)
  IPR042095 Sulfatase-modifying factor enzyme superfamily [G3DSA:3.90.1580.10] (2-282)
  IPR051043 Sulfatase Modifying Factor and Kinase [PTHR23150] (6-277)

Organism: NCBI:txid73915